Protein AF-0000000084935708 (afdb_homodimer)

Radius of gyration: 22.96 Å; Cα contacts (8 Å, |Δi|>4): 1150; chains: 2; bounding box: 52×69×47 Å

Foldseek 3Di:
DEEEAEPLQWWLNLLLQLVVQLVAYEYEYEYCDDNVVSQVVSVVSVGHYYYQHADLLDLVRLLVVLVVCCVPPVAHQEYEYDFFAAEFAAPVFDDVVNLCVRLSTQPSSLVSNCVNHVVRHAQLGEYEREAALLCLPPAHRRVSNNVNSVVSLVVQVVVQVVCVVSNYFYAYEHEYAEQTCSLVRYDYPDVLVSVVSVVSNVPPPHHSNQQSVQVVVCVVVSPRYGYSDPVSVVLNVCCVPDDVVVNVVVSCVVCVCVVPSDD/DEEEAEPLQWWLNLLLQLVVQLVAYEYEYEYCDDNVVSQVVSVVSPGHYYYQHADLLDLVSLLVVLVVCCVPPVAHQEYEYDFFAAEFAAPVFDDVVNLCVRLSTQPSSLVSNCVRHVVRHAQLGEYEREAALLCLPPAHRRVSNNVNSVVSLVVQVVVQVVCVVSNYFYAYEHEYAEQTCSLVRYDYPDVLVSVVSVVSNVPPPHHSNQQSVQVVVCVVVSPRYGYSDPVSVVLNVCCVPDDVVVNVVVNCVVCVCVVPSDD

Secondary structure (DSSP, 8-state):
-EEEEETTTSHHHHHHHHHHHHTT-EEEEEESS--HHHHHHHHHTT-EEEEEE--TT-HHHHHHHHHHHHHHHSSEEEEEE-----EEB-TTTS-HHHHHHHHHHHTHHHHHHHHHHGGGEEEEEEEEEE--GGGTS--TTBHHHHHHHHHHHHHHHHHHHHHGGGT-EEEEE---S-B-GGGGG-EES-HHHHHHHHHHHHT-SSBHHHHHHHHHHHHHTT-SEE---HHHHHHHHHHHHS-HHHHHHHHHHHTHHHHH---/-EEEEETTTSHHHHHHHHHHHHTT-EEEEEESS--HHHHHHHHHTT-EEEEEE--TT-HHHHHHHHHHHHHHHSSEEEEEE-----EEB-TTTS-HHHHHHHHHHHTHHHHHHHHHHGGGEEEEEEEEEE--GGGTS--TTBHHHHHHHHHHHHHHHHHHHHHGGGT-EEEEE---S-B-GGGGG-EES-HHHHHHHHHHHHT-SSBHHHHHHHHHHHHHTT-SEE---HHHHHHHHHHHHS-HHHHHHHHHHHTHHHHH---

Structure (mmCIF, N/CA/C/O backbone):
data_AF-0000000084935708-model_v1
#
loop_
_entity.id
_entity.type
_entity.pdbx_description
1 polymer 'Short-chain dehydrogenase/reductase SDR'
#
loop_
_atom_site.group_PDB
_atom_site.id
_atom_site.type_symbol
_atom_site.label_atom_id
_atom_site.label_alt_id
_atom_site.label_comp_id
_atom_site.label_asym_id
_atom_site.label_entity_id
_atom_site.label_seq_id
_atom_site.pdbx_PDB_ins_code
_atom_site.Cartn_x
_atom_site.Cartn_y
_atom_site.Cartn_z
_atom_site.occupancy
_atom_site.B_iso_or_equiv
_atom_site.auth_seq_id
_atom_site.auth_comp_id
_atom_site.auth_asym_id
_atom_site.auth_atom_id
_atom_site.pdbx_PDB_model_num
ATOM 1 N N . MET A 1 1 ? 3.549 28.641 14.766 1 95.06 1 MET A N 1
ATOM 2 C CA . MET A 1 1 ? 3.674 27.469 13.891 1 95.06 1 MET A CA 1
ATOM 3 C C . MET A 1 1 ? 2.881 27.656 12.602 1 95.06 1 MET A C 1
ATOM 5 O O . MET A 1 1 ? 1.756 28.172 12.633 1 95.06 1 MET A O 1
ATOM 9 N N . ARG A 1 2 ? 3.418 27.516 11.422 1 98.19 2 ARG A N 1
ATOM 10 C CA . ARG A 1 2 ? 2.783 27.578 10.109 1 98.19 2 ARG A CA 1
ATOM 11 C C . ARG A 1 2 ? 2.396 26.203 9.609 1 98.19 2 ARG A C 1
ATOM 13 O O . ARG A 1 2 ? 3.26 25.344 9.391 1 98.19 2 ARG A O 1
ATOM 20 N N . VAL A 1 3 ? 1.039 25.984 9.391 1 98.75 3 VAL A N 1
ATOM 21 C CA . VAL A 1 3 ? 0.524 24.641 9.094 1 98.75 3 VAL A CA 1
ATOM 22 C C . VAL A 1 3 ? -0.247 24.672 7.773 1 98.75 3 VAL A C 1
ATOM 24 O O . VAL A 1 3 ? -1.105 25.531 7.566 1 98.75 3 VAL A O 1
ATOM 27 N N . PHE A 1 4 ? 0.056 23.781 6.879 1 98.88 4 PHE A N 1
ATOM 28 C CA . PHE A 1 4 ? -0.772 23.547 5.703 1 98.88 4 PHE A CA 1
ATOM 29 C C . PHE A 1 4 ? -1.499 22.203 5.801 1 98.88 4 PHE A C 1
ATOM 31 O O . PHE A 1 4 ? -0.888 21.188 6.125 1 98.88 4 PHE A O 1
ATOM 38 N N . ILE A 1 5 ? -2.781 22.234 5.5 1 98.94 5 ILE A N 1
ATOM 39 C CA . ILE A 1 5 ? -3.613 21.031 5.566 1 98.94 5 ILE A CA 1
ATOM 40 C C . ILE A 1 5 ? -4.355 20.844 4.246 1 98.94 5 ILE A C 1
ATOM 42 O O . ILE A 1 5 ? -5.242 21.641 3.908 1 98.94 5 ILE A O 1
ATOM 46 N N . SER A 1 6 ? -4.004 19.812 3.48 1 98.81 6 SER A N 1
ATOM 47 C CA . SER A 1 6 ? -4.84 19.453 2.336 1 98.81 6 SER A CA 1
ATOM 48 C C . SER A 1 6 ? -6.137 18.797 2.783 1 98.81 6 SER A C 1
ATOM 50 O O . SER A 1 6 ? -6.16 18.078 3.787 1 98.81 6 SER A O 1
ATOM 52 N N . GLY A 1 7 ? -7.176 19.016 1.993 1 97.62 7 GLY A N 1
ATOM 53 C CA . GLY A 1 7 ? -8.469 18.5 2.418 1 97.62 7 GLY A CA 1
ATOM 54 C C . GLY A 1 7 ? -8.961 19.125 3.713 1 97.62 7 GLY A C 1
ATOM 55 O O . GLY A 1 7 ? -9.539 18.422 4.555 1 97.62 7 GLY A O 1
ATOM 56 N N . GLY A 1 8 ? -8.742 20.375 3.906 1 97.75 8 GLY A N 1
ATOM 57 C CA . GLY A 1 8 ? -9 21 5.191 1 97.75 8 GLY A CA 1
ATOM 58 C C . GLY A 1 8 ? -10.375 21.625 5.285 1 97.75 8 GLY A C 1
ATOM 59 O O . GLY A 1 8 ? -10.75 22.172 6.328 1 97.75 8 GLY A O 1
ATOM 60 N N . ALA A 1 9 ? -11.219 21.5 4.246 1 97 9 ALA A N 1
ATOM 61 C CA . ALA A 1 9 ? -12.484 22.219 4.219 1 97 9 ALA A CA 1
ATOM 62 C C . ALA A 1 9 ? -13.578 21.438 4.949 1 97 9 ALA A C 1
ATOM 64 O O . ALA A 1 9 ? -14.641 21.984 5.254 1 97 9 ALA A O 1
ATOM 65 N N . SER A 1 10 ? -13.328 20.188 5.266 1 94.56 10 SER A N 1
ATOM 66 C CA . SER A 1 10 ? -14.352 19.375 5.926 1 94.56 10 SER A CA 1
ATOM 67 C C . SER A 1 10 ? -13.727 18.266 6.758 1 94.56 10 SER A C 1
ATOM 69 O O . SER A 1 10 ? -12.508 18.109 6.789 1 94.56 10 SER A O 1
ATOM 71 N N . GLY A 1 11 ? -14.562 17.688 7.555 1 94.56 11 GLY A N 1
ATOM 72 C CA . GLY A 1 11 ? -14.195 16.453 8.242 1 94.56 11 GLY A CA 1
ATOM 73 C C . GLY A 1 11 ? -13 16.609 9.156 1 94.56 11 GLY A C 1
ATOM 74 O O . GLY A 1 11 ? -12.945 17.562 9.953 1 94.56 11 GLY A O 1
ATOM 75 N N . LEU A 1 12 ? -12.125 15.625 9.07 1 96.94 12 LEU A N 1
ATOM 76 C CA . LEU A 1 12 ? -10.938 15.609 9.922 1 96.94 12 LEU A CA 1
ATOM 77 C C . LEU A 1 12 ? -10.047 16.812 9.633 1 96.94 12 LEU A C 1
ATOM 79 O O . LEU A 1 12 ? -9.484 17.406 10.555 1 96.94 12 LEU A O 1
ATOM 83 N N . GLY A 1 13 ? -9.914 17.188 8.359 1 98.12 13 GLY A N 1
ATOM 84 C CA . GLY A 1 13 ? -9.102 18.344 7.992 1 98.12 13 GLY A CA 1
ATOM 85 C C . GLY A 1 13 ? -9.578 19.625 8.641 1 98.12 13 GLY A C 1
ATOM 86 O O . GLY A 1 13 ? -8.766 20.406 9.156 1 98.12 13 GLY A O 1
ATOM 87 N N . ARG A 1 14 ? -10.852 19.812 8.602 1 98 14 ARG A N 1
ATOM 88 C CA . ARG A 1 14 ? -11.438 20.984 9.273 1 98 14 ARG A CA 1
ATOM 89 C C . ARG A 1 14 ? -11.156 20.938 10.773 1 98 14 ARG A C 1
ATOM 91 O O . ARG A 1 14 ? -10.789 21.969 11.359 1 98 14 ARG A O 1
ATOM 98 N N . ALA A 1 15 ? -11.344 19.797 11.391 1 98.25 15 ALA A N 1
ATOM 99 C CA . ALA A 1 15 ? -11.133 19.656 12.828 1 98.25 15 ALA A CA 1
ATOM 100 C C . ALA A 1 15 ? -9.68 19.938 13.195 1 98.25 15 ALA A C 1
ATOM 102 O O . ALA A 1 15 ? -9.406 20.594 14.203 1 98.25 15 ALA A O 1
ATOM 103 N N . LEU A 1 16 ? -8.773 19.453 12.383 1 98.69 16 LEU A N 1
ATOM 104 C CA . LEU A 1 16 ? -7.352 19.703 12.609 1 98.69 16 LEU A CA 1
ATOM 105 C C . LEU A 1 16 ? -7.031 21.188 12.445 1 98.69 16 LEU A C 1
ATOM 107 O O . LEU A 1 16 ? -6.273 21.766 13.242 1 98.69 16 LEU A O 1
ATOM 111 N N . ALA A 1 17 ? -7.586 21.797 11.406 1 98.81 17 ALA A N 1
ATOM 112 C CA . ALA A 1 17 ? -7.375 23.219 11.164 1 98.81 17 ALA A CA 1
ATOM 113 C C . ALA A 1 17 ? -7.824 24.047 12.359 1 98.81 17 ALA A C 1
ATOM 115 O O . ALA A 1 17 ? -7.086 24.922 12.836 1 98.81 17 ALA A O 1
ATOM 116 N N . LEU A 1 18 ? -8.992 23.75 12.828 1 98.69 18 LEU A N 1
ATOM 117 C CA . LEU A 1 18 ? -9.547 24.484 13.969 1 98.69 18 LEU A CA 1
ATOM 118 C C . LEU A 1 18 ? -8.711 24.25 15.219 1 98.69 18 LEU A C 1
ATOM 120 O O . LEU A 1 18 ? -8.477 25.188 16 1 98.69 18 LEU A O 1
ATOM 124 N N . TYR A 1 19 ? -8.25 23.047 15.422 1 98.62 19 TYR A N 1
ATOM 125 C CA . TYR A 1 19 ? -7.43 22.719 16.578 1 98.62 19 TYR A CA 1
ATOM 126 C C . TYR A 1 19 ? -6.152 23.531 16.609 1 98.62 19 TYR A C 1
ATOM 128 O O . TYR A 1 19 ? -5.871 24.234 17.594 1 98.62 19 TYR A O 1
ATOM 136 N N . TRP A 1 20 ? -5.375 23.562 15.555 1 98.75 20 TRP A N 1
ATOM 137 C CA . TRP A 1 20 ? -4.07 24.219 15.555 1 98.75 20 TRP A CA 1
ATOM 138 C C . TRP A 1 20 ? -4.223 25.734 15.531 1 98.75 20 TRP A C 1
ATOM 140 O O . TRP A 1 20 ? -3.412 26.453 16.109 1 98.75 20 TRP A O 1
ATOM 150 N N . ALA A 1 21 ? -5.301 26.203 14.891 1 98.69 21 ALA A N 1
ATOM 151 C CA . ALA A 1 21 ? -5.566 27.641 14.961 1 98.69 21 ALA A CA 1
ATOM 152 C C . ALA A 1 21 ? -5.82 28.078 16.391 1 98.69 21 ALA A C 1
ATOM 154 O O . ALA A 1 21 ? -5.328 29.125 16.828 1 98.69 21 ALA A O 1
ATOM 155 N N . ALA A 1 22 ? -6.559 27.297 17.109 1 98.44 22 ALA A N 1
ATOM 156 C CA . ALA A 1 22 ? -6.867 27.609 18.516 1 98.44 22 ALA A CA 1
ATOM 157 C C . ALA A 1 22 ? -5.605 27.594 19.359 1 98.44 22 ALA A C 1
ATOM 159 O O . ALA A 1 22 ? -5.527 28.281 20.375 1 98.44 22 ALA A O 1
ATOM 160 N N . GLU A 1 23 ? -4.652 26.844 18.953 1 98 23 GLU A N 1
ATOM 161 C CA . GLU A 1 23 ? -3.385 26.75 19.672 1 98 23 GLU A CA 1
ATOM 162 C C . GLU A 1 23 ? -2.416 27.844 19.234 1 98 23 GLU A C 1
ATOM 164 O O . GLU A 1 23 ? -1.244 27.828 19.609 1 98 23 GLU A O 1
ATOM 169 N N . GLY A 1 24 ? -2.822 28.719 18.328 1 98.25 24 GLY A N 1
ATOM 170 C CA . GLY A 1 24 ? -2.041 29.906 17.969 1 98.25 24 GLY A CA 1
ATOM 171 C C . GLY A 1 24 ? -1.3 29.75 16.656 1 98.25 24 GLY A C 1
ATOM 172 O O . GLY A 1 24 ? -0.511 30.625 16.281 1 98.25 24 GLY A O 1
ATOM 173 N N . ALA A 1 25 ? -1.514 28.703 15.93 1 98.38 25 ALA A N 1
ATOM 174 C CA . ALA A 1 25 ? -0.842 28.484 14.648 1 98.38 25 ALA A CA 1
ATOM 175 C C . ALA A 1 25 ? -1.478 29.312 13.547 1 98.38 25 ALA A C 1
ATOM 177 O O . ALA A 1 25 ? -2.65 29.688 13.633 1 98.38 25 ALA A O 1
ATOM 178 N N . ARG A 1 26 ? -0.685 29.672 12.562 1 98.56 26 ARG A N 1
ATOM 179 C CA . ARG A 1 26 ? -1.207 30.109 11.273 1 98.56 26 ARG A CA 1
ATOM 180 C C . ARG A 1 26 ? -1.55 28.922 10.383 1 98.56 26 ARG A C 1
ATOM 182 O O . ARG A 1 26 ? -0.683 28.109 10.07 1 98.56 26 ARG A O 1
ATOM 189 N N . VAL A 1 27 ? -2.82 28.875 9.938 1 98.81 27 VAL A N 1
ATOM 190 C CA . VAL A 1 27 ? -3.266 27.672 9.25 1 98.81 27 VAL A CA 1
ATOM 191 C C . VAL A 1 27 ? -3.689 28 7.824 1 98.81 27 VAL A C 1
ATOM 193 O O . VAL A 1 27 ? -4.484 28.922 7.609 1 98.81 27 VAL A O 1
ATOM 196 N N . ALA A 1 28 ? -3.123 27.344 6.84 1 98.88 28 ALA A N 1
ATOM 197 C CA . ALA A 1 28 ? -3.588 27.391 5.453 1 98.88 28 ALA A CA 1
ATOM 198 C C . ALA A 1 28 ? -4.352 26.125 5.094 1 98.88 28 ALA A C 1
ATOM 200 O O . ALA A 1 28 ? -3.838 25.016 5.258 1 98.88 28 ALA A O 1
ATOM 201 N N . ILE A 1 29 ? -5.547 26.344 4.594 1 98.38 29 ILE A N 1
ATOM 202 C CA . ILE A 1 29 ? -6.426 25.25 4.191 1 98.38 29 ILE A CA 1
ATOM 203 C C . ILE A 1 29 ? -6.371 25.078 2.676 1 98.38 29 ILE A C 1
ATOM 205 O O . ILE A 1 29 ? -6.66 26.016 1.926 1 98.38 29 ILE A O 1
ATOM 209 N N . GLY A 1 30 ? -5.941 23.922 2.229 1 98.75 30 GLY A N 1
ATOM 210 C CA . GLY A 1 30 ? -6.023 23.547 0.825 1 98.75 30 GLY A CA 1
ATOM 211 C C . GLY A 1 30 ? -7.113 22.531 0.543 1 98.75 30 GLY A C 1
ATOM 212 O O . GLY A 1 30 ? -7.199 21.5 1.22 1 98.75 30 GLY A O 1
ATOM 213 N N . ASP A 1 31 ? -7.902 22.797 -0.464 1 98.5 31 ASP A N 1
ATOM 214 C CA . ASP A 1 31 ? -8.984 21.875 -0.812 1 98.5 31 ASP A CA 1
ATOM 215 C C . ASP A 1 31 ? -9.547 22.188 -2.195 1 98.5 31 ASP A C 1
ATOM 217 O O . ASP A 1 31 ? -9.398 23.312 -2.691 1 98.5 31 ASP A O 1
ATOM 221 N N . VAL A 1 32 ? -10.125 21.203 -2.838 1 97.94 32 VAL A N 1
ATOM 222 C CA . VAL A 1 32 ? -10.875 21.453 -4.066 1 97.94 32 VAL A CA 1
ATOM 223 C C . VAL A 1 32 ? -12.219 22.094 -3.729 1 97.94 32 VAL A C 1
ATOM 225 O O . VAL A 1 32 ? -12.789 22.812 -4.551 1 97.94 32 VAL A O 1
ATOM 228 N N . GLN A 1 33 ? -12.75 21.844 -2.559 1 96.5 33 GLN A N 1
ATOM 229 C CA . GLN A 1 33 ? -13.969 22.469 -2.062 1 96.5 33 GLN A CA 1
ATOM 230 C C . GLN A 1 33 ? -13.664 23.812 -1.404 1 96.5 33 GLN A C 1
ATOM 232 O O . GLN A 1 33 ? -12.555 24.031 -0.904 1 96.5 33 GLN A O 1
ATOM 237 N N . ASP A 1 34 ? -14.648 24.609 -1.331 1 97.44 34 ASP A N 1
ATOM 238 C CA . ASP A 1 34 ? -14.484 25.938 -0.747 1 97.44 34 ASP A CA 1
ATOM 239 C C . ASP A 1 34 ? -14.258 25.844 0.761 1 97.44 34 ASP A C 1
ATOM 241 O O . ASP A 1 34 ? -15.117 25.344 1.494 1 97.44 34 ASP A O 1
ATOM 245 N N . GLY A 1 35 ? -13.094 26.344 1.196 1 97.81 35 GLY A N 1
ATOM 246 C CA . GLY A 1 35 ? -12.719 26.297 2.602 1 97.81 35 GLY A CA 1
ATOM 247 C C . GLY A 1 35 ? -12.906 27.625 3.316 1 97.81 35 GLY A C 1
ATOM 248 O O . GLY A 1 35 ? -12.484 27.781 4.465 1 97.81 35 GLY A O 1
ATOM 249 N N . THR A 1 36 ? -13.539 28.594 2.744 1 98.19 36 THR A N 1
ATOM 250 C CA . THR A 1 36 ? -13.664 29.938 3.301 1 98.19 36 THR A CA 1
ATOM 251 C C . THR A 1 36 ? -14.492 29.922 4.582 1 98.19 36 THR A C 1
ATOM 253 O O . THR A 1 36 ? -14.25 30.719 5.496 1 98.19 36 THR A O 1
ATOM 256 N N . ALA A 1 37 ? -15.445 29.016 4.633 1 98.06 37 ALA A N 1
ATOM 257 C CA . ALA A 1 37 ? -16.266 28.891 5.84 1 98.06 37 ALA A CA 1
ATOM 258 C C . ALA A 1 37 ? -15.406 28.484 7.039 1 98.06 37 ALA A C 1
ATOM 260 O O . ALA A 1 37 ? -15.609 28.969 8.148 1 98.06 37 ALA A O 1
ATOM 261 N N . VAL A 1 38 ? -14.477 27.578 6.812 1 98.31 38 VAL A N 1
ATOM 262 C CA . VAL A 1 38 ? -13.586 27.141 7.883 1 98.31 38 VAL A CA 1
ATOM 263 C C . VAL A 1 38 ? -12.672 28.297 8.289 1 98.31 38 VAL A C 1
ATOM 265 O O . VAL A 1 38 ? -12.438 28.516 9.484 1 98.31 38 VAL A O 1
ATOM 268 N N . VAL A 1 39 ? -12.18 29.078 7.344 1 98.62 39 VAL A N 1
ATOM 269 C CA . VAL A 1 39 ? -11.328 30.234 7.613 1 98.62 39 VAL A CA 1
ATOM 270 C C . VAL A 1 39 ? -12.102 31.25 8.445 1 98.62 39 VAL A C 1
ATOM 272 O O . VAL A 1 39 ? -11.562 31.828 9.398 1 98.62 39 VAL A O 1
ATOM 275 N N . ALA A 1 40 ? -13.328 31.469 8.102 1 98.62 40 ALA A N 1
ATOM 276 C CA . ALA A 1 40 ? -14.164 32.406 8.859 1 98.62 40 ALA A CA 1
ATOM 277 C C . ALA A 1 40 ? -14.32 31.953 10.305 1 98.62 40 ALA A C 1
ATOM 279 O O . ALA A 1 40 ? -14.258 32.75 11.227 1 98.62 40 ALA A O 1
ATOM 280 N N . GLU A 1 41 ? -14.539 30.703 10.469 1 98.44 41 GLU A N 1
ATOM 281 C CA . GLU A 1 41 ? -14.664 30.141 11.812 1 98.44 41 GLU A CA 1
ATOM 282 C C . GLU A 1 41 ? -13.383 30.328 12.609 1 98.44 41 GLU A C 1
ATOM 284 O O . GLU A 1 41 ? -13.422 30.672 13.797 1 98.44 41 GLU A O 1
ATOM 289 N N . ILE A 1 42 ? -12.219 30.094 12 1 98.62 42 ILE A N 1
ATOM 290 C CA . ILE A 1 42 ? -10.922 30.297 12.625 1 98.62 42 ILE A CA 1
ATOM 291 C C . ILE A 1 42 ? -10.789 31.75 13.086 1 98.62 42 ILE A C 1
ATOM 293 O O . ILE A 1 42 ? -10.422 32 14.234 1 98.62 42 ILE A O 1
ATOM 297 N N . LYS A 1 43 ? -11.172 32.656 12.258 1 98.31 43 LYS A N 1
ATOM 298 C CA . LYS A 1 43 ? -11.039 34.062 12.555 1 98.31 43 LYS A CA 1
ATOM 299 C C . LYS A 1 43 ? -11.992 34.5 13.664 1 98.31 43 LYS A C 1
ATOM 301 O O . LYS A 1 43 ? -11.625 35.281 14.531 1 98.31 43 LYS A O 1
ATOM 306 N N . GLU A 1 44 ? -13.141 33.969 13.609 1 98.19 44 GLU A N 1
ATOM 307 C CA . GLU A 1 44 ? -14.125 34.25 14.648 1 98.19 44 GLU A CA 1
ATOM 308 C C . GLU A 1 44 ? -13.625 33.844 16.031 1 98.19 44 GLU A C 1
ATOM 310 O O . GLU A 1 44 ? -13.969 34.469 17.031 1 98.19 44 GLU A O 1
ATOM 315 N N . ARG A 1 45 ? -12.812 32.875 16.047 1 97.38 45 ARG A N 1
ATOM 316 C CA . ARG A 1 45 ? -12.289 32.344 17.312 1 97.38 45 ARG A CA 1
ATOM 317 C C . ARG A 1 45 ? -10.961 33 17.672 1 97.38 45 ARG A C 1
ATOM 319 O O . ARG A 1 45 ? -10.289 32.594 18.609 1 97.38 45 ARG A O 1
ATOM 326 N N . GLY A 1 46 ? -10.57 33.969 16.875 1 97.69 46 GLY A N 1
ATOM 327 C CA . GLY A 1 46 ? -9.391 34.781 17.172 1 97.69 46 GLY A CA 1
ATOM 328 C C . GLY A 1 46 ? -8.125 34.219 16.531 1 97.69 46 GLY A C 1
ATOM 329 O O . GLY A 1 46 ? -7.023 34.688 16.844 1 97.69 46 GLY A O 1
ATOM 330 N N . GLY A 1 47 ? -8.266 33.219 15.664 1 98.12 47 GLY A N 1
ATOM 331 C CA . GLY A 1 47 ? -7.109 32.625 15.023 1 98.12 47 GLY A CA 1
ATOM 332 C C . GLY A 1 47 ? -6.785 33.25 13.68 1 98.12 47 GLY A C 1
ATOM 333 O O . GLY A 1 47 ? -7.426 34.219 13.273 1 98.12 47 GLY A O 1
ATOM 334 N N . GLU A 1 48 ? -5.746 32.688 13.055 1 98.25 48 GLU A N 1
ATOM 335 C CA . GLU A 1 48 ? -5.301 33.125 11.734 1 98.25 48 GLU A CA 1
ATOM 336 C C . GLU A 1 48 ? -5.352 31.984 10.727 1 98.25 48 GLU A C 1
ATOM 338 O O . GLU A 1 48 ? -4.793 30.922 10.969 1 98.25 48 GLU A O 1
ATOM 343 N N . GLY A 1 49 ? -6.059 32.219 9.68 1 98.06 49 GLY A N 1
ATOM 344 C CA . GLY A 1 49 ? -6.156 31.188 8.641 1 98.06 49 GLY A CA 1
ATOM 345 C C . GLY A 1 49 ? -6.391 31.766 7.262 1 98.06 49 GLY A C 1
ATOM 346 O O . GLY A 1 49 ? -6.781 32.938 7.129 1 98.06 49 GLY A O 1
ATOM 347 N N . CYS A 1 50 ? -6.066 31.016 6.25 1 98.5 50 CYS A N 1
ATOM 348 C CA . CYS A 1 50 ? -6.379 31.359 4.871 1 98.5 50 CYS A CA 1
ATOM 349 C C . CYS A 1 50 ? -6.754 30.109 4.07 1 98.5 50 CYS A C 1
ATOM 351 O O . CYS A 1 50 ? -6.461 28.984 4.484 1 98.5 50 CYS A O 1
ATOM 353 N N . PHE A 1 51 ? -7.477 30.344 3.02 1 98.69 51 PHE A N 1
ATOM 354 C CA . PHE A 1 51 ? -7.867 29.281 2.105 1 98.69 51 PHE A CA 1
ATOM 355 C C . PHE A 1 51 ? -7.094 29.375 0.797 1 98.69 51 PHE A C 1
ATOM 357 O O . PHE A 1 51 ? -6.969 30.469 0.224 1 98.69 51 PHE A O 1
ATOM 364 N N . LEU A 1 52 ? -6.512 28.312 0.34 1 98.75 52 LEU A N 1
ATOM 365 C CA . LEU A 1 52 ? -5.844 28.188 -0.948 1 98.75 52 LEU A CA 1
ATOM 366 C C . LEU A 1 52 ? -6.477 27.062 -1.772 1 98.75 52 LEU A C 1
ATOM 368 O O . LEU A 1 52 ? -6.438 25.891 -1.379 1 98.75 52 LEU A O 1
ATOM 372 N N . PRO A 1 53 ? -7.113 27.406 -2.945 1 98.62 53 PRO A N 1
ATOM 373 C CA . PRO A 1 53 ? -7.57 26.312 -3.803 1 98.62 53 PRO A CA 1
ATOM 374 C C . PRO A 1 53 ? -6.469 25.297 -4.102 1 98.62 53 PRO A C 1
ATOM 376 O O . PRO A 1 53 ? -5.352 25.688 -4.465 1 98.62 53 PRO A O 1
ATOM 379 N N . CYS A 1 54 ? -6.809 24.031 -3.914 1 98.75 54 CYS A N 1
ATOM 380 C CA . CYS A 1 54 ? -5.777 23.016 -4.016 1 98.75 54 CYS A CA 1
ATOM 381 C C . CYS A 1 54 ? -6.371 21.672 -4.469 1 98.75 54 CYS A C 1
ATOM 383 O O . CYS A 1 54 ? -7.238 21.125 -3.795 1 98.75 54 CYS A O 1
ATOM 385 N N . ASP A 1 55 ? -5.957 21.219 -5.594 1 98.81 55 ASP A N 1
ATOM 386 C CA . ASP A 1 55 ? -6.227 19.875 -6.086 1 98.81 55 ASP A CA 1
ATOM 387 C C . ASP A 1 55 ? -4.977 19.016 -6.02 1 98.81 55 ASP A C 1
ATOM 389 O O . ASP A 1 55 ? -4.051 19.172 -6.816 1 98.81 55 ASP A O 1
ATOM 393 N N . VAL A 1 56 ? -5 18.016 -5.117 1 98.75 56 VAL A N 1
ATOM 394 C CA . VAL A 1 56 ? -3.797 17.234 -4.855 1 98.75 56 VAL A CA 1
ATOM 395 C C . VAL A 1 56 ? -3.51 16.328 -6.043 1 98.75 56 VAL A C 1
ATOM 397 O O . VAL A 1 56 ? -2.445 15.703 -6.113 1 98.75 56 VAL A O 1
ATOM 400 N N . THR A 1 57 ? -4.453 16.188 -7 1 98.25 57 THR A N 1
ATOM 401 C CA . THR A 1 57 ? -4.227 15.359 -8.188 1 98.25 57 THR A CA 1
ATOM 402 C C . THR A 1 57 ? -3.551 16.172 -9.281 1 98.25 57 THR A C 1
ATOM 404 O O . THR A 1 57 ? -3.248 15.648 -10.359 1 98.25 57 THR A O 1
ATOM 407 N N . ASP A 1 58 ? -3.312 17.453 -9.023 1 98.38 58 ASP A N 1
ATOM 408 C CA . ASP A 1 58 ? -2.771 18.375 -10.016 1 98.38 58 ASP A CA 1
ATOM 409 C C . ASP A 1 58 ? -1.479 19.016 -9.516 1 98.38 58 ASP A C 1
ATOM 411 O O . ASP A 1 58 ? -1.511 19.891 -8.656 1 98.38 58 ASP A O 1
ATOM 415 N N . GLU A 1 59 ? -0.369 18.672 -10.188 1 97.5 59 GLU A N 1
ATOM 416 C CA . GLU A 1 59 ? 0.937 19.172 -9.766 1 97.5 59 GLU A CA 1
ATOM 417 C C . GLU A 1 59 ? 0.998 20.703 -9.859 1 97.5 59 GLU A C 1
ATOM 419 O O . GLU A 1 59 ? 1.651 21.344 -9.047 1 97.5 59 GLU A O 1
ATOM 424 N N . ALA A 1 60 ? 0.352 21.266 -10.82 1 98.12 60 ALA A N 1
ATOM 425 C CA . ALA A 1 60 ? 0.341 22.719 -10.969 1 98.12 60 ALA A CA 1
ATOM 426 C C . ALA A 1 60 ? -0.395 23.375 -9.812 1 98.12 60 ALA A C 1
ATOM 428 O O . ALA A 1 60 ? -0.005 24.453 -9.359 1 98.12 60 ALA A O 1
ATOM 429 N N . SER A 1 61 ? -1.47 22.781 -9.414 1 98.75 61 SER A N 1
ATOM 430 C CA . SER A 1 61 ? -2.217 23.281 -8.266 1 98.75 61 SER A CA 1
ATOM 431 C C . SER A 1 61 ? -1.347 23.312 -7.012 1 98.75 61 SER A C 1
ATOM 433 O O . SER A 1 61 ? -1.34 24.312 -6.285 1 98.75 61 SER A O 1
ATOM 435 N N . LEU A 1 62 ? -0.551 22.312 -6.766 1 98.69 62 LEU A N 1
ATOM 436 C CA . LEU A 1 62 ? 0.309 22.234 -5.594 1 98.69 62 LEU A CA 1
ATOM 437 C C . LEU A 1 62 ? 1.486 23.188 -5.707 1 98.69 62 LEU A C 1
ATOM 439 O O . LEU A 1 62 ? 1.939 23.75 -4.703 1 98.69 62 LEU A O 1
ATOM 443 N N . ALA A 1 63 ? 1.949 23.359 -6.918 1 98.38 63 ALA A N 1
ATOM 444 C CA . ALA A 1 63 ? 3.004 24.344 -7.137 1 98.38 63 ALA A CA 1
ATOM 445 C C . ALA A 1 63 ? 2.523 25.75 -6.789 1 98.38 63 ALA A C 1
ATOM 447 O O . ALA A 1 63 ? 3.275 26.547 -6.223 1 98.38 63 ALA A O 1
ATOM 448 N N . ALA A 1 64 ? 1.329 26.062 -7.18 1 98.69 64 ALA A N 1
ATOM 449 C CA . ALA A 1 64 ? 0.744 27.359 -6.848 1 98.69 64 ALA A CA 1
ATOM 450 C C . ALA A 1 64 ? 0.619 27.531 -5.336 1 98.69 64 ALA A C 1
ATOM 452 O O . ALA A 1 64 ? 0.889 28.609 -4.809 1 98.69 64 ALA A O 1
ATOM 453 N N . VAL A 1 65 ? 0.224 26.484 -4.656 1 98.75 65 VAL A N 1
ATOM 454 C CA . VAL A 1 65 ? 0.124 26.516 -3.201 1 98.75 65 VAL A CA 1
ATOM 455 C C . VAL A 1 65 ? 1.501 26.766 -2.592 1 98.75 65 VAL A C 1
ATOM 457 O O . VAL A 1 65 ? 1.644 27.594 -1.694 1 98.75 65 VAL A O 1
ATOM 460 N N . ALA A 1 66 ? 2.504 26.047 -3.043 1 98.69 66 ALA A N 1
ATOM 461 C CA . ALA A 1 66 ? 3.865 26.234 -2.545 1 98.69 66 ALA A CA 1
ATOM 462 C C . ALA A 1 66 ? 4.328 27.672 -2.717 1 98.69 66 ALA A C 1
ATOM 464 O O . ALA A 1 66 ? 4.914 28.25 -1.8 1 98.69 66 ALA A O 1
ATOM 465 N N . SER A 1 67 ? 4.043 28.203 -3.887 1 98.44 67 SER A N 1
ATOM 466 C CA . SER A 1 67 ? 4.426 29.578 -4.176 1 98.44 67 SER A CA 1
ATOM 467 C C . SER A 1 67 ? 3.736 30.547 -3.229 1 98.44 67 SER A C 1
ATOM 469 O O . SER A 1 67 ? 4.371 31.469 -2.707 1 98.44 67 SER A O 1
ATOM 471 N N . GLU A 1 68 ? 2.521 30.375 -3.008 1 98.38 68 GLU A N 1
ATOM 472 C CA . GLU A 1 68 ? 1.76 31.25 -2.115 1 98.38 68 GLU A CA 1
ATOM 473 C C . GLU A 1 68 ? 2.285 31.172 -0.686 1 98.38 68 GLU A C 1
ATOM 475 O O . GLU A 1 68 ? 2.404 32.188 -0.005 1 98.38 68 GLU A O 1
ATOM 480 N N . LEU A 1 69 ? 2.562 29.969 -0.188 1 98.19 69 LEU A N 1
ATOM 481 C CA . LEU A 1 69 ? 3.045 29.797 1.176 1 98.19 69 LEU A CA 1
ATOM 482 C C . LEU A 1 69 ? 4.434 30.391 1.348 1 98.19 69 LEU A C 1
ATOM 484 O O . LEU A 1 69 ? 4.746 30.953 2.404 1 98.19 69 LEU A O 1
ATOM 488 N N . ARG A 1 70 ? 5.234 30.234 0.308 1 97.06 70 ARG A N 1
ATOM 489 C CA . ARG A 1 70 ? 6.551 30.859 0.337 1 97.06 70 ARG A CA 1
ATOM 490 C C . ARG A 1 70 ? 6.43 32.375 0.471 1 97.06 70 ARG A C 1
ATOM 492 O O . ARG A 1 70 ? 7.148 33 1.256 1 97.06 70 ARG A O 1
ATOM 499 N N . GLN A 1 71 ? 5.566 32.938 -0.251 1 97.12 71 GLN A N 1
ATOM 500 C CA . GLN A 1 71 ? 5.379 34.375 -0.26 1 97.12 71 GLN A CA 1
ATOM 501 C C . GLN A 1 71 ? 4.781 34.875 1.059 1 97.12 71 GLN A C 1
ATOM 503 O O . GLN A 1 71 ? 5.227 35.875 1.613 1 97.12 71 GLN A O 1
ATOM 508 N N . ARG A 1 72 ? 3.885 34.156 1.624 1 95.81 72 ARG A N 1
ATOM 509 C CA . ARG A 1 72 ? 3.135 34.594 2.799 1 95.81 72 ARG A CA 1
ATOM 510 C C . ARG A 1 72 ? 3.93 34.344 4.078 1 95.81 72 ARG A C 1
ATOM 512 O O . ARG A 1 72 ? 3.871 35.125 5.016 1 95.81 72 ARG A O 1
ATOM 519 N N . TRP A 1 73 ? 4.555 33.188 4.117 1 96.12 73 TRP A N 1
ATOM 520 C CA . TRP A 1 73 ? 5.062 32.719 5.41 1 96.12 73 TRP A CA 1
ATOM 521 C C . TRP A 1 73 ? 6.57 32.5 5.355 1 96.12 73 TRP A C 1
ATOM 523 O O . TRP A 1 73 ? 7.211 32.281 6.391 1 96.12 73 TRP A O 1
ATOM 533 N N . GLU A 1 74 ? 7.23 32.5 4.199 1 93.69 74 GLU A N 1
ATOM 534 C CA . GLU A 1 74 ? 8.641 32.219 3.961 1 93.69 74 GLU A CA 1
ATOM 535 C C . GLU A 1 74 ? 9.008 30.812 4.438 1 93.69 74 GLU A C 1
ATOM 537 O O . GLU A 1 74 ? 10.102 30.609 4.969 1 93.69 74 GLU A O 1
ATOM 542 N N . GLY A 1 75 ? 7.98 29.984 4.453 1 94.69 75 GLY A N 1
ATOM 543 C CA . GLY A 1 75 ? 8.25 28.609 4.836 1 94.69 75 GLY A CA 1
ATOM 544 C C . GLY A 1 75 ? 7.066 27.922 5.488 1 94.69 75 GLY A C 1
ATOM 545 O O . GLY A 1 75 ? 5.949 28.438 5.445 1 94.69 75 GLY A O 1
ATOM 546 N N . LEU A 1 76 ? 7.277 26.719 6.012 1 97.81 76 LEU A N 1
ATOM 547 C CA . LEU A 1 76 ? 6.266 25.844 6.598 1 97.81 76 LEU A CA 1
ATOM 548 C C . LEU A 1 76 ? 6.848 25.047 7.762 1 97.81 76 LEU A C 1
ATOM 550 O O . LEU A 1 76 ? 8.016 24.656 7.73 1 97.81 76 LEU A O 1
ATOM 554 N N . ASP A 1 77 ? 6.055 24.828 8.773 1 98.31 77 ASP A N 1
ATOM 555 C CA . ASP A 1 77 ? 6.523 24.062 9.93 1 98.31 77 ASP A CA 1
ATOM 556 C C . ASP A 1 77 ? 5.887 22.672 9.961 1 98.31 77 ASP A C 1
ATOM 558 O O . ASP A 1 77 ? 6.48 21.719 10.477 1 98.31 77 ASP A O 1
ATOM 562 N N . LEU A 1 78 ? 4.652 22.531 9.445 1 98.81 78 LEU A N 1
ATOM 563 C CA . LEU A 1 78 ? 3.916 21.266 9.453 1 98.81 78 LEU A CA 1
ATOM 564 C C . LEU A 1 78 ? 3.098 21.109 8.18 1 98.81 78 LEU A C 1
ATOM 566 O O . LEU A 1 78 ? 2.248 21.953 7.871 1 98.81 78 LEU A O 1
ATOM 570 N N . LEU A 1 79 ? 3.412 20.109 7.422 1 98.94 79 LEU A N 1
ATOM 571 C CA . LEU A 1 79 ? 2.627 19.672 6.27 1 98.94 79 LEU A CA 1
ATOM 572 C C . LEU A 1 79 ? 1.69 18.531 6.641 1 98.94 79 LEU A C 1
ATOM 574 O O . LEU A 1 79 ? 2.141 17.469 7.082 1 98.94 79 LEU A O 1
ATOM 578 N N . VAL A 1 80 ? 0.391 18.766 6.508 1 98.94 80 VAL A N 1
ATOM 579 C CA . VAL A 1 80 ? -0.594 17.719 6.777 1 98.94 80 VAL A CA 1
ATOM 580 C C . VAL A 1 80 ? -1.23 17.266 5.465 1 98.94 80 VAL A C 1
ATOM 582 O O . VAL A 1 80 ? -2.01 18 4.855 1 98.94 80 VAL A O 1
ATOM 585 N N . CYS A 1 81 ? -0.878 16.094 5.078 1 98.94 81 CYS A N 1
ATOM 586 C CA . CYS A 1 81 ? -1.538 15.453 3.941 1 98.94 81 CYS A CA 1
ATOM 587 C C . CYS A 1 81 ? -2.781 14.695 4.387 1 98.94 81 CYS A C 1
ATOM 589 O O . CYS A 1 81 ? -2.695 13.523 4.762 1 98.94 81 CYS A O 1
ATOM 591 N N . ASN A 1 82 ? -3.939 15.344 4.227 1 98.5 82 ASN A N 1
ATOM 592 C CA . ASN A 1 82 ? -5.191 14.828 4.777 1 98.5 82 ASN A CA 1
ATOM 593 C C . ASN A 1 82 ? -6.211 14.539 3.678 1 98.5 82 ASN A C 1
ATOM 595 O O . ASN A 1 82 ? -7.117 13.727 3.863 1 98.5 82 ASN A O 1
ATOM 599 N N . ALA A 1 83 ? -6.078 15.234 2.506 1 97.75 83 ALA A N 1
ATOM 600 C CA . ALA A 1 83 ? -7.027 15 1.42 1 97.75 83 ALA A CA 1
ATOM 601 C C . ALA A 1 83 ? -7.148 13.516 1.106 1 97.75 83 ALA A C 1
ATOM 603 O O . ALA A 1 83 ? -6.141 12.82 0.967 1 97.75 83 ALA A O 1
ATOM 604 N N . GLY A 1 84 ? -8.336 13.031 1.074 1 96.19 84 GLY A N 1
ATOM 605 C CA . GLY A 1 84 ? -8.562 11.625 0.811 1 96.19 84 GLY A CA 1
ATOM 606 C C . GLY A 1 84 ? -10.016 11.289 0.545 1 96.19 84 GLY A C 1
ATOM 607 O O . GLY A 1 84 ? -10.906 12.094 0.821 1 96.19 84 GLY A O 1
ATOM 608 N N . VAL A 1 85 ? -10.219 10.164 -0.037 1 94.31 85 VAL A N 1
ATOM 609 C CA . VAL A 1 85 ? -11.539 9.617 -0.344 1 94.31 85 VAL A CA 1
ATOM 610 C C . VAL A 1 85 ? -11.586 8.141 0.039 1 94.31 85 VAL A C 1
ATOM 612 O O . VAL A 1 85 ? -10.555 7.535 0.333 1 94.31 85 VAL A O 1
ATOM 615 N N . ALA A 1 86 ? -12.797 7.645 0.078 1 92.38 86 ALA A N 1
ATOM 616 C CA . ALA A 1 86 ? -12.969 6.238 0.436 1 92.38 86 ALA A CA 1
ATOM 617 C C . ALA A 1 86 ? -13.758 5.492 -0.633 1 92.38 86 ALA A C 1
ATOM 619 O O . ALA A 1 86 ? -14.578 6.086 -1.333 1 92.38 86 ALA A O 1
ATOM 620 N N . THR A 1 87 ? -13.445 4.266 -0.787 1 91.81 87 THR A N 1
ATOM 621 C CA . THR A 1 87 ? -14.172 3.334 -1.642 1 91.81 87 THR A CA 1
ATOM 622 C C . THR A 1 87 ? -14.516 2.055 -0.883 1 91.81 87 THR A C 1
ATOM 624 O O . THR A 1 87 ? -13.922 1.767 0.157 1 91.81 87 THR A O 1
ATOM 627 N N . ALA A 1 88 ? -15.562 1.376 -1.438 1 90.94 88 ALA A N 1
ATOM 628 C CA . ALA A 1 88 ? -15.93 0.067 -0.902 1 90.94 88 ALA A CA 1
ATOM 629 C C . ALA A 1 88 ? -16.469 -0.846 -2 1 90.94 88 ALA A C 1
ATOM 631 O O . ALA A 1 88 ? -17.156 -0.389 -2.908 1 90.94 88 ALA A O 1
ATOM 632 N N . GLY A 1 89 ? -16.109 -2.113 -1.874 1 90.69 89 GLY A N 1
ATOM 633 C CA . GLY A 1 89 ? -16.562 -3.139 -2.803 1 90.69 89 GLY A CA 1
ATOM 634 C C . GLY A 1 89 ? -15.672 -4.363 -2.826 1 90.69 89 GLY A C 1
ATOM 635 O O . GLY A 1 89 ? -14.508 -4.289 -2.432 1 90.69 89 GLY A O 1
ATOM 636 N N . THR A 1 90 ? -16.25 -5.445 -3.287 1 91.56 90 THR A N 1
ATOM 637 C CA . THR A 1 90 ? -15.469 -6.656 -3.477 1 91.56 90 THR A CA 1
ATOM 638 C C . THR A 1 90 ? -14.578 -6.539 -4.711 1 91.56 90 THR A C 1
ATOM 640 O O . THR A 1 90 ? -14.688 -5.574 -5.473 1 91.56 90 THR A O 1
ATOM 643 N N . LEU A 1 91 ? -13.672 -7.531 -4.875 1 91.44 91 LEU A N 1
ATOM 644 C CA . LEU A 1 91 ? -12.844 -7.617 -6.074 1 91.44 91 LEU A CA 1
ATOM 645 C C . LEU A 1 91 ? -13.695 -7.52 -7.332 1 91.44 91 LEU A C 1
ATOM 647 O O . LEU A 1 91 ? -13.336 -6.812 -8.281 1 91.44 91 LEU A O 1
ATOM 651 N N . GLU A 1 92 ? -14.805 -8.148 -7.285 1 88.44 92 GLU A N 1
ATOM 652 C CA . GLU A 1 92 ? -15.664 -8.234 -8.461 1 88.44 92 GLU A CA 1
ATOM 653 C C . GLU A 1 92 ? -16.438 -6.934 -8.672 1 88.44 92 GLU A C 1
ATOM 655 O O . GLU A 1 92 ? -16.688 -6.523 -9.805 1 88.44 92 GLU A O 1
ATOM 660 N N . GLN A 1 93 ? -16.75 -6.254 -7.598 1 89.5 93 GLN A N 1
ATOM 661 C CA . GLN A 1 93 ? -17.672 -5.117 -7.66 1 89.5 93 GLN A CA 1
ATOM 662 C C . GLN A 1 93 ? -16.906 -3.824 -7.957 1 89.5 93 GLN A C 1
ATOM 664 O O . GLN A 1 93 ? -17.453 -2.902 -8.562 1 89.5 93 GLN A O 1
ATOM 669 N N . GLU A 1 94 ? -15.742 -3.756 -7.535 1 91.94 94 GLU A N 1
ATOM 670 C CA . GLU A 1 94 ? -15.008 -2.504 -7.695 1 91.94 94 GLU A CA 1
ATOM 671 C C . GLU A 1 94 ? -14.273 -2.465 -9.031 1 91.94 94 GLU A C 1
ATOM 673 O O . GLU A 1 94 ? -13.453 -3.342 -9.32 1 91.94 94 GLU A O 1
ATOM 678 N N . SER A 1 95 ? -14.523 -1.448 -9.797 1 92.25 95 SER A N 1
ATOM 679 C CA . SER A 1 95 ? -13.867 -1.283 -11.086 1 92.25 95 SER A CA 1
ATOM 680 C C . SER A 1 95 ? -12.43 -0.809 -10.922 1 92.25 95 SER A C 1
ATOM 682 O O . SER A 1 95 ? -12.07 -0.244 -9.891 1 92.25 95 SER A O 1
ATOM 684 N N . LEU A 1 96 ? -11.641 -1.025 -11.945 1 94.06 96 LEU A N 1
ATOM 685 C CA . LEU A 1 96 ? -10.266 -0.542 -11.922 1 94.06 96 LEU A CA 1
ATOM 686 C C . LEU A 1 96 ? -10.227 0.983 -11.891 1 94.06 96 LEU A C 1
ATOM 688 O O . LEU A 1 96 ? -9.305 1.573 -11.32 1 94.06 96 LEU A O 1
ATOM 692 N N . ALA A 1 97 ? -11.211 1.569 -12.531 1 94.56 97 ALA A N 1
ATOM 693 C CA . ALA A 1 97 ? -11.297 3.027 -12.508 1 94.56 97 ALA A CA 1
ATOM 694 C C . ALA A 1 97 ? -11.422 3.541 -11.078 1 94.56 97 ALA A C 1
ATOM 696 O O . ALA A 1 97 ? -10.844 4.57 -10.727 1 94.56 97 ALA A O 1
ATOM 697 N N . GLN A 1 98 ? -12.141 2.83 -10.258 1 94.44 98 GLN A N 1
ATOM 698 C CA . GLN A 1 98 ? -12.273 3.209 -8.859 1 94.44 98 GLN A CA 1
ATOM 699 C C . GLN A 1 98 ? -10.961 3.016 -8.102 1 94.44 98 GLN A C 1
ATOM 701 O O . GLN A 1 98 ? -10.594 3.842 -7.266 1 94.44 98 GLN A O 1
ATOM 706 N N . TRP A 1 99 ? -10.305 1.902 -8.422 1 96.75 99 TRP A N 1
ATOM 707 C CA . TRP A 1 99 ? -8.984 1.678 -7.848 1 96.75 99 TRP A CA 1
ATOM 708 C C . TRP A 1 99 ? -8.047 2.834 -8.18 1 96.75 99 TRP A C 1
ATOM 710 O O . TRP A 1 99 ? -7.402 3.391 -7.281 1 96.75 99 TRP A O 1
ATOM 720 N N . GLN A 1 100 ? -8.016 3.188 -9.398 1 96.62 100 GLN A N 1
ATOM 721 C CA . GLN A 1 100 ? -7.117 4.25 -9.844 1 96.62 100 GLN A CA 1
ATOM 722 C C . GLN A 1 100 ? -7.488 5.586 -9.203 1 96.62 100 GLN A C 1
ATOM 724 O O . GLN A 1 100 ? -6.605 6.355 -8.805 1 96.62 100 GLN A O 1
ATOM 729 N N . TRP A 1 101 ? -8.75 5.832 -9.078 1 96.62 101 TRP A N 1
ATOM 730 C CA . TRP A 1 101 ? -9.25 7.074 -8.5 1 96.62 101 TRP A CA 1
ATOM 731 C C . TRP A 1 101 ? -8.805 7.219 -7.047 1 96.62 101 TRP A C 1
ATOM 733 O O . TRP A 1 101 ? -8.266 8.258 -6.656 1 96.62 101 TRP A O 1
ATOM 743 N N . VAL A 1 102 ? -8.992 6.168 -6.254 1 97.44 102 VAL A N 1
ATOM 744 C CA . VAL A 1 102 ? -8.703 6.246 -4.828 1 97.44 102 VAL A CA 1
ATOM 745 C C . VAL A 1 102 ? -7.191 6.348 -4.613 1 97.44 102 VAL A C 1
ATOM 747 O O . VAL A 1 102 ? -6.73 7.039 -3.703 1 97.44 102 VAL A O 1
ATOM 750 N N . PHE A 1 103 ? -6.359 5.727 -5.477 1 98.5 103 PHE A N 1
ATOM 751 C CA . PHE A 1 103 ? -4.906 5.805 -5.359 1 98.5 103 PHE A CA 1
ATOM 752 C C . PHE A 1 103 ? -4.402 7.172 -5.809 1 98.5 103 PHE A C 1
ATOM 754 O O . PHE A 1 103 ? -3.469 7.719 -5.223 1 98.5 103 PHE A O 1
ATOM 761 N N . ASP A 1 104 ? -5.008 7.719 -6.836 1 98.31 104 ASP A N 1
ATOM 762 C CA . ASP A 1 104 ? -4.582 9.008 -7.367 1 98.31 104 ASP A CA 1
ATOM 763 C C . ASP A 1 104 ? -4.711 10.109 -6.312 1 98.31 104 ASP A C 1
ATOM 765 O O . ASP A 1 104 ? -3.877 11.008 -6.238 1 98.31 104 ASP A O 1
ATOM 769 N N . ILE A 1 105 ? -5.652 10 -5.5 1 98.12 105 ILE A N 1
ATOM 770 C CA . ILE A 1 105 ? -5.918 11.031 -4.504 1 98.12 105 ILE A CA 1
ATOM 771 C C . ILE A 1 105 ? -5.188 10.703 -3.207 1 98.12 105 ILE A C 1
ATOM 773 O O . ILE A 1 105 ? -4.418 11.523 -2.693 1 98.12 105 ILE A O 1
ATOM 777 N N . ASN A 1 106 ? -5.359 9.484 -2.701 1 98.5 106 ASN A N 1
ATOM 778 C CA . ASN A 1 106 ? -4.949 9.164 -1.339 1 98.5 106 ASN A CA 1
ATOM 779 C C . ASN A 1 106 ? -3.445 8.898 -1.255 1 98.5 106 ASN A C 1
ATOM 781 O O . ASN A 1 106 ? -2.83 9.133 -0.214 1 98.5 106 ASN A O 1
ATOM 785 N N . LEU A 1 107 ? -2.883 8.336 -2.311 1 98.81 107 LEU A N 1
ATOM 786 C CA . LEU A 1 107 ? -1.453 8.055 -2.25 1 98.81 107 LEU A CA 1
ATOM 787 C C . LEU A 1 107 ? -0.669 9.031 -3.121 1 98.81 107 LEU A C 1
ATOM 789 O O . LEU A 1 107 ? 0.214 9.734 -2.629 1 98.81 107 LEU A O 1
ATOM 793 N N . PHE A 1 108 ? -1.013 9.094 -4.395 1 98.69 108 PHE A N 1
ATOM 794 C CA . PHE A 1 108 ? -0.253 9.969 -5.277 1 98.69 108 PHE A CA 1
ATOM 795 C C . PHE A 1 108 ? -0.447 11.43 -4.891 1 98.69 108 PHE A C 1
ATOM 797 O O . PHE A 1 108 ? 0.463 12.242 -5.047 1 98.69 108 PHE A O 1
ATOM 804 N N . GLY A 1 109 ? -1.638 11.75 -4.344 1 98.69 109 GLY A N 1
ATOM 805 C CA . GLY A 1 109 ? -1.838 13.078 -3.787 1 98.69 109 GLY A CA 1
ATOM 806 C C . GLY A 1 109 ? -0.875 13.398 -2.66 1 98.69 109 GLY A C 1
ATOM 807 O O . GLY A 1 109 ? -0.375 14.523 -2.568 1 98.69 109 GLY A O 1
ATOM 808 N N . VAL A 1 110 ? -0.612 12.445 -1.79 1 98.81 110 VAL A N 1
ATOM 809 C CA . VAL A 1 110 ? 0.345 12.609 -0.701 1 98.81 110 VAL A CA 1
ATOM 810 C C . VAL A 1 110 ? 1.75 12.797 -1.27 1 98.81 110 VAL A C 1
ATOM 812 O O . VAL A 1 110 ? 2.486 13.688 -0.839 1 98.81 110 VAL A O 1
ATOM 815 N N . VAL A 1 111 ? 2.119 11.977 -2.252 1 98.62 111 VAL A N 1
ATOM 816 C CA . VAL A 1 111 ? 3.439 12.039 -2.871 1 98.62 111 VAL A CA 1
ATOM 817 C C . VAL A 1 111 ? 3.633 13.398 -3.539 1 98.62 111 VAL A C 1
ATOM 819 O O . VAL A 1 111 ? 4.648 14.062 -3.324 1 98.62 111 VAL A O 1
ATOM 822 N N . ARG A 1 112 ? 2.654 13.852 -4.32 1 98.5 112 ARG A N 1
ATOM 823 C CA . ARG A 1 112 ? 2.719 15.148 -4.98 1 98.5 112 ARG A CA 1
ATOM 824 C C . ARG A 1 112 ? 2.844 16.281 -3.959 1 98.5 112 ARG A C 1
ATOM 826 O O . ARG A 1 112 ? 3.623 17.219 -4.152 1 98.5 112 ARG A O 1
ATOM 833 N N . SER A 1 113 ? 2.059 16.172 -2.916 1 98.75 113 SER A N 1
ATOM 834 C CA . SER A 1 113 ? 2.076 17.203 -1.88 1 98.75 113 SER A CA 1
ATOM 835 C C . SER A 1 113 ? 3.443 17.281 -1.211 1 98.75 113 SER A C 1
ATOM 837 O O . SER A 1 113 ? 3.977 18.375 -1.017 1 98.75 113 SER A O 1
ATOM 839 N N . CYS A 1 114 ? 3.98 16.141 -0.86 1 98.56 114 CYS A N 1
ATOM 840 C CA . CYS A 1 114 ? 5.293 16.109 -0.222 1 98.56 114 CYS A CA 1
ATOM 841 C C . CYS A 1 114 ? 6.367 16.656 -1.156 1 98.56 114 CYS A C 1
ATOM 843 O O . CYS A 1 114 ? 7.238 17.406 -0.73 1 98.56 114 CYS A O 1
ATOM 845 N N . ARG A 1 115 ? 6.309 16.281 -2.418 1 97.5 115 ARG A N 1
ATOM 846 C CA . ARG A 1 115 ? 7.285 16.781 -3.385 1 97.5 115 ARG A CA 1
ATOM 847 C C . ARG A 1 115 ? 7.238 18.297 -3.477 1 97.5 115 ARG A C 1
ATOM 849 O O . ARG A 1 115 ? 8.273 18.953 -3.58 1 97.5 115 ARG A O 1
ATOM 856 N N . ALA A 1 116 ? 6.094 18.859 -3.412 1 97.88 116 ALA A N 1
ATOM 857 C CA . ALA A 1 116 ? 5.902 20.281 -3.625 1 97.88 116 ALA A CA 1
ATOM 858 C C . ALA A 1 116 ? 6.211 21.078 -2.355 1 97.88 116 ALA A C 1
ATOM 860 O O . ALA A 1 116 ? 6.707 22.203 -2.424 1 97.88 116 ALA A O 1
ATOM 861 N N . LEU A 1 117 ? 5.945 20.484 -1.174 1 98.56 117 LEU A N 1
ATOM 862 C CA . LEU A 1 117 ? 5.855 21.328 0.004 1 98.56 117 LEU A CA 1
ATOM 863 C C . LEU A 1 117 ? 6.953 21 1.006 1 98.56 117 LEU A C 1
ATOM 865 O O . LEU A 1 117 ? 7.277 21.797 1.878 1 98.56 117 LEU A O 1
ATOM 869 N N . VAL A 1 118 ? 7.555 19.812 0.913 1 97.94 118 VAL A N 1
ATOM 870 C CA . VAL A 1 118 ? 8.633 19.438 1.82 1 97.94 118 VAL A CA 1
ATOM 871 C C . VAL A 1 118 ? 9.789 20.438 1.685 1 97.94 118 VAL A C 1
ATOM 873 O O . VAL A 1 118 ? 10.414 20.812 2.68 1 97.94 118 VAL A O 1
ATOM 876 N N . PRO A 1 119 ? 10.086 20.922 0.449 1 96.62 119 PRO A N 1
ATOM 877 C CA . PRO A 1 119 ? 11.164 21.891 0.318 1 96.62 119 PRO A CA 1
ATOM 878 C C . PRO A 1 119 ? 10.922 23.156 1.133 1 96.62 119 PRO A C 1
ATOM 880 O O . PRO A 1 119 ? 11.867 23.891 1.451 1 96.62 119 PRO A O 1
ATOM 883 N N . LEU A 1 120 ? 9.703 23.438 1.501 1 97.56 120 LEU A N 1
ATOM 884 C CA . LEU A 1 120 ? 9.359 24.641 2.25 1 97.56 120 LEU A CA 1
ATOM 885 C C . LEU A 1 120 ? 9.523 24.422 3.748 1 97.56 120 LEU A C 1
ATOM 887 O O . LEU A 1 120 ? 9.5 25.375 4.531 1 97.56 120 LEU A O 1
ATOM 891 N N . LEU A 1 121 ? 9.664 23.109 4.156 1 97.44 121 LEU A N 1
ATOM 892 C CA . LEU A 1 121 ? 9.719 22.797 5.582 1 97.44 121 LEU A CA 1
ATOM 893 C C . LEU A 1 121 ? 11.047 23.25 6.18 1 97.44 121 LEU A C 1
ATOM 895 O O . LEU A 1 121 ? 12.102 23.062 5.566 1 97.44 121 LEU A O 1
ATOM 899 N N . SER A 1 122 ? 11.016 23.875 7.242 1 88.62 122 SER A N 1
ATOM 900 C CA . SER A 1 122 ? 12.188 24.297 8 1 88.62 122 SER A CA 1
ATOM 901 C C . SER A 1 122 ? 12.891 23.109 8.633 1 88.62 122 SER A C 1
ATOM 903 O O . SER A 1 122 ? 12.344 22 8.68 1 88.62 122 SER A O 1
ATOM 905 N N . GLU A 1 123 ? 14.102 23.391 9.047 1 86.5 123 GLU A N 1
ATOM 906 C CA . GLU A 1 123 ? 14.742 22.391 9.883 1 86.5 123 GLU A CA 1
ATOM 907 C C . GLU A 1 123 ? 13.898 22.078 11.117 1 86.5 123 GLU A C 1
ATOM 909 O O . GLU A 1 123 ? 13.352 22.984 11.742 1 86.5 123 GLU A O 1
ATOM 914 N N . GLY A 1 124 ? 13.719 20.828 11.367 1 89.81 124 GLY A N 1
ATOM 915 C CA . GLY A 1 124 ? 12.867 20.422 12.477 1 89.81 124 GLY A CA 1
ATOM 916 C C . GLY A 1 124 ? 11.398 20.359 12.109 1 89.81 124 GLY A C 1
ATOM 917 O O . GLY A 1 124 ? 10.555 20.047 12.961 1 89.81 124 GLY A O 1
ATOM 918 N N . GLY A 1 125 ? 11.094 20.734 10.859 1 97 125 GLY A N 1
ATOM 919 C CA . GLY A 1 125 ? 9.719 20.656 10.383 1 97 125 GLY A CA 1
ATOM 920 C C . GLY A 1 125 ? 9.141 19.25 10.43 1 97 125 GLY A C 1
ATOM 921 O O . GLY A 1 125 ? 9.836 18.312 10.789 1 97 125 GLY A O 1
ATOM 922 N N . GLN A 1 126 ? 7.805 19.156 10.227 1 98.56 126 GLN A N 1
ATOM 923 C CA . GLN A 1 126 ? 7.125 17.875 10.344 1 98.56 126 GLN A CA 1
ATOM 924 C C . GLN A 1 126 ? 6.18 17.641 9.172 1 98.56 126 GLN A C 1
ATOM 926 O O . GLN A 1 126 ? 5.629 18.578 8.617 1 98.56 126 GLN A O 1
ATOM 931 N N . VAL A 1 127 ? 6.082 16.406 8.805 1 98.81 127 VAL A N 1
ATOM 932 C CA . VAL A 1 127 ? 5.051 15.93 7.891 1 98.81 127 VAL A CA 1
ATOM 933 C C . VAL A 1 127 ? 4.094 15.008 8.633 1 98.81 127 VAL A C 1
ATOM 935 O O . VAL A 1 127 ? 4.523 14.141 9.398 1 98.81 127 VAL A O 1
ATOM 938 N N . LEU A 1 128 ? 2.805 15.258 8.492 1 98.94 128 LEU A N 1
ATOM 939 C CA . LEU A 1 128 ? 1.763 14.352 8.953 1 98.94 128 LEU A CA 1
ATOM 940 C C . LEU A 1 128 ? 0.952 13.805 7.785 1 98.94 128 LEU A C 1
ATOM 942 O O . LEU A 1 128 ? 0.258 14.562 7.098 1 98.94 128 LEU A O 1
ATOM 946 N N . ASN A 1 129 ? 1.102 12.523 7.52 1 98.88 129 ASN A N 1
ATOM 947 C CA . ASN A 1 129 ? 0.241 11.852 6.559 1 98.88 129 ASN A CA 1
ATOM 948 C C . ASN A 1 129 ? -0.941 11.172 7.246 1 98.88 129 ASN A C 1
ATOM 950 O O . ASN A 1 129 ? -0.769 10.484 8.25 1 98.88 129 ASN A O 1
ATOM 954 N N . ILE A 1 130 ? -2.139 11.391 6.703 1 98.75 130 ILE A N 1
ATOM 955 C CA . ILE A 1 130 ? -3.324 10.734 7.246 1 98.75 130 ILE A CA 1
ATOM 956 C C . ILE A 1 130 ? -3.609 9.461 6.465 1 98.75 130 ILE A C 1
ATOM 958 O O . ILE A 1 130 ? -3.943 9.508 5.277 1 98.75 130 ILE A O 1
ATOM 962 N N . ALA A 1 131 ? -3.41 8.367 7.109 1 98.31 131 ALA A N 1
ATOM 963 C CA . ALA A 1 131 ? -3.811 7.062 6.582 1 98.31 131 ALA A CA 1
ATOM 964 C C . ALA A 1 131 ? -5.133 6.605 7.191 1 98.31 131 ALA A C 1
ATOM 966 O O . ALA A 1 131 ? -6.137 7.312 7.113 1 98.31 131 ALA A O 1
ATOM 967 N N . SER A 1 132 ? -5.238 5.391 7.625 1 96.31 132 SER A N 1
ATOM 968 C CA . SER A 1 132 ? -6.426 4.793 8.227 1 96.31 132 SER A CA 1
ATOM 969 C C . SER A 1 132 ? -6.078 3.502 8.961 1 96.31 132 SER A C 1
ATOM 971 O O . SER A 1 132 ? -5.059 2.873 8.672 1 96.31 132 SER A O 1
ATOM 973 N N . GLN A 1 133 ? -6.93 3.184 9.914 1 94.94 133 GLN A N 1
ATOM 974 C CA . GLN A 1 133 ? -6.832 1.858 10.516 1 94.94 133 GLN A CA 1
ATOM 975 C C . GLN A 1 133 ? -6.895 0.765 9.453 1 94.94 133 GLN A C 1
ATOM 977 O O . GLN A 1 133 ? -6.258 -0.281 9.594 1 94.94 133 GLN A O 1
ATOM 982 N N . ALA A 1 134 ? -7.621 0.992 8.414 1 94 134 ALA A N 1
ATOM 983 C CA . ALA A 1 134 ? -7.758 0.047 7.305 1 94 134 ALA A CA 1
ATOM 984 C C . ALA A 1 134 ? -6.406 -0.235 6.652 1 94 134 ALA A C 1
ATOM 986 O O . ALA A 1 134 ? -6.215 -1.285 6.035 1 94 134 ALA A O 1
ATOM 987 N N . GLY A 1 135 ? -5.465 0.647 6.77 1 96.56 135 GLY A N 1
ATOM 988 C CA . GLY A 1 135 ? -4.133 0.449 6.227 1 96.56 135 GLY A CA 1
ATOM 989 C C . GLY A 1 135 ? -3.287 -0.503 7.051 1 96.56 135 GLY A C 1
ATOM 990 O O . GLY A 1 135 ? -2.266 -1.004 6.574 1 96.56 135 GLY A O 1
ATOM 991 N N . LEU A 1 136 ? -3.695 -0.704 8.289 1 94.88 136 LEU A N 1
ATOM 992 C CA . LEU A 1 136 ? -2.984 -1.588 9.211 1 94.88 136 LEU A CA 1
ATOM 993 C C . LEU A 1 136 ? -3.713 -2.922 9.352 1 94.88 136 LEU A C 1
ATOM 995 O O . LEU A 1 136 ? -3.08 -3.959 9.555 1 94.88 136 LEU A O 1
ATOM 999 N N . ASN A 1 137 ? -5.035 -2.818 9.273 1 93.5 137 ASN A N 1
ATOM 1000 C CA . ASN A 1 137 ? -5.926 -3.965 9.43 1 93.5 137 ASN A CA 1
ATOM 1001 C C . ASN A 1 137 ? -6.895 -4.082 8.258 1 93.5 137 ASN A C 1
ATOM 1003 O O . ASN A 1 137 ? -8.047 -3.65 8.352 1 93.5 137 ASN A O 1
ATOM 1007 N N . PRO A 1 138 ? -6.449 -4.738 7.238 1 92.5 138 PRO A N 1
ATOM 1008 C CA . PRO A 1 138 ? -7.316 -4.836 6.059 1 92.5 138 PRO A CA 1
ATOM 1009 C C . PRO A 1 138 ? -8.656 -5.504 6.367 1 92.5 138 PRO A C 1
ATOM 1011 O O . PRO A 1 138 ? -8.711 -6.441 7.168 1 92.5 138 PRO A O 1
ATOM 1014 N N . MET A 1 139 ? -9.711 -4.98 5.715 1 88.38 139 MET A N 1
ATOM 1015 C CA . MET A 1 139 ? -11.086 -5.438 5.918 1 88.38 139 MET A CA 1
ATOM 1016 C C . MET A 1 139 ? -11.688 -5.938 4.609 1 88.38 139 MET A C 1
ATOM 1018 O O . MET A 1 139 ? -11.391 -5.402 3.539 1 88.38 139 MET A O 1
ATOM 1022 N N . PRO A 1 140 ? -12.57 -6.945 4.738 1 90.38 140 PRO A N 1
ATOM 1023 C CA . PRO A 1 140 ? -13.258 -7.355 3.514 1 90.38 140 PRO A CA 1
ATOM 1024 C C . PRO A 1 140 ? -14.094 -6.23 2.898 1 90.38 140 PRO A C 1
ATOM 1026 O O . PRO A 1 140 ? -14.625 -5.387 3.623 1 90.38 140 PRO A O 1
ATOM 1029 N N . LYS A 1 141 ? -14.195 -6.223 1.566 1 90.81 141 LYS A N 1
ATOM 1030 C CA . LYS A 1 141 ? -15 -5.289 0.781 1 90.81 141 LYS A CA 1
ATOM 1031 C C . LYS A 1 141 ? -14.398 -3.887 0.807 1 90.81 141 LYS A C 1
ATOM 1033 O O . LYS A 1 141 ? -15.07 -2.91 0.469 1 90.81 141 LYS A O 1
ATOM 1038 N N . MET A 1 142 ? -13.156 -3.814 1.272 1 92.25 142 MET A N 1
ATOM 1039 C CA . MET A 1 142 ? -12.422 -2.549 1.264 1 92.25 142 MET A CA 1
ATOM 1040 C C . MET A 1 142 ? -11.031 -2.727 0.661 1 92.25 142 MET A C 1
ATOM 1042 O O . MET A 1 142 ? -10.07 -2.129 1.135 1 92.25 142 MET A O 1
ATOM 1046 N N . GLY A 1 143 ? -10.969 -3.52 -0.338 1 94.94 143 GLY A N 1
ATOM 1047 C CA . GLY A 1 143 ? -9.688 -3.904 -0.908 1 94.94 143 GLY A CA 1
ATOM 1048 C C . GLY A 1 143 ? -8.867 -2.719 -1.384 1 94.94 143 GLY A C 1
ATOM 1049 O O . GLY A 1 143 ? -7.707 -2.562 -0.993 1 94.94 143 GLY A O 1
ATOM 1050 N N . SER A 1 144 ? -9.453 -1.855 -2.209 1 96.31 144 SER A N 1
ATOM 1051 C CA . SER A 1 144 ? -8.727 -0.717 -2.756 1 96.31 144 SER A CA 1
ATOM 1052 C C . SER A 1 144 ? -8.359 0.283 -1.663 1 96.31 144 SER A C 1
ATOM 1054 O O . SER A 1 144 ? -7.25 0.817 -1.647 1 96.31 144 SER A O 1
ATOM 1056 N N . TYR A 1 145 ? -9.258 0.512 -0.751 1 96 145 TYR A N 1
ATOM 1057 C CA . TYR A 1 145 ? -9.031 1.48 0.316 1 96 145 TYR A CA 1
ATOM 1058 C C . TYR A 1 145 ? -7.977 0.979 1.293 1 96 145 TYR A C 1
ATOM 1060 O O . TYR A 1 145 ? -7.062 1.722 1.663 1 96 145 TYR A O 1
ATOM 1068 N N . SER A 1 146 ? -8.102 -0.303 1.698 1 97.44 146 SER A N 1
ATOM 1069 C CA . SER A 1 146 ? -7.09 -0.878 2.582 1 97.44 146 SER A CA 1
ATOM 1070 C C . SER A 1 146 ? -5.711 -0.862 1.932 1 97.44 146 SER A C 1
ATOM 1072 O O . SER A 1 146 ? -4.715 -0.531 2.58 1 97.44 146 SER A O 1
ATOM 1074 N N . ALA A 1 147 ? -5.676 -1.189 0.677 1 98.56 147 ALA A N 1
ATOM 1075 C CA . ALA A 1 147 ? -4.41 -1.24 -0.045 1 98.56 147 ALA A CA 1
ATOM 1076 C C . ALA A 1 147 ? -3.768 0.142 -0.126 1 98.56 147 ALA A C 1
ATOM 1078 O O . ALA A 1 147 ? -2.572 0.295 0.135 1 98.56 147 ALA A O 1
ATOM 1079 N N . VAL A 1 148 ? -4.512 1.147 -0.487 1 98.56 148 VAL A N 1
ATOM 1080 C CA . VAL A 1 148 ? -3.943 2.479 -0.679 1 98.56 148 VAL A CA 1
ATOM 1081 C C . VAL A 1 148 ? -3.488 3.045 0.663 1 98.56 148 VAL A C 1
ATOM 1083 O O . VAL A 1 148 ? -2.459 3.719 0.743 1 98.56 148 VAL A O 1
ATOM 1086 N N . LYS A 1 149 ? -4.238 2.811 1.701 1 98.62 149 LYS A N 1
ATOM 1087 C CA . LYS A 1 149 ? -3.855 3.35 3.004 1 98.62 149 LYS A CA 1
ATOM 1088 C C . LYS A 1 149 ? -2.666 2.588 3.586 1 98.62 149 LYS A C 1
ATOM 1090 O O . LYS A 1 149 ? -1.833 3.17 4.285 1 98.62 149 LYS A O 1
ATOM 1095 N N . ALA A 1 150 ? -2.537 1.293 3.258 1 98.56 150 ALA A N 1
ATOM 1096 C CA . ALA A 1 150 ? -1.305 0.578 3.576 1 98.56 150 ALA A CA 1
ATOM 1097 C C . ALA A 1 150 ? -0.11 1.197 2.857 1 98.56 150 ALA A C 1
ATOM 1099 O O . ALA A 1 150 ? 0.979 1.305 3.428 1 98.56 150 ALA A O 1
ATOM 1100 N N . ALA A 1 151 ? -0.32 1.544 1.631 1 98.81 151 ALA A N 1
ATOM 1101 C CA . ALA A 1 151 ? 0.732 2.193 0.852 1 98.81 151 ALA A CA 1
ATOM 1102 C C . ALA A 1 151 ? 1.138 3.523 1.48 1 98.81 151 ALA A C 1
ATOM 1104 O O . ALA A 1 151 ? 2.322 3.867 1.509 1 98.81 151 ALA A O 1
ATOM 1105 N N . VAL A 1 152 ? 0.183 4.27 1.991 1 98.88 152 VAL A N 1
ATOM 1106 C CA . VAL A 1 152 ? 0.465 5.543 2.641 1 98.88 152 VAL A CA 1
ATOM 1107 C C . VAL A 1 152 ? 1.307 5.309 3.895 1 98.88 152 VAL A C 1
ATOM 1109 O O . VAL A 1 152 ? 2.262 6.047 4.156 1 98.88 152 VAL A O 1
ATOM 1112 N N . VAL A 1 153 ? 0.966 4.316 4.684 1 98.5 153 VAL A N 1
ATOM 1113 C CA . VAL A 1 153 ? 1.735 3.99 5.879 1 98.5 153 VAL A CA 1
ATOM 1114 C C . VAL A 1 153 ? 3.174 3.654 5.492 1 98.5 153 VAL A C 1
ATOM 1116 O O . VAL A 1 153 ? 4.121 4.188 6.078 1 98.5 153 VAL A O 1
ATOM 1119 N N . SER A 1 154 ? 3.326 2.812 4.484 1 98.38 154 SER A N 1
ATOM 1120 C CA . SER A 1 154 ? 4.648 2.398 4.02 1 98.38 154 SER A CA 1
ATOM 1121 C C . SER A 1 154 ? 5.453 3.588 3.51 1 98.38 154 SER A C 1
ATOM 1123 O O . SER A 1 154 ? 6.621 3.752 3.865 1 98.38 154 SER A O 1
ATOM 1125 N N . PHE A 1 155 ? 4.836 4.438 2.732 1 98.5 155 PHE A N 1
ATOM 1126 C CA . PHE A 1 155 ? 5.496 5.613 2.182 1 98.5 155 PHE A CA 1
ATOM 1127 C C . PHE A 1 155 ? 5.945 6.555 3.295 1 98.5 155 PHE A C 1
ATOM 1129 O O . PHE A 1 155 ? 7.031 7.129 3.229 1 98.5 155 PHE A O 1
ATOM 1136 N N . SER A 1 156 ? 5.113 6.715 4.289 1 98.5 156 SER A N 1
ATOM 1137 C CA . SER A 1 156 ? 5.457 7.574 5.422 1 98.5 156 SER A CA 1
ATOM 1138 C C . SER A 1 156 ? 6.73 7.098 6.109 1 98.5 156 SER A C 1
ATOM 1140 O O . SER A 1 156 ? 7.566 7.914 6.508 1 98.5 156 SER A O 1
ATOM 1142 N N . GLU A 1 157 ? 6.852 5.805 6.238 1 96.69 157 GLU A N 1
ATOM 1143 C CA . GLU A 1 157 ? 8.039 5.242 6.875 1 96.69 157 GLU A CA 1
ATOM 1144 C C . GLU A 1 157 ? 9.289 5.492 6.035 1 96.69 157 GLU A C 1
ATOM 1146 O O . GLU A 1 157 ? 10.336 5.867 6.562 1 96.69 157 GLU A O 1
ATOM 1151 N N . THR A 1 158 ? 9.195 5.289 4.738 1 96.56 158 THR A N 1
ATOM 1152 C CA . THR A 1 158 ? 10.328 5.555 3.854 1 96.56 158 THR A CA 1
ATOM 1153 C C . THR A 1 158 ? 10.703 7.035 3.889 1 96.56 158 THR A C 1
ATOM 1155 O O . THR A 1 158 ? 11.883 7.379 3.973 1 96.56 158 THR A O 1
ATOM 1158 N N . LEU A 1 159 ? 9.711 7.836 3.816 1 97.38 159 LEU A N 1
ATOM 1159 C CA . LEU A 1 159 ? 9.922 9.281 3.822 1 97.38 159 LEU A CA 1
ATOM 1160 C C . LEU A 1 159 ? 10.633 9.727 5.098 1 97.38 159 LEU A C 1
ATOM 1162 O O . LEU A 1 159 ? 11.508 10.586 5.055 1 97.38 159 LEU A O 1
ATOM 1166 N N . ALA A 1 160 ? 10.227 9.156 6.246 1 97.19 160 ALA A N 1
ATOM 1167 C CA . ALA A 1 160 ? 10.844 9.477 7.531 1 97.19 160 ALA A CA 1
ATOM 1168 C C . ALA A 1 160 ? 12.344 9.203 7.5 1 97.19 160 ALA A C 1
ATOM 1170 O O . ALA A 1 160 ? 13.141 9.992 8.016 1 97.19 160 ALA A O 1
ATOM 1171 N N . LEU A 1 161 ? 12.695 8.078 6.906 1 95.25 161 LEU A N 1
ATOM 1172 C CA . LEU A 1 161 ? 14.109 7.723 6.812 1 95.25 161 LEU A CA 1
ATOM 1173 C C . LEU A 1 161 ? 14.859 8.695 5.906 1 95.25 161 LEU A C 1
ATOM 1175 O O . LEU A 1 161 ? 15.977 9.109 6.223 1 95.25 161 LEU A O 1
ATOM 1179 N N . GLU A 1 162 ? 14.258 9.109 4.863 1 93.88 162 GLU A N 1
ATOM 1180 C CA . GLU A 1 162 ? 14.906 9.969 3.871 1 93.88 162 GLU A CA 1
ATOM 1181 C C . GLU A 1 162 ? 15.07 11.391 4.395 1 93.88 162 GLU A C 1
ATOM 1183 O O . GLU A 1 162 ? 16.031 12.078 4.047 1 93.88 162 GLU A O 1
ATOM 1188 N N . LEU A 1 163 ? 14.148 11.805 5.219 1 95.19 163 LEU A N 1
ATOM 1189 C CA . LEU A 1 163 ? 14.164 13.195 5.66 1 95.19 163 LEU A CA 1
ATOM 1190 C C . LEU A 1 163 ? 14.867 13.328 7.004 1 95.19 163 LEU A C 1
ATOM 1192 O O . LEU A 1 163 ? 15.055 14.445 7.5 1 95.19 163 LEU A O 1
ATOM 1196 N N . ALA A 1 164 ? 15.273 12.234 7.57 1 93.06 164 ALA A N 1
ATOM 1197 C CA . ALA A 1 164 ? 15.859 12.227 8.906 1 93.06 164 ALA A CA 1
ATOM 1198 C C . ALA A 1 164 ? 17.109 13.109 8.969 1 93.06 164 ALA A C 1
ATOM 1200 O O . ALA A 1 164 ? 17.328 13.812 9.953 1 93.06 164 ALA A O 1
ATOM 1201 N N . ASP A 1 165 ? 17.859 13.117 7.938 1 89.75 165 ASP A N 1
ATOM 1202 C CA . ASP A 1 165 ? 19.109 13.867 7.945 1 89.75 165 ASP A CA 1
ATOM 1203 C C . ASP A 1 165 ? 18.859 15.375 7.918 1 89.75 165 ASP A C 1
ATOM 1205 O O . ASP A 1 165 ? 19.719 16.172 8.297 1 89.75 165 ASP A O 1
ATOM 1209 N N . ARG A 1 166 ? 17.703 15.766 7.477 1 91.69 166 ARG A N 1
ATOM 1210 C CA . ARG A 1 166 ? 17.312 17.172 7.48 1 91.69 166 ARG A CA 1
ATOM 1211 C C . ARG A 1 166 ? 16.656 17.547 8.805 1 91.69 166 ARG A C 1
ATOM 1213 O O . ARG A 1 166 ? 16.281 18.719 9.008 1 91.69 166 ARG A O 1
ATOM 1220 N N . GLY A 1 167 ? 16.5 16.562 9.625 1 94.25 167 GLY A N 1
ATOM 1221 C CA . GLY A 1 167 ? 15.836 16.797 10.898 1 94.25 167 GLY A CA 1
ATOM 1222 C C . GLY A 1 167 ? 14.328 16.938 10.781 1 94.25 167 GLY A C 1
ATOM 1223 O O . GLY A 1 167 ? 13.672 17.453 11.68 1 94.25 167 GLY A O 1
ATOM 1224 N N . ILE A 1 168 ? 13.781 16.562 9.641 1 96.62 168 ILE A N 1
ATOM 1225 C CA . ILE A 1 168 ? 12.336 16.625 9.438 1 96.62 168 ILE A CA 1
ATOM 1226 C C . ILE A 1 168 ? 11.695 15.336 9.922 1 96.62 168 ILE A C 1
ATOM 1228 O O . ILE A 1 168 ? 12.148 14.242 9.578 1 96.62 168 ILE A O 1
ATOM 1232 N N . HIS A 1 169 ? 10.672 15.469 10.781 1 97.38 169 HIS A N 1
ATOM 1233 C CA . HIS A 1 169 ? 9.984 14.312 11.336 1 97.38 169 HIS A CA 1
ATOM 1234 C C . HIS A 1 169 ? 8.727 13.977 10.539 1 97.38 169 HIS A C 1
ATOM 1236 O O . HIS A 1 169 ? 8.008 14.875 10.094 1 97.38 169 HIS A O 1
ATOM 1242 N N . VAL A 1 170 ? 8.5 12.688 10.336 1 98.31 170 VAL A N 1
ATOM 1243 C CA . VAL A 1 170 ? 7.316 12.227 9.609 1 98.31 170 VAL A CA 1
ATOM 1244 C C . VAL A 1 170 ? 6.457 11.359 10.523 1 98.31 170 VAL A C 1
ATOM 1246 O O . VAL A 1 170 ? 6.949 10.391 11.109 1 98.31 170 VAL A O 1
ATOM 1249 N N . SER A 1 171 ? 5.191 11.734 10.656 1 98.69 171 SER A N 1
ATOM 1250 C CA . SER A 1 171 ? 4.184 10.953 11.367 1 98.69 171 SER A CA 1
ATOM 1251 C C . SER A 1 171 ? 3.104 10.445 10.414 1 98.69 171 SER A C 1
ATOM 1253 O O . SER A 1 171 ? 2.828 11.078 9.391 1 98.69 171 SER A O 1
ATOM 1255 N N . VAL A 1 172 ? 2.568 9.312 10.742 1 98.75 172 VAL A N 1
ATOM 1256 C CA . VAL A 1 172 ? 1.387 8.82 10.047 1 98.75 172 VAL A CA 1
ATOM 1257 C C . VAL A 1 172 ? 0.283 8.508 11.055 1 98.75 172 VAL A C 1
ATOM 1259 O O . VAL A 1 172 ? 0.532 7.863 12.078 1 98.75 172 VAL A O 1
ATOM 1262 N N . ALA A 1 173 ? -0.91 9.055 10.859 1 98.81 173 ALA A N 1
ATOM 1263 C CA . ALA A 1 173 ? -2.066 8.781 11.703 1 98.81 173 ALA A CA 1
ATOM 1264 C C . ALA A 1 173 ? -3 7.766 11.055 1 98.81 173 ALA A C 1
ATOM 1266 O O . ALA A 1 173 ? -3.234 7.816 9.844 1 98.81 173 ALA A O 1
ATOM 1267 N N . CYS A 1 174 ? -3.482 6.867 11.836 1 98.12 174 CYS A N 1
ATOM 1268 C CA . CYS A 1 174 ? -4.379 5.816 11.352 1 98.12 174 CYS A CA 1
ATOM 1269 C C . CYS A 1 174 ? -5.652 5.766 12.188 1 98.12 174 CYS A C 1
ATOM 1271 O O . CYS A 1 174 ? -5.844 4.844 12.984 1 98.12 174 CYS A O 1
ATOM 1273 N N . PRO A 1 175 ? -6.551 6.703 11.945 1 96.75 175 PRO A N 1
ATOM 1274 C CA . PRO A 1 175 ? -7.82 6.676 12.672 1 96.75 175 PRO A CA 1
ATOM 1275 C C . PRO A 1 175 ? -8.719 5.516 12.25 1 96.75 175 PRO A C 1
ATOM 1277 O O . PRO A 1 175 ? -8.633 5.051 11.109 1 96.75 175 PRO A O 1
ATOM 1280 N N . ALA A 1 176 ? -9.539 5.066 13.211 1 93.44 176 ALA A N 1
ATOM 1281 C CA . ALA A 1 176 ? -10.672 4.203 12.898 1 93.44 176 ALA A CA 1
ATOM 1282 C C . ALA A 1 176 ? -11.922 5.027 12.602 1 93.44 176 ALA A C 1
ATOM 1284 O O . ALA A 1 176 ? -11.828 6.188 12.195 1 93.44 176 ALA A O 1
ATOM 1285 N N . PHE A 1 177 ? -13.055 4.359 12.602 1 87.88 177 PHE A N 1
ATOM 1286 C CA . PHE A 1 177 ? -14.289 5.074 12.297 1 87.88 177 PHE A CA 1
ATOM 1287 C C . PHE A 1 177 ? -14.555 6.168 13.328 1 87.88 177 PHE A C 1
ATOM 1289 O O . PHE A 1 177 ? -14.367 5.949 14.531 1 87.88 177 PHE A O 1
ATOM 1296 N N . PHE A 1 178 ? -14.852 7.277 12.82 1 83.06 178 PHE A N 1
ATOM 1297 C CA . PHE A 1 178 ? -15.281 8.406 13.633 1 83.06 178 PHE A CA 1
ATOM 1298 C C . PHE A 1 178 ? -16.312 9.25 12.883 1 83.06 178 PHE A C 1
ATOM 1300 O O . PHE A 1 178 ? -16.516 9.07 11.68 1 83.06 178 PHE A O 1
ATOM 1307 N N . LYS A 1 179 ? -16.969 10.031 13.641 1 83.25 179 LYS A N 1
ATOM 1308 C CA . LYS A 1 179 ? -18.016 10.852 13.023 1 83.25 179 LYS A CA 1
ATOM 1309 C C . LYS A 1 179 ? -17.406 11.898 12.094 1 83.25 179 LYS A C 1
ATOM 1311 O O . LYS A 1 179 ? -16.766 12.844 12.547 1 83.25 179 LYS A O 1
ATOM 1316 N N . THR A 1 180 ? -17.562 11.625 10.789 1 81 180 THR A N 1
ATOM 1317 C CA . THR A 1 180 ? -17 12.492 9.766 1 81 180 THR A CA 1
ATOM 1318 C C . THR A 1 180 ? -17.828 12.43 8.484 1 81 180 THR A C 1
ATOM 1320 O O . THR A 1 180 ? -18.766 11.633 8.383 1 81 180 THR A O 1
ATOM 1323 N N . ASN A 1 181 ? -17.484 13.352 7.621 1 74.44 181 ASN A N 1
ATOM 1324 C CA . ASN A 1 181 ? -18.219 13.398 6.355 1 74.44 181 ASN A CA 1
ATOM 1325 C C . ASN A 1 181 ? -17.547 12.508 5.305 1 74.44 181 ASN A C 1
ATOM 1327 O O . ASN A 1 181 ? -17.875 12.602 4.117 1 74.44 181 ASN A O 1
ATOM 1331 N N . LEU A 1 182 ? -16.625 11.719 5.66 1 79.31 182 LEU A N 1
ATOM 1332 C CA . LEU A 1 182 ? -15.992 10.82 4.699 1 79.31 182 LEU A CA 1
ATOM 1333 C C . LEU A 1 182 ? -17.016 9.93 4.016 1 79.31 182 LEU A C 1
ATOM 1335 O O . LEU A 1 182 ? -16.844 9.539 2.863 1 79.31 182 LEU A O 1
ATOM 1339 N N . ASP A 1 183 ? -18.062 9.781 4.621 1 75.81 183 ASP A N 1
ATOM 1340 C CA . ASP A 1 183 ? -19.125 8.953 4.09 1 75.81 183 ASP A CA 1
ATOM 1341 C C . ASP A 1 183 ? -19.828 9.641 2.924 1 75.81 183 ASP A C 1
ATOM 1343 O O . ASP A 1 183 ? -20.406 8.977 2.057 1 75.81 183 ASP A O 1
ATOM 1347 N N . LYS A 1 184 ? -19.781 10.977 2.945 1 76.38 184 LYS A N 1
ATOM 1348 C CA . LYS A 1 184 ? -20.438 11.703 1.867 1 76.38 184 LYS A CA 1
ATOM 1349 C C . LYS A 1 184 ? -19.688 11.539 0.55 1 76.38 184 LYS A C 1
ATOM 1351 O O . LYS A 1 184 ? -20.281 11.617 -0.526 1 76.38 184 LYS A O 1
ATOM 1356 N N . GLY A 1 185 ? -18.391 11.25 0.644 1 77.81 185 GLY A N 1
ATOM 1357 C CA . GLY A 1 185 ? -17.594 11.062 -0.56 1 77.81 185 GLY A CA 1
ATOM 1358 C C . GLY A 1 185 ? -17.297 9.609 -0.85 1 77.81 185 GLY A C 1
ATOM 1359 O O . GLY A 1 185 ? -16.5 9.297 -1.746 1 77.81 185 GLY A O 1
ATOM 1360 N N . LEU A 1 186 ? -17.953 8.742 -0.11 1 83.56 186 LEU A N 1
ATOM 1361 C CA . LEU A 1 186 ? -17.734 7.312 -0.292 1 83.56 186 LEU A CA 1
ATOM 1362 C C . LEU A 1 186 ? -18.297 6.844 -1.631 1 83.56 186 LEU A C 1
ATOM 1364 O O . LEU A 1 186 ? -19.438 7.137 -1.963 1 83.56 186 LEU A O 1
ATOM 1368 N N . ARG A 1 187 ? -17.5 6.199 -2.42 1 83.38 187 ARG A N 1
ATOM 1369 C CA . ARG A 1 187 ? -17.938 5.59 -3.668 1 83.38 187 ARG A CA 1
ATOM 1370 C C . ARG A 1 187 ? -17.984 4.07 -3.551 1 83.38 187 ARG A C 1
ATOM 1372 O O . ARG A 1 187 ? -16.984 3.439 -3.195 1 83.38 187 ARG A O 1
ATOM 1379 N N . SER A 1 188 ? -19.172 3.545 -3.777 1 84.56 188 SER A N 1
ATOM 1380 C CA . SER A 1 188 ? -19.359 2.096 -3.787 1 84.56 188 SER A CA 1
ATOM 1381 C C . SER A 1 188 ? -20.438 1.681 -4.785 1 84.56 188 SER A C 1
ATOM 1383 O O . SER A 1 188 ? -21.438 2.387 -4.965 1 84.56 188 SER A O 1
ATOM 1385 N N . ALA A 1 189 ? -20.172 0.586 -5.422 1 78.44 189 ALA A N 1
ATOM 1386 C CA . ALA A 1 189 ? -21.188 0.045 -6.32 1 78.44 189 ALA A CA 1
ATOM 1387 C C . ALA A 1 189 ? -22.188 -0.82 -5.559 1 78.44 189 ALA A C 1
ATOM 1389 O O . ALA A 1 189 ? -23.172 -1.303 -6.133 1 78.44 189 ALA A O 1
ATOM 1390 N N . ASP A 1 190 ? -21.969 -1.021 -4.277 1 81.56 190 ASP A N 1
ATOM 1391 C CA . ASP A 1 190 ? -22.828 -1.841 -3.416 1 81.56 190 ASP A CA 1
ATOM 1392 C C . ASP A 1 1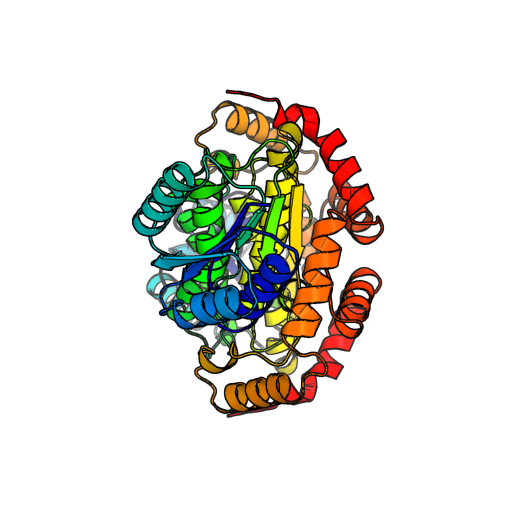90 ? -23.578 -0.978 -2.406 1 81.56 190 ASP A C 1
ATOM 1394 O O . ASP A 1 190 ? -23.031 -0.606 -1.367 1 81.56 190 ASP A O 1
ATOM 1398 N N . PRO A 1 191 ? -24.812 -0.786 -2.678 1 79.38 191 PRO A N 1
ATOM 1399 C CA . PRO A 1 191 ? -25.594 0.065 -1.78 1 79.38 191 PRO A CA 1
ATOM 1400 C C . PRO A 1 191 ? -25.625 -0.457 -0.346 1 79.38 191 PRO A C 1
ATOM 1402 O O . PRO A 1 191 ? -25.703 0.33 0.6 1 79.38 191 PRO A O 1
ATOM 1405 N N . ALA A 1 192 ? -25.609 -1.777 -0.249 1 79.19 192 ALA A N 1
ATOM 1406 C CA . ALA A 1 192 ? -25.609 -2.352 1.094 1 79.19 192 ALA A CA 1
ATOM 1407 C C . ALA A 1 192 ? -24.359 -1.953 1.864 1 79.19 192 ALA A C 1
ATOM 1409 O O . ALA A 1 192 ? -24.422 -1.631 3.053 1 79.19 192 ALA A O 1
ATOM 1410 N N . MET A 1 193 ? -23.297 -1.952 1.159 1 81.25 193 MET A N 1
ATOM 1411 C CA . MET A 1 193 ? -22.047 -1.559 1.793 1 81.25 193 MET A CA 1
ATOM 1412 C C . MET A 1 193 ? -22.062 -0.082 2.174 1 81.25 193 MET A C 1
ATOM 1414 O O . MET A 1 193 ? -21.562 0.299 3.232 1 81.25 193 MET A O 1
ATOM 1418 N N . THR A 1 194 ? -22.625 0.733 1.343 1 82.5 194 THR A N 1
ATOM 1419 C CA . THR A 1 194 ? -22.719 2.16 1.631 1 82.5 194 THR A CA 1
ATOM 1420 C C . THR A 1 194 ? -23.516 2.393 2.914 1 82.5 194 THR A C 1
ATOM 1422 O O . THR A 1 194 ? -23.109 3.188 3.764 1 82.5 194 THR A O 1
ATOM 1425 N N . ALA A 1 195 ? -24.594 1.651 3.064 1 83.44 195 ALA A N 1
ATOM 1426 C CA . ALA A 1 195 ? -25.438 1.8 4.242 1 83.44 195 ALA A CA 1
ATOM 1427 C C . ALA A 1 195 ? -24.703 1.353 5.504 1 83.44 195 ALA A C 1
ATOM 1429 O O . ALA A 1 195 ? -24.797 2.006 6.547 1 83.44 195 ALA A O 1
ATOM 1430 N N . ILE A 1 196 ? -24 0.284 5.348 1 82.44 196 ILE A N 1
ATOM 1431 C CA . ILE A 1 196 ? -23.266 -0.26 6.484 1 82.44 196 ILE A CA 1
ATOM 1432 C C . ILE A 1 196 ? -22.188 0.731 6.926 1 82.44 196 ILE A C 1
ATOM 1434 O O . ILE A 1 196 ? -22.078 1.034 8.117 1 82.44 196 ILE A O 1
ATOM 1438 N N . LEU A 1 197 ? -21.484 1.246 5.984 1 83.62 197 LEU A N 1
ATOM 1439 C CA . LEU A 1 197 ? -20.406 2.176 6.309 1 83.62 197 LEU A CA 1
ATOM 1440 C C . LEU A 1 197 ? -20.969 3.471 6.887 1 83.62 197 LEU A C 1
ATOM 1442 O O . LEU A 1 197 ? -20.406 4.023 7.836 1 83.62 197 LEU A O 1
ATOM 1446 N N . HIS A 1 198 ? -22.047 3.934 6.359 1 84.56 198 HIS A N 1
ATOM 1447 C CA . HIS A 1 198 ? -22.688 5.125 6.902 1 84.56 198 HIS A CA 1
ATOM 1448 C C . HIS A 1 198 ? -23.062 4.934 8.367 1 84.56 198 HIS A C 1
ATOM 1450 O O . HIS A 1 198 ? -22.875 5.84 9.18 1 84.56 198 HIS A O 1
ATOM 1456 N N . LYS A 1 199 ? -23.562 3.738 8.664 1 84.31 199 LYS A N 1
ATOM 1457 C CA . LYS A 1 199 ? -23.938 3.434 10.039 1 84.31 199 LYS A CA 1
ATOM 1458 C C . LYS A 1 199 ? -22.719 3.381 10.953 1 84.31 199 LYS A C 1
ATOM 1460 O O . LYS A 1 199 ? -22.766 3.857 12.086 1 84.31 199 LYS A O 1
ATOM 1465 N N . LEU A 1 200 ? -21.672 2.816 10.43 1 83.38 200 LEU A N 1
ATOM 1466 C CA . LEU A 1 200 ? -20.438 2.709 11.211 1 83.38 200 LEU A CA 1
ATOM 1467 C C . LEU A 1 200 ? -19.859 4.09 11.516 1 83.38 200 LEU A C 1
ATOM 1469 O O . LEU A 1 200 ? -19.391 4.344 12.625 1 83.38 200 LEU A O 1
ATOM 1473 N N . PHE A 1 201 ? -19.953 5.004 10.594 1 85.31 201 PHE A N 1
ATOM 1474 C CA . PHE A 1 201 ? -19.484 6.367 10.805 1 85.31 201 PHE A CA 1
ATOM 1475 C C . PHE A 1 201 ? -20.391 7.109 11.773 1 85.31 201 PHE A C 1
ATOM 1477 O O . PHE A 1 201 ? -19.922 7.785 12.688 1 85.31 201 PHE A O 1
ATOM 1484 N N . ALA A 1 202 ? -21.656 6.926 11.617 1 83.44 202 ALA A N 1
ATOM 1485 C CA . ALA A 1 202 ? -22.641 7.633 12.438 1 83.44 202 ALA A CA 1
ATOM 1486 C C . ALA A 1 202 ? -22.578 7.172 13.891 1 83.44 202 ALA A C 1
ATOM 1488 O O . ALA A 1 202 ? -22.781 7.969 14.805 1 83.44 202 ALA A O 1
ATOM 1489 N N . LYS A 1 203 ? -22.203 5.914 14.102 1 86.75 203 LYS A N 1
ATOM 1490 C CA . LYS A 1 203 ? -22.25 5.34 15.445 1 86.75 203 LYS A CA 1
ATOM 1491 C C . LYS A 1 203 ? -20.859 5.34 16.078 1 86.75 203 LYS A C 1
ATOM 1493 O O . LYS A 1 203 ? -20.672 4.816 17.188 1 86.75 203 LYS A O 1
ATOM 1498 N N . ALA A 1 204 ? -19.984 5.934 15.383 1 87.56 204 ALA A N 1
ATOM 1499 C CA . ALA A 1 204 ? -18.625 5.914 15.883 1 87.56 204 ALA A CA 1
ATOM 1500 C C . ALA A 1 204 ? -18.516 6.648 17.219 1 87.56 204 ALA A C 1
ATOM 1502 O O . ALA A 1 204 ? -19.203 7.648 17.438 1 87.56 204 ALA A O 1
ATOM 1503 N N . PRO A 1 205 ? -17.656 6.184 18.062 1 87.75 205 PRO A N 1
ATOM 1504 C CA . PRO A 1 205 ? -17.594 6.699 19.438 1 87.75 205 PRO A CA 1
ATOM 1505 C C . PRO A 1 205 ? -16.906 8.062 19.516 1 87.75 205 PRO A C 1
ATOM 1507 O O . PRO A 1 205 ? -17.156 8.812 20.469 1 87.75 205 PRO A O 1
ATOM 1510 N N . LEU A 1 206 ? -16.031 8.398 18.609 1 93.75 206 LEU A N 1
ATOM 1511 C CA . LEU A 1 206 ? -15.266 9.641 18.672 1 93.75 206 LEU A CA 1
ATOM 1512 C C . LEU A 1 206 ? -15.742 10.633 17.625 1 93.75 206 LEU A C 1
ATOM 1514 O O . LEU A 1 206 ? -16.062 10.242 16.5 1 93.75 206 LEU A O 1
ATOM 1518 N N . SER A 1 207 ? -15.727 11.945 18.031 1 95.06 207 SER A N 1
ATOM 1519 C CA . SER A 1 207 ? -15.961 13.023 17.078 1 95.06 207 SER A CA 1
ATOM 1520 C C . SER A 1 207 ? -14.695 13.367 16.297 1 95.06 207 SER A C 1
ATOM 1522 O O . SER A 1 207 ? -13.594 12.961 16.688 1 95.06 207 SER A O 1
ATOM 1524 N N . ALA A 1 208 ? -14.875 14.117 15.227 1 96.06 208 ALA A N 1
ATOM 1525 C CA . ALA A 1 208 ? -13.727 14.594 14.461 1 96.06 208 ALA A CA 1
ATOM 1526 C C . ALA A 1 208 ? -12.797 15.438 15.336 1 96.06 208 ALA A C 1
ATOM 1528 O O . ALA A 1 208 ? -11.57 15.375 15.188 1 96.06 208 ALA A O 1
ATOM 1529 N N . GLU A 1 209 ? -13.391 16.188 16.234 1 97 209 GLU A N 1
ATOM 1530 C CA . GLU A 1 209 ? -12.617 17.047 17.125 1 97 209 GLU A CA 1
ATOM 1531 C C . GLU A 1 209 ? -11.773 16.234 18.094 1 97 209 GLU A C 1
ATOM 1533 O O . GLU A 1 209 ? -10.617 16.562 18.359 1 97 209 GLU A O 1
ATOM 1538 N N . GLN A 1 210 ? -12.344 15.117 18.594 1 97.44 210 GLN A N 1
ATOM 1539 C CA . GLN A 1 210 ? -11.617 14.258 19.516 1 97.44 210 GLN A CA 1
ATOM 1540 C C . GLN A 1 210 ? -10.469 13.547 18.812 1 97.44 210 GLN A C 1
ATOM 1542 O O . GLN A 1 210 ? -9.367 13.43 19.375 1 97.44 210 GLN A O 1
ATOM 1547 N N . VAL A 1 211 ? -10.719 13.117 17.625 1 97.94 211 VAL A N 1
ATOM 1548 C CA . VAL A 1 211 ? -9.68 12.469 16.828 1 97.94 211 VAL A CA 1
ATOM 1549 C C . VAL A 1 211 ? -8.578 13.469 16.5 1 97.94 211 VAL A C 1
ATOM 1551 O O . VAL A 1 211 ? -7.395 13.156 16.625 1 97.94 211 VAL A O 1
ATOM 1554 N N . ALA A 1 212 ? -8.961 14.68 16.125 1 98.44 212 ALA A N 1
ATOM 1555 C CA . ALA A 1 212 ? -8.008 15.734 15.797 1 98.44 212 ALA A CA 1
ATOM 1556 C C . ALA A 1 212 ? -7.098 16.047 16.984 1 98.44 212 ALA A C 1
ATOM 1558 O O . ALA A 1 212 ? -5.883 16.203 16.812 1 98.44 212 ALA A O 1
ATOM 1559 N N . ALA A 1 213 ? -7.668 16.109 18.172 1 98.38 213 ALA A N 1
ATOM 1560 C CA . ALA A 1 213 ? -6.891 16.391 19.375 1 98.38 213 ALA A CA 1
ATOM 1561 C C . ALA A 1 213 ? -5.859 15.297 19.641 1 98.38 213 ALA A C 1
ATOM 1563 O O . ALA A 1 213 ? -4.711 15.586 19.969 1 98.38 213 ALA A O 1
ATOM 1564 N N . SER A 1 214 ? -6.32 14.07 19.484 1 98.25 214 SER A N 1
ATOM 1565 C CA . SER A 1 214 ? -5.422 12.938 19.688 1 98.25 214 SER A CA 1
ATOM 1566 C C . SER A 1 214 ? -4.277 12.953 18.672 1 98.25 214 SER A C 1
ATOM 1568 O O . SER A 1 214 ? -3.125 12.711 19.031 1 98.25 214 SER A O 1
ATOM 1570 N N . ILE A 1 215 ? -4.59 13.25 17.438 1 98.69 215 ILE A N 1
ATOM 1571 C CA . ILE A 1 215 ? -3.584 13.305 16.375 1 98.69 215 ILE A CA 1
ATOM 1572 C C . ILE A 1 215 ? -2.605 14.438 16.656 1 98.69 215 ILE A C 1
ATOM 1574 O O . ILE A 1 215 ? -1.391 14.266 16.547 1 98.69 215 ILE A O 1
ATOM 1578 N N . ALA A 1 216 ? -3.121 15.578 17.031 1 98.75 216 ALA A N 1
ATOM 1579 C CA . ALA A 1 216 ? -2.268 16.734 17.328 1 98.75 216 ALA A CA 1
ATOM 1580 C C . ALA A 1 216 ? -1.305 16.406 18.469 1 98.75 216 ALA A C 1
ATOM 1582 O O . ALA A 1 216 ? -0.137 16.812 18.438 1 98.75 216 ALA A O 1
ATOM 1583 N N . ASP A 1 217 ? -1.777 15.695 19.5 1 98.5 217 ASP A N 1
ATOM 1584 C CA . ASP A 1 217 ? -0.919 15.266 20.594 1 98.5 217 ASP A CA 1
ATOM 1585 C C . ASP A 1 217 ? 0.207 14.367 20.094 1 98.5 217 ASP A C 1
ATOM 1587 O O . ASP A 1 217 ? 1.353 14.492 20.531 1 98.5 217 ASP A O 1
ATOM 1591 N N . GLY A 1 218 ? -0.13 13.453 19.203 1 98.38 218 GLY A N 1
ATOM 1592 C CA . GLY A 1 218 ? 0.877 12.586 18.625 1 98.38 218 GLY A CA 1
ATOM 1593 C C . GLY A 1 218 ? 1.921 13.344 17.812 1 98.38 218 GLY A C 1
ATOM 1594 O O . GLY A 1 218 ? 3.109 13.016 17.875 1 98.38 218 GLY A O 1
ATOM 1595 N N . VAL A 1 219 ? 1.461 14.305 17.047 1 98.31 219 VAL A N 1
ATOM 1596 C CA . VAL A 1 219 ? 2.359 15.133 16.25 1 98.31 219 VAL A CA 1
ATOM 1597 C C . VAL A 1 219 ? 3.311 15.898 17.172 1 98.31 219 VAL A C 1
ATOM 1599 O O . VAL A 1 219 ? 4.516 15.961 16.906 1 98.31 219 VAL A O 1
ATOM 1602 N N . ALA A 1 220 ? 2.789 16.453 18.266 1 97.94 220 ALA A N 1
ATOM 1603 C CA . ALA A 1 220 ? 3.598 17.203 19.219 1 97.94 220 ALA A CA 1
ATOM 1604 C C . ALA A 1 220 ? 4.684 16.312 19.828 1 97.94 220 ALA A C 1
ATOM 1606 O O . ALA A 1 220 ? 5.789 16.781 20.109 1 97.94 220 ALA A O 1
ATOM 1607 N N . ARG A 1 221 ? 4.395 15.047 20 1 97 221 ARG A N 1
ATOM 1608 C CA . ARG A 1 221 ? 5.34 14.102 20.594 1 97 221 ARG A CA 1
ATOM 1609 C C . ARG A 1 221 ? 6.234 13.484 19.516 1 97 221 ARG A C 1
ATOM 1611 O O . ARG A 1 221 ? 7.074 12.633 19.812 1 97 221 ARG A O 1
ATOM 1618 N N . ARG A 1 222 ? 6.039 13.883 18.266 1 96.62 222 ARG A N 1
ATOM 1619 C CA . ARG A 1 222 ? 6.781 13.367 17.109 1 96.62 222 ARG A CA 1
ATOM 1620 C C . ARG A 1 222 ? 6.676 11.852 17.031 1 96.62 222 ARG A C 1
ATOM 1622 O O . ARG A 1 222 ? 7.676 11.164 16.797 1 96.62 222 ARG A O 1
ATOM 1629 N N . ALA A 1 223 ? 5.457 11.344 17.312 1 97.12 223 ALA A N 1
ATOM 1630 C CA . ALA A 1 223 ? 5.207 9.906 17.219 1 97.12 223 ALA A CA 1
ATOM 1631 C C . ALA A 1 223 ? 5.207 9.445 15.758 1 97.12 223 ALA A C 1
ATOM 1633 O O . ALA A 1 223 ? 4.535 10.039 14.914 1 97.12 223 ALA A O 1
ATOM 1634 N N . PRO A 1 224 ? 5.965 8.352 15.477 1 97.19 224 PRO A N 1
ATOM 1635 C CA . PRO A 1 224 ? 5.98 7.867 14.094 1 97.19 224 PRO A CA 1
ATOM 1636 C C . PRO A 1 224 ? 4.621 7.344 13.641 1 97.19 224 PRO A C 1
ATOM 1638 O O . PRO A 1 224 ? 4.234 7.539 12.484 1 97.19 224 PRO A O 1
ATOM 1641 N N . LEU A 1 225 ? 3.943 6.656 14.477 1 97.31 225 LEU A N 1
ATOM 1642 C CA . LEU A 1 225 ? 2.623 6.086 14.242 1 97.31 225 LEU A CA 1
ATOM 1643 C C . LEU A 1 225 ? 1.629 6.555 15.297 1 97.31 225 LEU A C 1
ATOM 1645 O O . LEU A 1 225 ? 1.867 6.391 16.5 1 97.31 225 LEU A O 1
ATOM 1649 N N . ILE A 1 226 ? 0.513 7.141 14.844 1 98.19 226 ILE A N 1
ATOM 1650 C CA . ILE A 1 226 ? -0.501 7.684 15.734 1 98.19 226 ILE A CA 1
ATOM 1651 C C . ILE A 1 226 ? -1.808 6.914 15.57 1 98.19 226 ILE A C 1
ATOM 1653 O O . ILE A 1 226 ? -2.4 6.914 14.484 1 98.19 226 ILE A O 1
ATOM 1657 N N . LEU A 1 227 ? -2.281 6.273 16.594 1 97.5 227 LEU A N 1
ATOM 1658 C CA . LEU A 1 227 ? -3.523 5.512 16.641 1 97.5 227 LEU A CA 1
ATOM 1659 C C . LEU A 1 227 ? -4.508 6.137 17.625 1 97.5 227 LEU A C 1
ATOM 1661 O O . LEU A 1 227 ? -4.496 5.812 18.812 1 97.5 227 LEU A O 1
ATOM 1665 N N . PRO A 1 228 ? -5.395 6.945 17.125 1 96.5 228 PRO A N 1
ATOM 1666 C CA . PRO A 1 228 ? -6.234 7.727 18.031 1 96.5 228 PRO A CA 1
ATOM 1667 C C . PRO A 1 228 ? -7.254 6.871 18.797 1 96.5 228 PRO A C 1
ATOM 1669 O O . PRO A 1 228 ? -7.738 7.27 19.859 1 96.5 228 PRO A O 1
ATOM 1672 N N . HIS A 1 229 ? -7.656 5.73 18.266 1 95.44 229 HIS A N 1
ATOM 1673 C CA . HIS A 1 229 ? -8.719 4.914 18.828 1 95.44 229 HIS A CA 1
ATOM 1674 C C . HIS A 1 229 ? -8.156 3.781 19.672 1 95.44 229 HIS A C 1
ATOM 1676 O O . HIS A 1 229 ? -7.234 3.078 19.25 1 95.44 229 HIS A O 1
ATOM 1682 N N . GLN A 1 230 ? -8.766 3.58 20.844 1 92.38 230 GLN A N 1
ATOM 1683 C CA . GLN A 1 230 ? -8.352 2.455 21.672 1 92.38 230 GLN A CA 1
ATOM 1684 C C . GLN A 1 230 ? -8.57 1.129 20.953 1 92.38 230 GLN A C 1
ATOM 1686 O O . GLN A 1 230 ? -7.727 0.236 21.016 1 92.38 230 GLN A O 1
ATOM 1691 N N . SER A 1 231 ? -9.703 1.035 20.359 1 89.12 231 SER A N 1
ATOM 1692 C CA . SER A 1 231 ? -10 -0.18 19.609 1 89.12 231 SER A CA 1
ATOM 1693 C C . SER A 1 231 ? -8.984 -0.4 18.484 1 89.12 231 SER A C 1
ATOM 1695 O O . SER A 1 231 ? -8.609 -1.538 18.203 1 89.12 231 SER A O 1
ATOM 1697 N N . GLY A 1 232 ? -8.547 0.662 17.859 1 91.56 232 GLY A N 1
ATOM 1698 C CA . GLY A 1 232 ? -7.531 0.57 16.812 1 91.56 232 GLY A CA 1
ATOM 1699 C C . GLY A 1 232 ? -6.188 0.095 17.344 1 91.56 232 GLY A C 1
ATOM 1700 O O . GLY A 1 232 ? -5.512 -0.706 16.688 1 91.56 232 GLY A O 1
ATOM 1701 N N . ARG A 1 233 ? -5.844 0.564 18.531 1 92.94 233 ARG A N 1
ATOM 1702 C CA . ARG A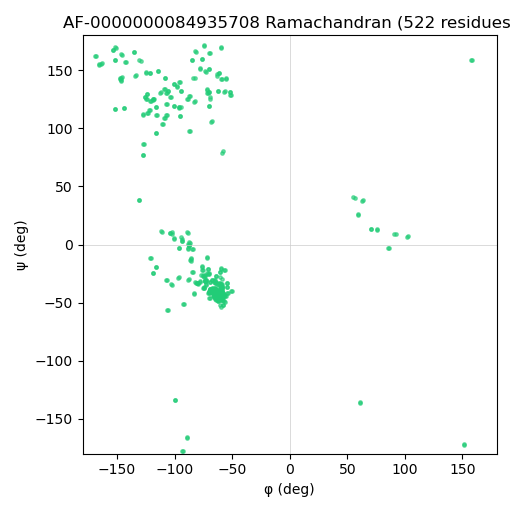 1 233 ? -4.602 0.133 19.172 1 92.94 233 ARG A CA 1
ATOM 1703 C C . ARG A 1 233 ? -4.641 -1.358 19.484 1 92.94 233 ARG A C 1
ATOM 1705 O O . ARG A 1 233 ? -3.662 -2.072 19.25 1 92.94 233 ARG A O 1
ATOM 1712 N N . ARG A 1 234 ? -5.77 -1.793 19.953 1 90.94 234 ARG A N 1
ATOM 1713 C CA . ARG A 1 234 ? -5.918 -3.211 20.266 1 90.94 234 ARG A CA 1
ATOM 1714 C C . ARG A 1 234 ? -5.809 -4.062 19 1 90.94 234 ARG A C 1
ATOM 1716 O O . ARG A 1 234 ? -5.113 -5.082 18.984 1 90.94 234 ARG A O 1
ATOM 1723 N N . ALA A 1 235 ? -6.508 -3.621 17.984 1 90.62 235 ALA A N 1
ATOM 1724 C CA . ALA A 1 235 ? -6.473 -4.355 16.734 1 90.62 235 ALA A CA 1
ATOM 1725 C C . ALA A 1 235 ? -5.059 -4.391 16.156 1 90.62 235 ALA A C 1
ATOM 1727 O O . ALA A 1 235 ? -4.625 -5.414 15.625 1 90.62 235 ALA A O 1
ATOM 1728 N N . PHE A 1 236 ? -4.414 -3.314 16.219 1 91.06 236 PHE A N 1
ATOM 1729 C CA . PHE A 1 236 ? -3.039 -3.201 15.742 1 91.06 236 PHE A CA 1
ATOM 1730 C C . PHE A 1 236 ? -2.141 -4.211 16.453 1 91.06 236 PHE A C 1
ATOM 1732 O O . PHE A 1 236 ? -1.369 -4.922 15.797 1 91.06 236 PHE A O 1
ATOM 1739 N N . TRP A 1 237 ? -2.283 -4.355 17.719 1 88.75 237 TRP A N 1
ATOM 1740 C CA . TRP A 1 237 ? -1.438 -5.258 18.5 1 88.75 237 TRP A CA 1
ATOM 1741 C C . TRP A 1 237 ? -1.829 -6.711 18.25 1 88.75 237 TRP A C 1
ATOM 1743 O O . TRP A 1 237 ? -0.968 -7.594 18.203 1 88.75 237 TRP A O 1
ATOM 1753 N N . LEU A 1 238 ? -3.104 -6.973 18.109 1 87.31 238 LEU A N 1
ATOM 1754 C CA . LEU A 1 238 ? -3.541 -8.336 17.812 1 87.31 238 LEU A CA 1
ATOM 1755 C C . LEU A 1 238 ? -2.957 -8.828 16.5 1 87.31 238 LEU A C 1
ATOM 1757 O O . LEU A 1 238 ? -2.477 -9.961 16.422 1 87.31 238 LEU A O 1
ATOM 1761 N N . MET A 1 239 ? -2.951 -7.977 15.547 1 87.38 239 MET A N 1
ATOM 1762 C CA . MET A 1 239 ? -2.406 -8.328 14.234 1 87.38 239 MET A CA 1
ATOM 1763 C C . MET A 1 239 ? -0.912 -8.617 14.328 1 87.38 239 MET A C 1
ATOM 1765 O O . MET A 1 239 ? -0.389 -9.453 13.594 1 87.38 239 MET A O 1
ATOM 1769 N N . ARG A 1 240 ? -0.271 -7.922 15.203 1 84.06 240 ARG A N 1
ATOM 1770 C CA . ARG A 1 240 ? 1.178 -8.031 15.344 1 84.06 240 ARG A CA 1
ATOM 1771 C C . ARG A 1 240 ? 1.559 -9.25 16.172 1 84.06 240 ARG A C 1
ATOM 1773 O O . ARG A 1 240 ? 2.582 -9.883 15.922 1 84.06 240 ARG A O 1
ATOM 1780 N N . LEU A 1 241 ? 0.743 -9.586 17.125 1 85.69 241 LEU A N 1
ATOM 1781 C CA . LEU A 1 241 ? 1.15 -10.578 18.109 1 85.69 241 LEU A CA 1
ATOM 1782 C C . LEU A 1 241 ? 0.643 -11.961 17.734 1 85.69 241 LEU A C 1
ATOM 1784 O O . LEU A 1 241 ? 1.253 -12.969 18.109 1 85.69 241 LEU A O 1
ATOM 1788 N N . LEU A 1 242 ? -0.465 -12.039 17.016 1 87.81 242 LEU A N 1
ATOM 1789 C CA . LEU A 1 242 ? -1.016 -13.344 16.656 1 87.81 242 LEU A CA 1
ATOM 1790 C C . LEU A 1 242 ? -0.337 -13.883 15.398 1 87.81 242 LEU A C 1
ATOM 1792 O O . LEU A 1 242 ? -0.043 -13.125 14.477 1 87.81 242 LEU A O 1
ATOM 1796 N N . PRO A 1 243 ? -0.158 -15.211 15.453 1 86.75 243 PRO A N 1
ATOM 1797 C CA . PRO A 1 243 ? 0.22 -15.789 14.164 1 86.75 243 PRO A CA 1
ATOM 1798 C C . PRO A 1 243 ? -0.771 -15.453 13.047 1 86.75 243 PRO A C 1
ATOM 1800 O O . PRO A 1 243 ? -1.979 -15.391 13.289 1 86.75 243 PRO A O 1
ATOM 1803 N N . ARG A 1 244 ? -0.253 -15.234 11.875 1 87.81 244 ARG A N 1
ATOM 1804 C CA . ARG A 1 244 ? -1.065 -14.758 10.766 1 87.81 244 ARG A CA 1
ATOM 1805 C C . ARG A 1 244 ? -2.262 -15.672 10.523 1 87.81 244 ARG A C 1
ATOM 1807 O O . ARG A 1 244 ? -3.355 -15.203 10.203 1 87.81 244 ARG A O 1
ATOM 1814 N N . GLN A 1 245 ? -2.072 -16.953 10.695 1 90 245 GLN A N 1
ATOM 1815 C CA . GLN A 1 245 ? -3.168 -17.906 10.508 1 90 245 GLN A CA 1
ATOM 1816 C C . GLN A 1 245 ? -4.273 -17.672 11.531 1 90 245 GLN A C 1
ATOM 1818 O O . GLN A 1 245 ? -5.457 -17.734 11.203 1 90 245 GLN A O 1
ATOM 1823 N N . ARG A 1 246 ? -3.854 -17.438 12.773 1 90.81 246 ARG A N 1
ATOM 1824 C CA . ARG A 1 246 ? -4.82 -17.188 13.844 1 90.81 246 ARG A CA 1
ATOM 1825 C C . ARG A 1 246 ? -5.527 -15.859 13.656 1 90.81 246 ARG A C 1
ATOM 1827 O O . ARG A 1 246 ? -6.73 -15.742 13.906 1 90.81 246 ARG A O 1
ATOM 1834 N N . TYR A 1 247 ? -4.762 -14.938 13.273 1 90.5 247 TYR A N 1
ATOM 1835 C CA . TYR A 1 247 ? -5.371 -13.641 13.016 1 90.5 247 TYR A CA 1
ATOM 1836 C C . TYR A 1 247 ? -6.383 -13.719 11.883 1 90.5 247 TYR A C 1
ATOM 1838 O O . TYR A 1 247 ? -7.465 -13.133 11.969 1 90.5 247 TYR A O 1
ATOM 1846 N N . ARG A 1 248 ? -6.047 -14.414 10.836 1 91.31 248 ARG A N 1
ATOM 1847 C CA . ARG A 1 248 ? -6.965 -14.602 9.719 1 91.31 248 ARG A CA 1
ATOM 1848 C C . ARG A 1 248 ? -8.258 -15.273 10.172 1 91.31 248 ARG A C 1
ATOM 1850 O O . ARG A 1 248 ? -9.352 -14.875 9.758 1 91.31 248 ARG A O 1
ATOM 1857 N N . ALA A 1 249 ? -8.117 -16.266 10.969 1 92 249 ALA A N 1
ATOM 1858 C CA . ALA A 1 249 ? -9.289 -16.953 11.492 1 92 249 ALA A CA 1
ATOM 1859 C C . ALA A 1 249 ? -10.156 -16.016 12.32 1 92 249 ALA A C 1
ATOM 1861 O O . ALA A 1 249 ? -11.391 -16.047 12.227 1 92 249 ALA A O 1
ATOM 1862 N N . LEU A 1 250 ? -9.492 -15.25 13.117 1 90.62 250 LEU A N 1
ATOM 1863 C CA . LEU A 1 250 ? -10.203 -14.266 13.93 1 90.62 250 LEU A CA 1
ATOM 1864 C C . LEU A 1 250 ? -10.961 -13.281 13.047 1 90.62 250 LEU A C 1
ATOM 1866 O O . LEU A 1 250 ? -12.133 -12.992 13.297 1 90.62 250 LEU A O 1
ATOM 1870 N N . MET A 1 251 ? -10.336 -12.773 12.023 1 90.56 251 MET A N 1
ATOM 1871 C CA . MET A 1 251 ? -10.953 -11.797 11.133 1 90.56 251 MET A CA 1
ATOM 1872 C C . MET A 1 251 ? -12.125 -12.422 10.375 1 90.56 251 MET A C 1
ATOM 1874 O O . MET A 1 251 ? -13.133 -11.766 10.141 1 90.56 251 MET A O 1
ATOM 1878 N N . LEU A 1 252 ? -11.977 -13.68 9.961 1 91.62 252 LEU A N 1
ATOM 1879 C CA . LEU A 1 252 ? -13.062 -14.383 9.273 1 91.62 252 LEU A CA 1
ATOM 1880 C C . LEU A 1 252 ? -14.297 -14.469 10.156 1 91.62 252 LEU A C 1
ATOM 1882 O O . LEU A 1 252 ? -15.422 -14.258 9.688 1 91.62 252 LEU A O 1
ATOM 1886 N N . ARG A 1 253 ? -14.062 -14.703 11.398 1 89.88 253 ARG A N 1
ATOM 1887 C CA . ARG A 1 253 ? -15.18 -14.789 12.344 1 89.88 253 ARG A CA 1
ATOM 1888 C C . ARG A 1 253 ? -15.812 -13.422 12.562 1 89.88 253 ARG A C 1
ATOM 1890 O O . ARG A 1 253 ? -17.031 -13.289 12.531 1 89.88 253 ARG A O 1
ATOM 1897 N N . GLN A 1 254 ? -14.992 -12.422 12.656 1 85.69 254 GLN A N 1
ATOM 1898 C CA . GLN A 1 254 ? -15.445 -11.078 13.016 1 85.69 254 GLN A CA 1
ATOM 1899 C C . GLN A 1 254 ? -16.141 -10.406 11.836 1 85.69 254 GLN A C 1
ATOM 1901 O O . GLN A 1 254 ? -16.984 -9.523 12.031 1 85.69 254 GLN A O 1
ATOM 1906 N N . THR A 1 255 ? -15.852 -10.859 10.648 1 84.75 255 THR A N 1
ATOM 1907 C CA . THR A 1 255 ? -16.375 -10.141 9.492 1 84.75 255 THR A CA 1
ATOM 1908 C C . THR A 1 255 ? -17.438 -10.977 8.773 1 84.75 255 THR A C 1
ATOM 1910 O O . THR A 1 255 ? -17.797 -10.68 7.637 1 84.75 255 THR A O 1
ATOM 1913 N N . ALA A 1 256 ? -17.859 -12.016 9.359 1 85.06 256 ALA A N 1
ATOM 1914 C CA . ALA A 1 256 ? -18.812 -12.938 8.758 1 85.06 256 ALA A CA 1
ATOM 1915 C C . ALA A 1 256 ? -20.062 -12.195 8.297 1 85.06 256 ALA A 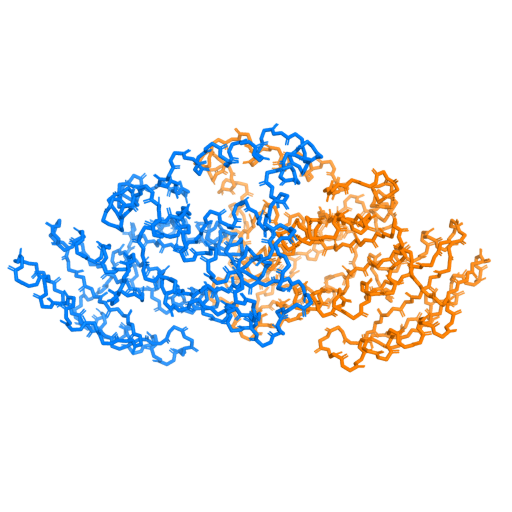C 1
ATOM 1917 O O . ALA A 1 256 ? -20.547 -12.422 7.184 1 85.06 256 ALA A O 1
ATOM 1918 N N . LYS A 1 257 ? -20.562 -11.258 9.102 1 77.81 257 LYS A N 1
ATOM 1919 C CA . LYS A 1 257 ? -21.766 -10.516 8.758 1 77.81 257 LYS A CA 1
ATOM 1920 C C . LYS A 1 257 ? -21.531 -9.594 7.566 1 77.81 257 LYS A C 1
ATOM 1922 O O . LYS A 1 257 ? -22.391 -9.469 6.691 1 77.81 257 LYS A O 1
ATOM 1927 N N . LEU A 1 258 ? -20.375 -9.031 7.539 1 78.44 258 LEU A N 1
ATOM 1928 C CA . LEU A 1 258 ? -20.016 -8.125 6.449 1 78.44 258 LEU A CA 1
ATOM 1929 C C . LEU A 1 258 ? -19.891 -8.883 5.137 1 78.44 258 LEU A C 1
ATOM 1931 O O . LEU A 1 258 ? -20.312 -8.406 4.086 1 78.44 258 LEU A O 1
ATOM 1935 N N . ARG A 1 259 ? -19.344 -10.055 5.234 1 79.06 259 ARG A N 1
ATOM 1936 C CA . ARG A 1 259 ? -19.078 -10.852 4.039 1 79.06 259 ARG A CA 1
ATOM 1937 C C . ARG A 1 259 ? -20.375 -11.406 3.455 1 79.06 259 ARG A C 1
ATOM 1939 O O . ARG A 1 259 ? -20.5 -11.555 2.238 1 79.06 259 ARG A O 1
ATOM 1946 N N . ARG A 1 260 ? -21.281 -11.656 4.328 1 73.69 260 ARG A N 1
ATOM 1947 C CA . ARG A 1 260 ? -22.547 -12.25 3.896 1 73.69 260 ARG A CA 1
ATOM 1948 C C . ARG A 1 260 ? -23.516 -11.172 3.41 1 73.69 260 ARG A C 1
ATOM 1950 O O . ARG A 1 260 ? -24.484 -11.477 2.713 1 73.69 260 ARG A O 1
ATOM 1957 N N . ALA A 1 261 ? -23.297 -10.086 3.85 1 61.84 261 ALA A N 1
ATOM 1958 C CA . ALA A 1 261 ? -24.203 -9.008 3.475 1 61.84 261 ALA A CA 1
ATOM 1959 C C . ALA A 1 261 ? -24.25 -8.836 1.959 1 61.84 261 ALA A C 1
ATOM 1961 O O . ALA A 1 261 ? -23.219 -8.617 1.317 1 61.84 261 ALA A O 1
ATOM 1962 N N . ARG A 1 262 ? -25.031 -9.695 1.32 1 55.91 262 ARG A N 1
ATOM 1963 C CA . ARG A 1 262 ? -25.281 -9.727 -0.118 1 55.91 262 ARG A CA 1
ATOM 1964 C C . ARG A 1 262 ? -26.156 -8.555 -0.55 1 55.91 262 ARG A C 1
ATOM 1966 O O . ARG A 1 262 ? -27.016 -8.109 0.202 1 55.91 262 ARG A O 1
ATOM 1973 N N . ALA A 1 263 ? -25.703 -7.75 -1.698 1 41.94 263 ALA A N 1
ATOM 1974 C CA . ALA A 1 263 ? -26.781 -6.977 -2.324 1 41.94 263 ALA A CA 1
ATOM 1975 C C . ALA A 1 263 ? -27.969 -7.871 -2.68 1 41.94 263 ALA A C 1
ATOM 1977 O O . ALA A 1 263 ? -27.797 -9.07 -2.938 1 41.94 263 ALA A O 1
ATOM 1978 N N . MET B 1 1 ? -2.215 -30.625 -11.094 1 95.12 1 MET B N 1
ATOM 1979 C CA . MET B 1 1 ? -2.457 -29.234 -10.703 1 95.12 1 MET B CA 1
ATOM 1980 C C . MET B 1 1 ? -2.266 -28.297 -11.891 1 95.12 1 MET B C 1
ATOM 1982 O O . MET B 1 1 ? -1.323 -28.453 -12.664 1 95.12 1 MET B O 1
ATOM 1986 N N . ARG B 1 2 ? -3.174 -27.422 -12.25 1 98.25 2 ARG B N 1
ATOM 1987 C CA . ARG B 1 2 ? -3.113 -26.406 -13.305 1 98.25 2 ARG B CA 1
ATOM 1988 C C . ARG B 1 2 ? -2.707 -25.062 -12.734 1 98.25 2 ARG B C 1
ATOM 1990 O O . ARG B 1 2 ? -3.424 -24.484 -11.914 1 98.25 2 ARG B O 1
ATOM 1997 N N . VAL B 1 3 ? -1.521 -24.516 -13.219 1 98.75 3 VAL B N 1
ATOM 1998 C CA . VAL B 1 3 ? -0.933 -23.328 -12.625 1 98.75 3 VAL B CA 1
ATOM 1999 C C . VAL B 1 3 ? -0.741 -22.25 -13.703 1 98.75 3 VAL B C 1
ATOM 2001 O O . VAL B 1 3 ? -0.19 -22.531 -14.766 1 98.75 3 VAL B O 1
ATOM 2004 N N . PHE B 1 4 ? -1.2 -21.062 -13.453 1 98.88 4 PHE B N 1
ATOM 2005 C CA . PHE B 1 4 ? -0.858 -19.906 -14.281 1 98.88 4 PHE B CA 1
ATOM 2006 C C . PHE B 1 4 ? 0.075 -18.969 -13.531 1 98.88 4 PHE B C 1
ATOM 2008 O O . PHE B 1 4 ? -0.175 -18.625 -12.375 1 98.88 4 PHE B O 1
ATOM 2015 N N . ILE B 1 5 ? 1.116 -18.547 -14.211 1 98.94 5 ILE B N 1
ATOM 2016 C CA . ILE B 1 5 ? 2.105 -17.641 -13.625 1 98.94 5 ILE B CA 1
ATOM 2017 C C . ILE B 1 5 ? 2.309 -16.438 -14.531 1 98.94 5 ILE B C 1
ATOM 2019 O O . ILE B 1 5 ? 2.84 -16.562 -15.633 1 98.94 5 ILE B O 1
ATOM 2023 N N . SER B 1 6 ? 1.891 -15.25 -14.086 1 98.81 6 SER B N 1
ATOM 2024 C CA . SER B 1 6 ? 2.273 -14.039 -14.805 1 98.81 6 SER B CA 1
ATOM 2025 C C . SER B 1 6 ? 3.74 -13.695 -14.562 1 98.81 6 SER B C 1
ATOM 2027 O O . SER B 1 6 ? 4.273 -13.953 -13.484 1 98.81 6 SER B O 1
ATOM 2029 N N . GLY B 1 7 ? 4.344 -13.078 -15.562 1 97.69 7 GLY B N 1
ATOM 2030 C CA . GLY B 1 7 ? 5.766 -12.82 -15.445 1 97.69 7 GLY B CA 1
ATOM 2031 C C . GLY B 1 7 ? 6.598 -14.086 -15.344 1 97.69 7 GLY B C 1
ATOM 2032 O O . GLY B 1 7 ? 7.57 -14.133 -14.578 1 97.69 7 GLY B O 1
ATOM 2033 N N . GLY B 1 8 ? 6.25 -15.102 -16.047 1 97.75 8 GLY B N 1
ATOM 2034 C CA . GLY B 1 8 ? 6.859 -16.406 -15.867 1 97.75 8 GLY B CA 1
ATOM 2035 C C . GLY B 1 8 ? 8.031 -16.656 -16.797 1 97.75 8 GLY B C 1
ATOM 2036 O O . GLY B 1 8 ? 8.672 -17.703 -16.734 1 97.75 8 GLY B O 1
ATOM 2037 N N . ALA B 1 9 ? 8.43 -15.672 -17.625 1 97 9 ALA B N 1
ATOM 2038 C CA . ALA B 1 9 ? 9.445 -15.906 -18.641 1 97 9 ALA B CA 1
ATOM 2039 C C . ALA B 1 9 ? 10.852 -15.727 -18.078 1 97 9 ALA B C 1
ATOM 2041 O O . ALA B 1 9 ? 11.836 -16.125 -18.703 1 97 9 ALA B O 1
ATOM 2042 N N . SER B 1 10 ? 10.961 -15.156 -16.875 1 94.56 10 SER B N 1
ATOM 2043 C CA . SER B 1 10 ? 12.289 -14.922 -16.312 1 94.56 10 SER B CA 1
ATOM 2044 C C . SER B 1 10 ? 12.234 -14.891 -14.789 1 94.56 10 SER B C 1
ATOM 2046 O O . SER B 1 10 ? 11.164 -15.031 -14.195 1 94.56 10 SER B O 1
ATOM 2048 N N . GLY B 1 11 ? 13.398 -14.938 -14.234 1 94.56 11 GLY B N 1
ATOM 2049 C CA . GLY B 1 11 ? 13.547 -14.68 -12.812 1 94.56 11 GLY B CA 1
ATOM 2050 C C . GLY B 1 11 ? 12.781 -15.656 -11.945 1 94.56 11 GLY B C 1
ATOM 2051 O O . GLY B 1 11 ? 12.875 -16.875 -12.141 1 94.56 11 GLY B O 1
ATOM 2052 N N . LEU B 1 12 ? 12.125 -15.078 -10.953 1 96.94 12 LEU B N 1
ATOM 2053 C CA . LEU B 1 12 ? 11.375 -15.891 -10 1 96.94 12 LEU B CA 1
ATOM 2054 C C . LEU B 1 12 ? 10.242 -16.641 -10.695 1 96.94 12 LEU B C 1
ATOM 2056 O O . LEU B 1 12 ? 9.977 -17.797 -10.383 1 96.94 12 LEU B O 1
ATOM 2060 N N . GLY B 1 13 ? 9.57 -15.992 -11.648 1 98.12 13 GLY B N 1
ATOM 2061 C CA . GLY B 1 13 ? 8.492 -16.641 -12.375 1 98.12 13 GLY B CA 1
ATOM 2062 C C . GLY B 1 13 ? 8.938 -17.891 -13.117 1 98.12 13 GLY B C 1
ATOM 2063 O O . GLY B 1 13 ? 8.266 -18.922 -13.07 1 98.12 13 GLY B O 1
ATOM 2064 N N . ARG B 1 14 ? 10.055 -17.766 -13.758 1 98 14 ARG B N 1
ATOM 2065 C CA . ARG B 1 14 ? 10.633 -18.922 -14.438 1 98 14 ARG B CA 1
ATOM 2066 C C . ARG B 1 14 ? 10.953 -20.031 -13.445 1 98 14 ARG B C 1
ATOM 2068 O O . ARG B 1 14 ? 10.672 -21.203 -13.695 1 98 14 ARG B O 1
ATOM 2075 N N . ALA B 1 15 ? 11.562 -19.672 -12.328 1 98.25 15 ALA B N 1
ATOM 2076 C CA . ALA B 1 15 ? 11.945 -20.656 -11.32 1 98.25 15 ALA B CA 1
ATOM 2077 C C . ALA B 1 15 ? 10.719 -21.375 -10.758 1 98.25 15 ALA B C 1
ATOM 2079 O O . ALA B 1 15 ? 10.742 -22.594 -10.555 1 98.25 15 ALA B O 1
ATOM 2080 N N . LEU B 1 16 ? 9.672 -20.625 -10.531 1 98.75 16 LEU B N 1
ATOM 2081 C CA . LEU B 1 16 ? 8.43 -21.203 -10.039 1 98.75 16 LEU B CA 1
ATOM 2082 C C . LEU B 1 16 ? 7.809 -22.125 -11.078 1 98.75 16 LEU B C 1
ATOM 2084 O O . LEU B 1 16 ? 7.328 -23.219 -10.742 1 98.75 16 LEU B O 1
ATOM 2088 N N . ALA B 1 17 ? 7.816 -21.688 -12.328 1 98.81 17 ALA B N 1
ATOM 2089 C CA . ALA B 1 17 ? 7.277 -22.5 -13.414 1 98.81 17 ALA B CA 1
ATOM 2090 C C . ALA B 1 17 ? 7.996 -23.844 -13.508 1 98.81 17 ALA B C 1
ATOM 2092 O O . ALA B 1 17 ? 7.355 -24.891 -13.578 1 98.81 17 ALA B O 1
ATOM 2093 N N . LEU B 1 18 ? 9.289 -23.781 -13.469 1 98.69 18 LEU B N 1
ATOM 2094 C CA . LEU B 1 18 ? 10.094 -25 -13.555 1 98.69 18 LEU B CA 1
ATOM 2095 C C . LEU B 1 18 ? 9.852 -25.891 -12.344 1 98.69 18 LEU B C 1
ATOM 2097 O O . LEU B 1 18 ? 9.781 -27.109 -12.484 1 98.69 18 LEU B O 1
ATOM 2101 N N . TYR B 1 19 ? 9.727 -25.312 -11.18 1 98.62 19 TYR B N 1
ATOM 2102 C CA . TYR B 1 19 ? 9.484 -26.078 -9.953 1 98.62 19 TYR B CA 1
ATOM 2103 C C . TYR B 1 19 ? 8.195 -26.875 -10.055 1 98.62 19 TYR B C 1
ATOM 2105 O O . TYR B 1 19 ? 8.195 -28.094 -9.883 1 98.62 19 TYR B O 1
ATOM 2113 N N . TRP B 1 20 ? 7.078 -26.25 -10.375 1 98.81 20 TRP B N 1
ATOM 2114 C CA . TRP B 1 20 ? 5.781 -26.922 -10.344 1 98.81 20 TRP B CA 1
ATOM 2115 C C . TRP B 1 20 ? 5.641 -27.891 -11.516 1 98.81 20 TRP B C 1
ATOM 2117 O O . TRP B 1 20 ? 4.996 -28.938 -11.398 1 98.81 20 TRP B O 1
ATOM 2127 N N . ALA B 1 21 ? 6.281 -27.547 -12.648 1 98.75 21 ALA B N 1
ATOM 2128 C CA . ALA B 1 21 ? 6.293 -28.516 -13.75 1 98.75 21 ALA B CA 1
ATOM 2129 C C . ALA B 1 21 ? 6.992 -29.797 -13.336 1 98.75 21 ALA B C 1
ATOM 2131 O O . ALA B 1 21 ? 6.523 -30.906 -13.656 1 98.75 21 ALA B O 1
ATOM 2132 N N . ALA B 1 22 ? 8.086 -29.672 -12.633 1 98.38 22 ALA B N 1
ATOM 2133 C CA . ALA B 1 22 ? 8.844 -30.828 -12.172 1 98.38 22 ALA B CA 1
ATOM 2134 C C . ALA B 1 22 ? 8.023 -31.656 -11.188 1 98.38 22 ALA B C 1
ATOM 2136 O O . ALA B 1 22 ? 8.219 -32.875 -11.078 1 98.38 22 ALA B O 1
ATOM 2137 N N . GLU B 1 23 ? 7.133 -31.016 -10.531 1 98 23 GLU B N 1
ATOM 2138 C CA . GLU B 1 23 ? 6.273 -31.703 -9.562 1 98 23 GLU B CA 1
ATOM 2139 C C . GLU B 1 23 ? 5.035 -32.281 -10.234 1 98 23 GLU B C 1
ATOM 2141 O O . GLU B 1 23 ? 4.117 -32.75 -9.562 1 98 23 GLU B O 1
ATOM 2146 N N . GLY B 1 24 ? 4.898 -32.156 -11.555 1 98.25 24 GLY B N 1
ATOM 2147 C CA . GLY B 1 24 ? 3.85 -32.812 -12.305 1 98.25 24 GLY B CA 1
ATOM 2148 C C . GLY B 1 24 ? 2.701 -31.891 -12.672 1 98.25 24 GLY B C 1
ATOM 2149 O O . GLY B 1 24 ? 1.69 -32.344 -13.219 1 98.25 24 GLY B O 1
ATOM 2150 N N . ALA B 1 25 ? 2.807 -30.625 -12.406 1 98.44 25 ALA B N 1
ATOM 2151 C CA . ALA B 1 25 ? 1.748 -29.672 -12.719 1 98.44 25 ALA B CA 1
ATOM 2152 C C . ALA B 1 25 ? 1.755 -29.312 -14.203 1 98.44 25 ALA B C 1
ATOM 2154 O O . ALA B 1 25 ? 2.787 -29.422 -14.875 1 98.44 25 ALA B O 1
ATOM 2155 N N . ARG B 1 26 ? 0.603 -28.969 -14.727 1 98.56 26 ARG B N 1
ATOM 2156 C CA . ARG B 1 26 ? 0.504 -28.25 -15.984 1 98.56 26 ARG B CA 1
ATOM 2157 C C . ARG B 1 26 ? 0.685 -26.75 -15.773 1 98.56 26 ARG B C 1
ATOM 2159 O O . ARG B 1 26 ? -0.072 -26.125 -15.023 1 98.56 26 ARG B O 1
ATOM 2166 N N . VAL B 1 27 ? 1.672 -26.172 -16.469 1 98.81 27 VAL B N 1
ATOM 2167 C CA . VAL B 1 27 ? 2.027 -24.797 -16.156 1 98.81 27 VAL B CA 1
ATOM 2168 C C . VAL B 1 27 ? 1.805 -23.906 -17.391 1 98.81 27 VAL B C 1
ATOM 2170 O O . VAL B 1 27 ? 2.283 -24.219 -18.484 1 98.81 27 VAL B O 1
ATOM 2173 N N . ALA B 1 28 ? 1.038 -22.859 -17.266 1 98.88 28 ALA B N 1
ATOM 2174 C CA . ALA B 1 28 ? 0.921 -21.812 -18.281 1 98.88 28 ALA B CA 1
ATOM 2175 C C . ALA B 1 28 ? 1.702 -20.562 -17.859 1 98.88 28 ALA B C 1
ATOM 2177 O O . ALA B 1 28 ? 1.495 -20.031 -16.766 1 98.88 28 ALA B O 1
ATOM 2178 N N . ILE B 1 29 ? 2.553 -20.141 -18.766 1 98.38 29 ILE B N 1
ATOM 2179 C CA . ILE B 1 29 ? 3.391 -18.969 -18.547 1 98.38 29 ILE B CA 1
ATOM 2180 C C . ILE B 1 29 ? 2.789 -17.766 -19.266 1 98.38 29 ILE B C 1
ATOM 2182 O O . ILE B 1 29 ? 2.596 -17.781 -20.484 1 98.38 29 ILE B O 1
ATOM 2186 N N . GLY B 1 30 ? 2.438 -16.734 -18.516 1 98.75 30 GLY B N 1
ATOM 2187 C CA . GLY B 1 30 ? 2.041 -15.453 -19.078 1 98.75 30 GLY B CA 1
ATOM 2188 C C . GLY B 1 30 ? 3.1 -14.383 -18.922 1 98.75 30 GLY B C 1
ATOM 2189 O O . GLY B 1 30 ? 3.621 -14.172 -17.828 1 98.75 30 GLY B O 1
ATOM 2190 N N . ASP B 1 31 ? 3.389 -13.695 -19.984 1 98.5 31 ASP B N 1
ATOM 2191 C CA . ASP B 1 31 ? 4.398 -12.641 -19.938 1 98.5 31 ASP B CA 1
ATOM 2192 C C . ASP B 1 31 ? 4.324 -11.75 -21.188 1 98.5 31 ASP B C 1
ATOM 2194 O O . ASP B 1 31 ? 3.803 -12.164 -22.219 1 98.5 31 ASP B O 1
ATOM 2198 N N . VAL B 1 32 ? 4.777 -10.531 -21.062 1 97.94 32 VAL B N 1
ATOM 2199 C CA . VAL B 1 32 ? 4.949 -9.672 -22.219 1 97.94 32 VAL B CA 1
ATOM 2200 C C . VAL B 1 32 ? 6.18 -10.109 -23.016 1 97.94 32 VAL B C 1
ATOM 2202 O O . VAL B 1 32 ? 6.254 -9.891 -24.219 1 97.94 32 VAL B O 1
ATOM 2205 N N . GLN B 1 33 ? 7.152 -10.695 -22.359 1 96.44 33 GLN B N 1
ATOM 2206 C CA . GLN B 1 33 ? 8.336 -11.266 -23 1 96.44 33 GLN B CA 1
ATOM 2207 C C . GLN B 1 33 ? 8.07 -12.688 -23.484 1 96.44 33 GLN B C 1
ATOM 2209 O O . GLN B 1 33 ? 7.219 -13.383 -22.922 1 96.44 33 GLN B O 1
ATOM 2214 N N . ASP B 1 34 ? 8.852 -13.102 -24.391 1 97.44 34 ASP B N 1
ATOM 2215 C CA . ASP B 1 34 ? 8.688 -14.445 -24.953 1 97.44 34 ASP B CA 1
ATOM 2216 C C . ASP B 1 34 ? 9.078 -15.516 -23.938 1 97.44 34 ASP B C 1
ATOM 2218 O O . ASP B 1 34 ? 10.227 -15.562 -23.484 1 97.44 34 ASP B O 1
ATOM 2222 N N . GLY B 1 35 ? 8.102 -16.375 -23.594 1 97.81 35 GLY B N 1
ATOM 2223 C CA . GLY B 1 35 ? 8.312 -17.422 -22.609 1 97.81 35 GLY B CA 1
ATOM 2224 C C . GLY B 1 35 ? 8.523 -18.781 -23.234 1 97.81 35 GLY B C 1
ATOM 2225 O O . GLY B 1 35 ? 8.555 -19.797 -22.516 1 97.81 35 GLY B O 1
ATOM 2226 N N . THR B 1 36 ? 8.688 -18.922 -24.5 1 98.25 36 THR B N 1
ATOM 2227 C CA . THR B 1 36 ? 8.781 -20.188 -25.203 1 98.25 36 THR B CA 1
ATOM 2228 C C . THR B 1 36 ? 10.031 -20.969 -24.766 1 98.25 36 THR B C 1
ATOM 2230 O O . THR B 1 36 ? 10.023 -22.188 -24.719 1 98.25 36 THR B O 1
ATOM 2233 N N . ALA B 1 37 ? 11.078 -20.219 -24.438 1 98.06 37 ALA B N 1
ATOM 2234 C CA . ALA B 1 37 ? 12.289 -20.875 -23.969 1 98.06 37 ALA B CA 1
ATOM 2235 C C . ALA B 1 37 ? 12.047 -21.625 -22.656 1 98.06 37 ALA B C 1
ATOM 2237 O O . ALA B 1 37 ? 12.578 -22.703 -22.453 1 98.06 37 ALA B O 1
ATOM 2238 N N . VAL B 1 38 ? 11.273 -21.016 -21.781 1 98.31 38 VAL B N 1
ATOM 2239 C CA . VAL B 1 38 ? 10.945 -21.656 -20.5 1 98.31 38 VAL B CA 1
ATOM 2240 C C . VAL B 1 38 ? 10.07 -22.875 -20.766 1 98.31 38 VAL B C 1
ATOM 2242 O O . VAL B 1 38 ? 10.273 -23.922 -20.141 1 98.31 38 VAL B O 1
ATOM 2245 N N . VAL B 1 39 ? 9.125 -22.797 -21.688 1 98.62 39 VAL B N 1
ATOM 2246 C CA . VAL B 1 39 ? 8.258 -23.906 -22.047 1 98.62 39 VAL B CA 1
ATOM 2247 C C . VAL B 1 39 ? 9.102 -25.062 -22.594 1 98.62 39 VAL B C 1
ATOM 2249 O O . VAL B 1 39 ? 8.875 -26.219 -22.25 1 98.62 39 VAL B O 1
ATOM 2252 N N . ALA B 1 40 ? 10.039 -24.734 -23.422 1 98.62 40 ALA B N 1
ATOM 2253 C CA . ALA B 1 40 ? 10.93 -25.75 -23.984 1 98.62 40 ALA B CA 1
ATOM 2254 C C . ALA B 1 40 ? 11.695 -26.469 -22.875 1 98.62 40 ALA B C 1
ATOM 2256 O O . ALA B 1 40 ? 11.859 -27.703 -22.922 1 98.62 40 ALA B O 1
ATOM 2257 N N . GLU B 1 41 ? 12.18 -25.719 -21.969 1 98.44 41 GLU B N 1
ATOM 2258 C CA . GLU B 1 41 ? 12.906 -26.312 -20.844 1 98.44 41 GLU B CA 1
ATOM 2259 C C . GLU B 1 41 ? 12.008 -27.234 -20.031 1 98.44 41 GLU B C 1
ATOM 2261 O O . GLU B 1 41 ? 12.445 -28.312 -19.609 1 98.44 41 GLU B O 1
ATOM 2266 N N . ILE B 1 42 ? 10.758 -26.844 -19.766 1 98.62 42 ILE B N 1
ATOM 2267 C CA . ILE B 1 42 ? 9.781 -27.656 -19.062 1 98.62 42 ILE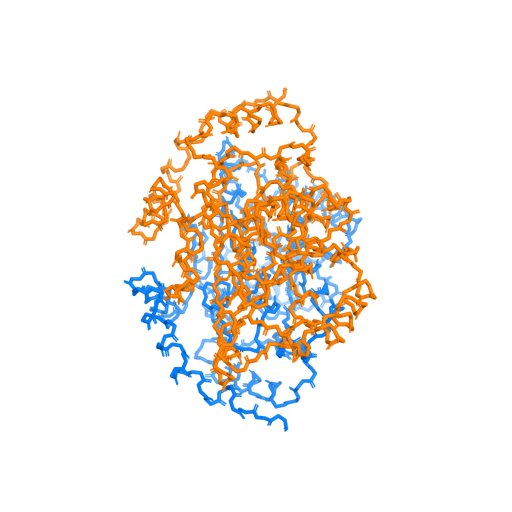 B CA 1
ATOM 2268 C C . ILE B 1 42 ? 9.586 -28.984 -19.797 1 98.62 42 ILE B C 1
ATOM 2270 O O . ILE B 1 42 ? 9.648 -30.047 -19.188 1 98.62 42 ILE B O 1
ATOM 2274 N N . LYS B 1 43 ? 9.469 -28.922 -21.062 1 98.31 43 LYS B N 1
ATOM 2275 C CA . LYS B 1 43 ? 9.211 -30.109 -21.875 1 98.31 43 LYS B CA 1
ATOM 2276 C C . LYS B 1 43 ? 10.43 -31.016 -21.906 1 98.31 43 LYS B C 1
ATOM 2278 O O . LYS B 1 43 ? 10.289 -32.25 -21.859 1 98.31 43 LYS B O 1
ATOM 2283 N N . GLU B 1 44 ? 11.539 -30.438 -22 1 98.19 44 GLU B N 1
ATOM 2284 C CA . GLU B 1 44 ? 12.773 -31.203 -22 1 98.19 44 GLU B CA 1
ATOM 2285 C C . GLU B 1 44 ? 12.922 -32 -20.703 1 98.19 44 GLU B C 1
ATOM 2287 O O . GLU B 1 44 ? 13.516 -33.094 -20.703 1 98.19 44 GLU B O 1
ATOM 2292 N N . ARG B 1 45 ? 12.367 -31.531 -19.672 1 97.38 45 ARG B N 1
ATOM 2293 C CA . ARG B 1 45 ? 12.461 -32.188 -18.375 1 97.38 45 ARG B CA 1
ATOM 2294 C C . ARG B 1 45 ? 11.273 -33.094 -18.141 1 97.38 45 ARG B C 1
ATOM 2296 O O . ARG B 1 45 ? 11.102 -33.625 -17.031 1 97.38 45 ARG B O 1
ATOM 2303 N N . GLY B 1 46 ? 10.453 -33.25 -19.141 1 97.69 46 GLY B N 1
ATOM 2304 C CA . GLY B 1 46 ? 9.352 -34.188 -19.094 1 97.69 46 GLY B CA 1
ATOM 2305 C C . GLY B 1 46 ? 8.062 -33.594 -18.578 1 97.69 46 GLY B C 1
ATOM 2306 O O . GLY B 1 46 ? 7.094 -34.312 -18.312 1 97.69 46 GLY B O 1
ATOM 2307 N N . GLY B 1 47 ? 8.023 -32.25 -18.406 1 98.12 47 GLY B N 1
ATOM 2308 C CA . GLY B 1 47 ? 6.832 -31.609 -17.906 1 98.12 47 GLY B CA 1
ATOM 2309 C C . GLY B 1 47 ? 5.918 -31.109 -19 1 98.12 47 GLY B C 1
ATOM 2310 O O . GLY B 1 47 ? 6.172 -31.344 -20.188 1 98.12 47 GLY B O 1
ATOM 2311 N N . GLU B 1 48 ? 4.84 -30.469 -18.578 1 98.25 48 GLU B N 1
ATOM 2312 C CA . GLU B 1 48 ? 3.854 -29.891 -19.484 1 98.25 48 GLU B CA 1
ATOM 2313 C C . GLU B 1 48 ? 3.719 -28.391 -19.25 1 98.25 48 GLU B C 1
ATOM 2315 O O . GLU B 1 48 ? 3.492 -27.938 -18.125 1 98.25 48 GLU B O 1
ATOM 2320 N N . GLY B 1 49 ? 3.92 -27.656 -20.281 1 98.06 49 GLY B N 1
ATOM 2321 C CA . GLY B 1 49 ? 3.791 -26.203 -20.172 1 98.06 49 GLY B CA 1
ATOM 2322 C C . GLY B 1 49 ? 3.375 -25.547 -21.484 1 98.06 49 GLY B C 1
ATOM 2323 O O . GLY B 1 49 ? 3.479 -26.156 -22.547 1 98.06 49 GLY B O 1
ATOM 2324 N N . CYS B 1 50 ? 2.832 -24.359 -21.391 1 98.5 50 CYS B N 1
ATOM 2325 C CA . CYS B 1 50 ? 2.531 -23.531 -22.562 1 98.5 50 CYS B CA 1
ATOM 2326 C C . CYS B 1 50 ? 2.781 -22.062 -22.266 1 98.5 50 CYS B C 1
ATOM 2328 O O . CYS B 1 50 ? 2.879 -21.672 -21.094 1 98.5 50 CYS B O 1
ATOM 2330 N N . PHE B 1 51 ? 3.002 -21.328 -23.312 1 98.75 51 PHE B N 1
ATOM 2331 C CA . PHE B 1 51 ? 3.195 -19.891 -23.219 1 98.75 51 PHE B CA 1
ATOM 2332 C C . PHE B 1 51 ? 1.977 -19.141 -23.734 1 98.75 51 PHE B C 1
ATOM 2334 O O . PHE B 1 51 ? 1.455 -19.469 -24.812 1 98.75 51 PHE B O 1
ATOM 2341 N N . LEU B 1 52 ? 1.463 -18.203 -23 1 98.75 52 LEU B N 1
ATOM 2342 C CA . LEU B 1 52 ? 0.387 -17.297 -23.391 1 98.75 52 LEU B CA 1
ATOM 2343 C C . LEU B 1 52 ? 0.844 -15.844 -23.297 1 98.75 52 LEU B C 1
ATOM 2345 O O . LEU B 1 52 ? 1.166 -15.359 -22.203 1 98.75 52 LEU B O 1
ATOM 2349 N N . PRO B 1 53 ? 0.907 -15.125 -24.453 1 98.62 53 PRO B N 1
ATOM 2350 C CA . PRO B 1 53 ? 1.189 -13.695 -24.328 1 98.62 53 PRO B CA 1
ATOM 2351 C C . PRO B 1 53 ? 0.257 -12.992 -23.344 1 98.62 53 PRO B C 1
ATOM 2353 O O . PRO B 1 53 ? -0.961 -13.18 -23.406 1 98.62 53 PRO B O 1
ATOM 2356 N N . CYS B 1 54 ? 0.86 -12.219 -22.453 1 98.75 54 CYS B N 1
ATOM 2357 C CA . CYS B 1 54 ? 0.066 -11.641 -21.375 1 98.75 54 CYS B CA 1
ATOM 2358 C C . CYS B 1 54 ? 0.665 -10.32 -20.891 1 98.75 54 CYS B C 1
ATOM 2360 O O . CYS B 1 54 ? 1.809 -10.281 -20.438 1 98.75 54 CYS B O 1
ATOM 2362 N N . ASP B 1 55 ? -0.068 -9.281 -21.062 1 98.81 55 ASP B N 1
ATOM 2363 C CA . ASP B 1 55 ? 0.227 -7.98 -20.469 1 98.81 55 ASP B CA 1
ATOM 2364 C C . ASP B 1 55 ? -0.73 -7.668 -19.312 1 98.81 55 ASP B C 1
ATOM 2366 O O . ASP B 1 55 ? -1.903 -7.367 -19.547 1 98.81 55 ASP B O 1
ATOM 2370 N N . VAL B 1 56 ? -0.185 -7.66 -18.094 1 98.75 56 VAL B N 1
ATOM 2371 C CA . VAL B 1 56 ? -1.039 -7.539 -16.922 1 98.75 56 VAL B CA 1
ATOM 2372 C C . VAL B 1 56 ? -1.59 -6.117 -16.828 1 98.75 56 VAL B C 1
ATOM 2374 O O . VAL B 1 56 ? -2.473 -5.84 -16.016 1 98.75 56 VAL B O 1
ATOM 2377 N N . THR B 1 57 ? -1.07 -5.168 -17.641 1 98.25 57 THR B N 1
ATOM 2378 C CA . THR B 1 57 ? -1.586 -3.801 -17.641 1 98.25 57 THR B CA 1
ATOM 2379 C C . THR B 1 57 ? -2.76 -3.666 -18.609 1 98.25 57 THR B C 1
ATOM 2381 O O . THR B 1 57 ? -3.352 -2.592 -18.719 1 98.25 57 THR B O 1
ATOM 2384 N N . ASP B 1 58 ? -3.105 -4.746 -19.281 1 98.38 58 ASP B N 1
ATOM 2385 C CA . ASP B 1 58 ? -4.141 -4.738 -20.312 1 98.38 58 ASP B CA 1
ATOM 2386 C C . ASP B 1 58 ? -5.234 -5.754 -20 1 98.38 58 ASP B C 1
ATOM 2388 O O . ASP B 1 58 ? -5.031 -6.961 -20.156 1 98.38 58 ASP B O 1
ATOM 2392 N N . GLU B 1 59 ? -6.434 -5.242 -19.703 1 97.5 59 GLU B N 1
ATOM 2393 C CA . GLU B 1 59 ? -7.543 -6.113 -19.328 1 97.5 59 GLU B CA 1
ATOM 2394 C C . GLU B 1 59 ? -7.906 -7.07 -20.453 1 97.5 59 GLU B C 1
ATOM 2396 O O . GLU B 1 59 ? -8.297 -8.211 -20.219 1 97.5 59 GLU B O 1
ATOM 2401 N N . ALA B 1 60 ? -7.793 -6.637 -21.672 1 98.12 60 ALA B N 1
ATOM 2402 C CA . ALA B 1 60 ? -8.094 -7.496 -22.812 1 98.12 60 ALA B CA 1
ATOM 2403 C C . ALA B 1 60 ? -7.102 -8.648 -22.906 1 98.12 60 ALA B C 1
ATOM 2405 O O . ALA B 1 60 ? -7.473 -9.766 -23.281 1 98.12 60 ALA B O 1
ATOM 2406 N N . SER B 1 61 ? -5.867 -8.344 -22.656 1 98.75 61 SER B N 1
ATOM 2407 C CA . SER B 1 61 ? -4.836 -9.383 -22.656 1 98.75 61 SER B CA 1
ATOM 2408 C C . SER B 1 61 ? -5.152 -10.469 -21.625 1 98.75 61 SER B C 1
ATOM 2410 O O . SER B 1 61 ? -5.059 -11.656 -21.922 1 98.75 61 SER B O 1
ATOM 2412 N N . LEU B 1 62 ? -5.602 -10.125 -20.453 1 98.69 62 LEU B N 1
ATOM 2413 C CA . LEU B 1 62 ? -5.918 -11.062 -19.391 1 98.69 62 LEU B CA 1
ATOM 2414 C C . LEU B 1 62 ? -7.199 -11.828 -19.703 1 98.69 62 LEU B C 1
ATOM 2416 O O . LEU B 1 62 ? -7.324 -13.008 -19.359 1 98.69 62 LEU B O 1
ATOM 2420 N N . ALA B 1 63 ? -8.109 -11.141 -20.344 1 98.38 63 ALA B N 1
ATOM 2421 C CA . ALA B 1 63 ? -9.32 -11.82 -20.766 1 98.38 63 ALA B CA 1
ATOM 2422 C C . ALA B 1 63 ? -9 -12.93 -21.766 1 98.38 63 ALA B C 1
ATOM 2424 O O . ALA B 1 63 ? -9.609 -14 -21.734 1 98.38 63 ALA B O 1
ATOM 2425 N N . ALA B 1 64 ? -8.133 -12.641 -22.672 1 98.69 64 ALA B N 1
ATOM 2426 C CA . ALA B 1 64 ? -7.703 -13.648 -23.656 1 98.69 64 ALA B CA 1
ATOM 2427 C C . ALA B 1 64 ? -7.043 -14.836 -22.953 1 98.69 64 ALA B C 1
ATOM 2429 O O . ALA B 1 64 ? -7.277 -15.984 -23.328 1 98.69 64 ALA B O 1
ATOM 2430 N N . VAL B 1 65 ? -6.234 -14.562 -21.953 1 98.75 65 VAL B N 1
ATOM 2431 C CA . VAL B 1 65 ? -5.59 -15.617 -21.188 1 98.75 65 VAL B CA 1
ATOM 2432 C C . VAL B 1 65 ? -6.652 -16.469 -20.5 1 98.75 65 VAL B C 1
ATOM 2434 O O . VAL B 1 65 ? -6.586 -17.703 -20.531 1 98.75 65 VAL B O 1
ATOM 2437 N N . ALA B 1 66 ? -7.609 -15.844 -19.844 1 98.69 66 ALA B N 1
ATOM 2438 C CA . ALA B 1 66 ? -8.688 -16.562 -19.172 1 98.69 66 ALA B CA 1
ATOM 2439 C C . ALA B 1 66 ? -9.43 -17.484 -20.125 1 98.69 66 ALA B C 1
ATOM 2441 O O . ALA B 1 66 ? -9.703 -18.641 -19.812 1 98.69 66 ALA B O 1
ATOM 2442 N N . SER B 1 67 ? -9.711 -16.938 -21.297 1 98.44 67 SER B N 1
ATOM 2443 C CA . SER B 1 67 ? -10.414 -17.703 -22.312 1 98.44 67 SER B CA 1
ATOM 2444 C C . SER B 1 67 ? -9.602 -18.922 -22.734 1 98.44 67 SER B C 1
ATOM 2446 O O . SER B 1 67 ? -10.141 -20.031 -22.859 1 98.44 67 SER B O 1
ATOM 2448 N N . GLU B 1 68 ? -8.383 -18.75 -22.953 1 98.38 68 GLU B N 1
ATOM 2449 C CA . GLU B 1 68 ? -7.508 -19.844 -23.359 1 98.38 68 GLU B CA 1
ATOM 2450 C C . GLU B 1 68 ? -7.422 -20.922 -22.281 1 98.38 68 GLU B C 1
ATOM 2452 O O . GLU B 1 68 ? -7.449 -22.109 -22.594 1 98.38 68 GLU B O 1
ATOM 2457 N N . LEU B 1 69 ? -7.27 -20.531 -21.031 1 98.19 69 LEU B N 1
ATOM 2458 C CA . LEU B 1 69 ? -7.152 -21.484 -19.938 1 98.19 69 LEU B CA 1
ATOM 2459 C C . LEU B 1 69 ? -8.453 -22.266 -19.734 1 98.19 69 LEU B C 1
ATOM 2461 O O . LEU B 1 69 ? -8.43 -23.453 -19.422 1 98.19 69 LEU B O 1
ATOM 2465 N N . ARG B 1 70 ? -9.547 -21.531 -19.906 1 97.12 70 ARG B N 1
ATOM 2466 C CA . ARG B 1 70 ? -10.844 -22.203 -19.828 1 97.12 70 ARG B CA 1
ATOM 2467 C C . ARG B 1 70 ? -10.953 -23.297 -20.906 1 97.12 70 ARG B C 1
ATOM 2469 O O . ARG B 1 70 ? -11.414 -24.406 -20.625 1 97.12 70 ARG B O 1
ATOM 2476 N N . GLN B 1 71 ? -10.547 -23 -22.047 1 97.19 71 GLN B N 1
ATOM 2477 C CA . GLN B 1 71 ? -10.633 -23.922 -23.172 1 97.19 71 GLN B CA 1
ATOM 2478 C C . GLN B 1 71 ? -9.672 -25.094 -23 1 97.19 71 GLN B C 1
ATOM 2480 O O . GLN B 1 71 ? -10.039 -26.25 -23.234 1 97.19 71 GLN B O 1
ATOM 2485 N N . ARG B 1 72 ? -8.523 -24.859 -22.5 1 95.81 72 ARG B N 1
ATOM 2486 C CA . ARG B 1 72 ? -7.469 -25.875 -22.422 1 95.81 72 ARG B CA 1
ATOM 2487 C C . ARG B 1 72 ? -7.652 -26.766 -21.203 1 95.81 72 ARG B C 1
ATOM 2489 O O . ARG B 1 72 ? -7.383 -27.969 -21.266 1 95.81 72 ARG B O 1
ATOM 2496 N N . TRP B 1 73 ? -7.992 -26.125 -20.094 1 96.19 73 TRP B N 1
ATOM 2497 C CA . TRP B 1 73 ? -7.879 -26.859 -18.844 1 96.19 73 TRP B CA 1
ATOM 2498 C C . TRP B 1 73 ? -9.227 -26.953 -18.141 1 96.19 73 TRP B C 1
ATOM 2500 O O . TRP B 1 73 ? -9.375 -27.672 -17.156 1 96.19 73 TRP B O 1
ATOM 2510 N N . GLU B 1 74 ? -10.258 -26.219 -18.547 1 93.81 74 GLU B N 1
ATOM 2511 C CA . GLU B 1 74 ? -11.578 -26.094 -17.938 1 93.81 74 GLU B CA 1
ATOM 2512 C C . GLU B 1 74 ? -11.492 -25.578 -16.516 1 93.81 74 GLU B C 1
ATOM 2514 O O . GLU B 1 74 ? -12.234 -26.016 -15.633 1 93.81 74 GLU B O 1
ATOM 2519 N N . GLY B 1 75 ? -10.414 -24.859 -16.297 1 94.75 75 GLY B N 1
ATOM 2520 C CA . GLY B 1 75 ? -10.266 -24.266 -14.977 1 94.75 75 GLY B CA 1
ATOM 2521 C C . GLY B 1 75 ? -8.82 -24.062 -14.562 1 94.75 75 GLY B C 1
ATOM 2522 O O . GLY B 1 75 ? -7.914 -24.172 -15.391 1 94.75 75 GLY B O 1
ATOM 2523 N N . LEU B 1 76 ? -8.586 -23.688 -13.305 1 97.88 76 LEU B N 1
ATOM 2524 C CA . LEU B 1 76 ? -7.293 -23.344 -12.719 1 97.88 76 LEU B CA 1
ATOM 2525 C C . LEU B 1 76 ? -7.234 -23.75 -11.25 1 97.88 76 LEU B C 1
ATOM 2527 O O . LEU B 1 76 ? -8.242 -23.688 -10.539 1 97.88 76 LEU B O 1
ATOM 2531 N N . ASP B 1 77 ? -6.098 -24.203 -10.82 1 98.31 77 ASP B N 1
ATOM 2532 C CA . ASP B 1 77 ? -5.945 -24.609 -9.422 1 98.31 77 ASP B CA 1
ATOM 2533 C C . ASP B 1 77 ? -5.113 -23.594 -8.648 1 98.31 77 ASP B C 1
ATOM 2535 O O . ASP B 1 77 ? -5.293 -23.422 -7.438 1 98.31 77 ASP B O 1
ATOM 2539 N N . LEU B 1 78 ? -4.164 -22.906 -9.305 1 98.81 78 LEU B N 1
ATOM 2540 C CA . LEU B 1 78 ? -3.271 -21.938 -8.672 1 98.81 78 LEU B CA 1
ATOM 2541 C C . LEU B 1 78 ? -2.988 -20.766 -9.602 1 98.81 78 LEU B C 1
ATOM 2543 O O . LEU B 1 78 ? -2.48 -20.953 -10.711 1 98.81 78 LEU B O 1
ATOM 2547 N N . LEU B 1 79 ? -3.381 -19.594 -9.195 1 98.94 79 LEU B N 1
ATOM 2548 C CA . LEU B 1 79 ? -3.035 -18.344 -9.844 1 98.94 79 LEU B CA 1
ATOM 2549 C C . LEU B 1 79 ? -1.838 -17.688 -9.164 1 98.94 79 LEU B C 1
ATOM 2551 O O . LEU B 1 79 ? -1.889 -17.391 -7.969 1 98.94 79 LEU B O 1
ATOM 2555 N N . VAL B 1 80 ? -0.753 -17.531 -9.898 1 98.94 80 VAL B N 1
ATOM 2556 C CA . VAL B 1 80 ? 0.427 -16.844 -9.375 1 98.94 80 VAL B CA 1
ATOM 2557 C C . VAL B 1 80 ? 0.582 -15.484 -10.039 1 98.94 80 VAL B C 1
ATOM 2559 O O . VAL B 1 80 ? 0.923 -15.398 -11.219 1 98.94 80 VAL B O 1
ATOM 2562 N N . CYS B 1 81 ? 0.331 -14.477 -9.273 1 98.94 81 CYS B N 1
ATOM 2563 C CA . CYS B 1 81 ? 0.603 -13.117 -9.719 1 98.94 81 CYS B CA 1
ATOM 2564 C C . CYS B 1 81 ? 2.035 -12.711 -9.391 1 98.94 81 CYS B C 1
ATOM 2566 O O . CYS B 1 81 ? 2.309 -12.203 -8.305 1 98.94 81 CYS B O 1
ATOM 2568 N N . ASN B 1 82 ? 2.906 -12.828 -10.398 1 98.5 82 ASN B N 1
ATOM 2569 C CA . ASN B 1 82 ? 4.34 -12.656 -10.188 1 98.5 82 ASN B CA 1
ATOM 2570 C C . ASN B 1 82 ? 4.895 -11.492 -11 1 98.5 82 ASN B C 1
ATOM 2572 O O . ASN B 1 82 ? 5.93 -10.93 -10.656 1 98.5 82 ASN B O 1
ATOM 2576 N N . ALA B 1 83 ? 4.203 -11.133 -12.133 1 97.75 83 ALA B N 1
ATOM 2577 C CA . ALA B 1 83 ? 4.688 -10.023 -12.953 1 97.75 83 ALA B CA 1
ATOM 2578 C C . ALA B 1 83 ? 4.938 -8.781 -12.102 1 97.75 83 ALA B C 1
ATOM 2580 O O . ALA B 1 83 ? 4.09 -8.391 -11.297 1 97.75 83 ALA B O 1
ATOM 2581 N N . GLY B 1 84 ? 6.09 -8.234 -12.227 1 96.19 84 GLY B N 1
ATOM 2582 C CA . GLY B 1 84 ? 6.441 -7.059 -11.438 1 96.19 84 GLY B CA 1
ATOM 2583 C C . GLY B 1 84 ? 7.719 -6.391 -11.906 1 96.19 84 GLY B C 1
ATOM 2584 O O . GLY B 1 84 ? 8.484 -6.969 -12.672 1 96.19 84 GLY B O 1
ATOM 2585 N N . VAL B 1 85 ? 7.879 -5.184 -11.5 1 94.38 85 VAL B N 1
ATOM 2586 C CA . VAL B 1 85 ? 9.055 -4.367 -11.789 1 94.38 85 VAL B CA 1
ATOM 2587 C C . VAL B 1 85 ? 9.508 -3.648 -10.523 1 94.38 85 VAL B C 1
ATOM 2589 O O . VAL B 1 85 ? 8.797 -3.635 -9.516 1 94.38 85 VAL B O 1
ATOM 2592 N N . ALA B 1 86 ? 10.711 -3.137 -10.594 1 92.44 86 ALA B N 1
ATOM 2593 C CA . ALA B 1 86 ? 11.242 -2.424 -9.438 1 92.44 86 ALA B CA 1
ATOM 2594 C C . ALA B 1 86 ? 11.688 -1.014 -9.82 1 92.44 86 ALA B C 1
ATOM 2596 O O . ALA B 1 86 ? 12.047 -0.762 -10.969 1 92.44 86 ALA B O 1
ATOM 2597 N N . THR B 1 87 ? 11.57 -0.134 -8.898 1 91.69 87 THR B N 1
ATOM 2598 C CA . THR B 1 87 ? 12.07 1.232 -9 1 91.69 87 THR B CA 1
ATOM 2599 C C . THR B 1 87 ? 12.875 1.602 -7.758 1 91.69 87 THR B C 1
ATOM 2601 O O . THR B 1 87 ? 12.773 0.939 -6.723 1 91.69 87 THR B O 1
ATOM 2604 N N . ALA B 1 88 ? 13.734 2.639 -7.988 1 91.06 88 ALA B N 1
ATOM 2605 C CA . ALA B 1 88 ? 14.492 3.184 -6.867 1 91.06 88 ALA B CA 1
ATOM 2606 C C . ALA B 1 88 ? 14.727 4.68 -7.039 1 91.06 88 ALA B C 1
ATOM 2608 O O . ALA B 1 88 ? 14.945 5.156 -8.156 1 91.06 88 ALA B O 1
ATOM 2609 N N . GLY B 1 89 ? 14.68 5.379 -5.918 1 90.75 89 GLY B N 1
ATOM 2610 C CA . GLY B 1 89 ? 14.922 6.812 -5.875 1 90.75 89 GLY B CA 1
ATOM 2611 C C . GLY B 1 89 ? 14.312 7.484 -4.66 1 90.75 89 GLY B C 1
ATOM 2612 O O . GLY B 1 89 ? 13.391 6.945 -4.039 1 90.75 89 GLY B O 1
ATOM 2613 N N . THR B 1 90 ? 14.852 8.648 -4.355 1 91.81 90 THR B N 1
ATOM 2614 C CA . THR B 1 90 ? 14.273 9.453 -3.285 1 91.81 90 THR B CA 1
ATOM 2615 C C . THR B 1 90 ? 12.977 10.109 -3.742 1 91.81 90 THR B C 1
ATOM 2617 O O . THR B 1 90 ? 12.617 10.031 -4.918 1 91.81 90 THR B O 1
ATOM 2620 N N . LEU B 1 91 ? 12.266 10.734 -2.771 1 91.56 91 LEU B N 1
ATOM 2621 C CA . LEU B 1 91 ? 11.07 11.508 -3.084 1 91.56 91 LEU B CA 1
ATOM 2622 C C . LEU B 1 91 ? 11.352 12.508 -4.203 1 91.56 91 LEU B C 1
ATOM 2624 O O . LEU B 1 91 ? 10.539 12.656 -5.121 1 91.56 91 LEU B O 1
ATOM 2628 N N . GLU B 1 92 ? 12.484 13.086 -4.148 1 88.56 92 GLU B N 1
ATOM 2629 C CA . GLU B 1 92 ? 12.836 14.141 -5.098 1 88.56 92 GLU B CA 1
ATOM 2630 C C . GLU B 1 92 ? 13.227 13.555 -6.449 1 88.56 92 GLU B C 1
ATOM 2632 O O . GLU B 1 92 ? 12.945 14.141 -7.496 1 88.56 92 GLU B O 1
ATOM 2637 N N . GLN B 1 93 ? 13.812 12.383 -6.445 1 89.81 93 GLN B N 1
ATOM 2638 C CA . GLN B 1 93 ? 14.406 11.828 -7.652 1 89.81 93 GLN B CA 1
ATOM 2639 C C . GLN B 1 93 ? 13.383 11.047 -8.469 1 89.81 93 GLN B C 1
ATOM 2641 O O . GLN B 1 93 ? 13.484 10.969 -9.695 1 89.81 93 GLN B O 1
ATOM 2646 N N . GLU B 1 94 ? 12.461 10.5 -7.828 1 92.06 94 GLU B N 1
ATOM 2647 C CA . GLU B 1 94 ? 11.508 9.656 -8.547 1 92.06 94 GLU B CA 1
ATOM 2648 C C . GLU B 1 94 ? 10.328 10.477 -9.062 1 92.06 94 GLU B C 1
ATOM 2650 O O . GLU B 1 94 ? 9.633 11.133 -8.281 1 92.06 94 GLU B O 1
ATOM 2655 N N . SER B 1 95 ? 10.086 10.391 -10.336 1 92.25 95 SER B N 1
ATOM 2656 C CA . SER B 1 95 ? 8.977 11.109 -10.945 1 92.25 95 SER B CA 1
ATOM 2657 C C . SER B 1 95 ? 7.645 10.422 -10.648 1 92.25 95 SER B C 1
ATOM 2659 O O . SER B 1 95 ? 7.613 9.234 -10.32 1 92.25 95 SER B O 1
ATOM 2661 N N . LEU B 1 96 ? 6.582 11.164 -10.773 1 94.06 96 LEU B N 1
ATOM 2662 C CA . LEU B 1 96 ? 5.258 10.578 -10.586 1 94.06 96 LEU B CA 1
ATOM 2663 C C . LEU B 1 96 ? 4.965 9.531 -11.656 1 94.06 96 LEU B C 1
ATOM 2665 O O . LEU B 1 96 ? 4.242 8.57 -11.406 1 94.06 96 LEU B O 1
ATOM 2669 N N . ALA B 1 97 ? 5.512 9.781 -12.836 1 94.56 97 ALA B N 1
ATOM 2670 C CA . ALA B 1 97 ? 5.344 8.797 -13.898 1 94.56 97 ALA B CA 1
ATOM 2671 C C . ALA B 1 97 ? 5.918 7.441 -13.492 1 94.56 97 ALA B C 1
ATOM 2673 O O . ALA B 1 97 ? 5.348 6.398 -13.82 1 94.56 97 ALA B O 1
ATOM 2674 N N . GLN B 1 98 ? 7.004 7.449 -12.781 1 94.44 98 GLN B N 1
ATOM 2675 C CA . GLN B 1 98 ? 7.598 6.207 -12.297 1 94.44 98 GLN B CA 1
ATOM 2676 C C . GLN B 1 98 ? 6.723 5.562 -11.227 1 94.44 98 GLN B C 1
ATOM 2678 O O . GLN B 1 98 ? 6.559 4.34 -11.203 1 94.44 98 GLN B O 1
ATOM 2683 N N . TRP B 1 99 ? 6.207 6.43 -10.359 1 96.75 99 TRP B N 1
ATOM 2684 C CA . TRP B 1 99 ? 5.262 5.934 -9.359 1 96.75 99 TRP B CA 1
ATOM 2685 C C . TRP B 1 99 ? 4.082 5.234 -10.023 1 96.75 99 TRP B C 1
ATOM 2687 O O . TRP B 1 99 ? 3.738 4.105 -9.672 1 96.75 99 TRP B O 1
ATOM 2697 N N . GLN B 1 100 ? 3.521 5.879 -10.977 1 96.62 100 GLN B N 1
ATOM 2698 C CA . GLN B 1 100 ? 2.354 5.332 -11.656 1 96.62 100 GLN B CA 1
ATOM 2699 C C . GLN B 1 100 ? 2.701 4.043 -12.391 1 96.62 100 GLN B C 1
ATOM 2701 O O . GLN B 1 100 ? 1.92 3.088 -12.383 1 96.62 100 GLN B O 1
ATOM 2706 N N . TRP B 1 101 ? 3.848 4.004 -12.984 1 96.62 101 TRP B N 1
ATOM 2707 C CA . TRP B 1 101 ? 4.301 2.844 -13.742 1 96.62 101 TRP B CA 1
ATOM 2708 C C . TRP B 1 101 ? 4.43 1.621 -12.844 1 96.62 101 TRP B C 1
ATOM 2710 O O . TRP B 1 101 ? 3.906 0.551 -13.156 1 96.62 101 TRP B O 1
ATOM 2720 N N . VAL B 1 102 ? 5.098 1.776 -11.695 1 97.38 102 VAL B N 1
ATOM 2721 C CA . VAL B 1 102 ? 5.359 0.641 -10.82 1 97.38 102 VAL B CA 1
ATOM 2722 C C . VAL B 1 102 ? 4.055 0.156 -10.195 1 97.38 102 VAL B C 1
ATOM 2724 O O . VAL B 1 102 ? 3.865 -1.046 -9.992 1 97.38 102 VAL B O 1
ATOM 2727 N N . PHE B 1 103 ? 3.074 1.049 -9.93 1 98.5 103 PHE B N 1
ATOM 2728 C CA . PHE B 1 103 ? 1.789 0.654 -9.359 1 98.5 103 PHE B CA 1
ATOM 2729 C C . PHE B 1 103 ? 0.919 -0.021 -10.414 1 98.5 103 PHE B C 1
ATOM 2731 O O . PHE B 1 103 ? 0.201 -0.977 -10.117 1 98.5 103 PHE B O 1
ATOM 2738 N N . ASP B 1 104 ? 0.983 0.468 -11.625 1 98.31 104 ASP B N 1
ATOM 2739 C CA . ASP B 1 104 ? 0.165 -0.087 -12.703 1 98.31 104 ASP B CA 1
ATOM 2740 C C . ASP B 1 104 ? 0.496 -1.559 -12.938 1 98.31 104 ASP B C 1
ATOM 2742 O O . ASP B 1 104 ? -0.394 -2.361 -13.234 1 98.31 104 ASP B O 1
ATOM 2746 N N . ILE B 1 105 ? 1.681 -1.912 -12.766 1 98.12 105 ILE B N 1
ATOM 2747 C CA . ILE B 1 105 ? 2.123 -3.275 -13.047 1 98.12 105 ILE B CA 1
ATOM 2748 C C . ILE B 1 105 ? 2.01 -4.121 -11.781 1 98.12 105 ILE B C 1
ATOM 2750 O O . ILE B 1 105 ? 1.372 -5.18 -11.789 1 98.12 105 ILE B O 1
ATOM 2754 N N . ASN B 1 106 ? 2.574 -3.643 -10.672 1 98.5 106 ASN B N 1
ATOM 2755 C CA . ASN B 1 106 ? 2.773 -4.492 -9.5 1 98.5 106 ASN B CA 1
ATOM 2756 C C . ASN B 1 106 ? 1.489 -4.641 -8.695 1 98.5 106 ASN B C 1
ATOM 2758 O O . ASN B 1 106 ? 1.283 -5.656 -8.031 1 98.5 106 ASN B O 1
ATOM 2762 N N . LEU B 1 107 ? 0.679 -3.598 -8.672 1 98.81 107 LEU B N 1
ATOM 2763 C CA . LEU B 1 107 ? -0.544 -3.703 -7.887 1 98.81 107 LEU B CA 1
ATOM 2764 C C . LEU B 1 107 ? -1.762 -3.863 -8.789 1 98.81 107 LEU B C 1
ATOM 2766 O O . LEU B 1 107 ? -2.496 -4.848 -8.68 1 98.81 107 LEU B O 1
ATOM 2770 N N . PHE B 1 108 ? -1.953 -2.914 -9.695 1 98.69 108 PHE B N 1
ATOM 2771 C CA . PHE B 1 108 ? -3.137 -2.996 -10.547 1 98.69 108 PHE B CA 1
ATOM 2772 C C . PHE B 1 108 ? -3.066 -4.219 -11.453 1 98.69 108 PHE B C 1
ATOM 2774 O O . PHE B 1 108 ? -4.098 -4.812 -11.781 1 98.69 108 PHE B O 1
ATOM 2781 N N . GLY B 1 109 ? -1.833 -4.617 -11.828 1 98.75 109 GLY B N 1
ATOM 2782 C CA . GLY B 1 109 ? -1.671 -5.871 -12.547 1 98.75 109 GLY B CA 1
ATOM 2783 C C . GLY B 1 109 ? -2.17 -7.074 -11.766 1 98.75 109 GLY B C 1
ATOM 2784 O O . GLY B 1 109 ? -2.783 -7.977 -12.336 1 98.75 109 GLY B O 1
ATOM 2785 N N . VAL B 1 110 ? -1.911 -7.113 -10.469 1 98.81 110 VAL B N 1
ATOM 2786 C CA . VAL B 1 110 ? -2.391 -8.18 -9.594 1 98.81 110 VAL B CA 1
ATOM 2787 C C . VAL B 1 110 ? -3.914 -8.141 -9.516 1 98.81 110 VAL B C 1
ATOM 2789 O O . VAL B 1 110 ? -4.574 -9.172 -9.633 1 98.81 110 VAL B O 1
ATOM 2792 N N . VAL B 1 111 ? -4.477 -6.945 -9.344 1 98.62 111 VAL B N 1
ATOM 2793 C CA . VAL B 1 111 ? -5.922 -6.773 -9.242 1 98.62 111 VAL B CA 1
ATOM 2794 C C . VAL B 1 111 ? -6.594 -7.234 -10.531 1 98.62 111 VAL B C 1
ATOM 2796 O O . VAL B 1 111 ? -7.551 -8.016 -10.5 1 98.62 111 VAL B O 1
ATOM 2799 N N . ARG B 1 112 ? -6.09 -6.797 -11.688 1 98.5 112 ARG B N 1
ATOM 2800 C CA . ARG B 1 112 ? -6.629 -7.199 -12.984 1 98.5 112 ARG B CA 1
ATOM 2801 C C . ARG B 1 112 ? -6.551 -8.711 -13.164 1 98.5 112 ARG B C 1
ATOM 2803 O O . ARG B 1 112 ? -7.496 -9.336 -13.656 1 98.5 112 ARG B O 1
ATOM 2810 N N . SER B 1 113 ? -5.414 -9.258 -12.789 1 98.75 113 SER B N 1
ATOM 2811 C CA . SER B 1 113 ? -5.215 -10.695 -12.93 1 98.75 113 SER B CA 1
ATOM 2812 C C . SER B 1 113 ? -6.215 -11.477 -12.086 1 98.75 113 SER B C 1
ATOM 2814 O O . SER B 1 113 ? -6.816 -12.445 -12.562 1 98.75 113 SER B O 1
ATOM 2816 N N . CYS B 1 114 ? -6.367 -11.062 -10.852 1 98.56 114 CYS B N 1
ATOM 2817 C CA . CYS B 1 114 ? -7.309 -11.734 -9.961 1 98.56 114 CYS B CA 1
ATOM 2818 C C . CYS B 1 114 ? -8.734 -11.609 -10.484 1 98.56 114 CYS B C 1
ATOM 2820 O O . CYS B 1 114 ? -9.5 -12.578 -10.453 1 98.56 114 CYS B O 1
ATOM 2822 N N . ARG B 1 115 ? -9.109 -10.445 -10.953 1 97.44 115 ARG B N 1
ATOM 2823 C CA . ARG B 1 115 ? -10.445 -10.242 -11.5 1 97.44 115 ARG B CA 1
ATOM 2824 C C . ARG B 1 115 ? -10.711 -11.188 -12.672 1 97.44 115 ARG B C 1
ATOM 2826 O O . ARG B 1 115 ? -11.805 -11.727 -12.805 1 97.44 115 ARG B O 1
ATOM 2833 N N . ALA B 1 116 ? -9.742 -11.398 -13.469 1 97.88 116 ALA B N 1
ATOM 2834 C CA . ALA B 1 116 ? -9.898 -12.172 -14.703 1 97.88 116 ALA B CA 1
ATOM 2835 C C . ALA B 1 116 ? -9.836 -13.672 -14.43 1 97.88 116 ALA B C 1
ATOM 2837 O O . ALA B 1 116 ? -10.508 -14.461 -15.094 1 97.88 116 ALA B O 1
ATOM 2838 N N . LEU B 1 117 ? -9.031 -14.078 -13.422 1 98.56 117 LEU B N 1
ATOM 2839 C CA . LEU B 1 117 ? -8.656 -15.484 -13.398 1 98.56 117 LEU B CA 1
ATOM 2840 C C . LEU B 1 117 ? -9.203 -16.172 -12.156 1 98.56 117 LEU B C 1
ATOM 2842 O O . LEU B 1 117 ? -9.305 -17.406 -12.117 1 98.56 117 LEU B O 1
ATOM 2846 N N . VAL B 1 118 ? -9.57 -15.422 -11.125 1 97.94 118 VAL B N 1
ATOM 2847 C CA . VAL B 1 118 ? -10.133 -16.031 -9.922 1 97.94 118 VAL B CA 1
ATOM 2848 C C . VAL B 1 118 ? -11.406 -16.797 -10.281 1 97.94 118 VAL B C 1
ATOM 2850 O O . VAL B 1 118 ? -11.656 -17.875 -9.742 1 97.94 118 VAL B O 1
ATOM 2853 N N . PRO B 1 119 ? -12.234 -16.281 -11.227 1 96.62 119 PRO B N 1
ATOM 2854 C CA . PRO B 1 119 ? -13.438 -17.031 -11.594 1 96.62 119 PRO B CA 1
ATOM 2855 C C . PRO B 1 119 ? -13.125 -18.422 -12.133 1 96.62 119 PRO B C 1
ATOM 2857 O O . PRO B 1 119 ? -13.984 -19.297 -12.117 1 96.62 119 PRO B O 1
ATOM 2860 N N . LEU B 1 120 ? -11.938 -18.656 -12.594 1 97.56 120 LEU B N 1
ATOM 2861 C CA . LEU B 1 120 ? -11.547 -19.938 -13.172 1 97.56 120 LEU B CA 1
ATOM 2862 C C . LEU B 1 120 ? -11.086 -20.906 -12.086 1 97.56 120 LEU B C 1
ATOM 2864 O O . LEU B 1 120 ? -10.938 -22.109 -12.336 1 97.56 120 LEU B O 1
ATOM 2868 N N . LEU B 1 121 ? -10.82 -20.344 -10.844 1 97.44 121 LEU B N 1
ATOM 2869 C CA . LEU B 1 121 ? -10.273 -21.188 -9.781 1 97.44 121 LEU B CA 1
ATOM 2870 C C . LEU B 1 121 ? -11.328 -22.156 -9.258 1 97.44 121 LEU B C 1
ATOM 2872 O O . LEU B 1 121 ? -12.484 -21.781 -9.07 1 97.44 121 LEU B O 1
ATOM 2876 N N . SER B 1 122 ? -11.008 -23.328 -9.117 1 88.81 122 SER B N 1
ATOM 2877 C CA . SER B 1 122 ? -11.852 -24.359 -8.531 1 88.81 122 SER B CA 1
ATOM 2878 C C . SER B 1 122 ? -12.047 -24.141 -7.035 1 88.81 122 SER B C 1
ATOM 2880 O O . SER B 1 122 ? -11.336 -23.344 -6.426 1 88.81 122 SER B O 1
ATOM 2882 N N . GLU B 1 123 ? -13.031 -24.844 -6.539 1 86.62 123 GLU B N 1
ATOM 2883 C CA . GLU B 1 123 ? -13.125 -24.891 -5.082 1 86.62 123 GLU B CA 1
ATOM 2884 C C . GLU B 1 123 ? -11.836 -25.438 -4.465 1 86.62 123 GLU B C 1
ATOM 2886 O O . GLU B 1 123 ? -11.266 -26.406 -4.957 1 86.62 123 GLU B O 1
ATOM 2891 N N . GLY B 1 124 ? -11.352 -24.734 -3.496 1 89.94 124 GLY B N 1
ATOM 2892 C CA . GLY B 1 124 ? -10.094 -25.125 -2.879 1 89.94 124 GLY B CA 1
ATOM 2893 C C . GLY B 1 124 ? -8.883 -24.562 -3.604 1 89.94 124 GLY B C 1
ATOM 2894 O O . GLY B 1 124 ? -7.742 -24.828 -3.211 1 89.94 124 GLY B O 1
ATOM 2895 N N . GLY B 1 125 ? -9.148 -23.859 -4.711 1 97.06 125 GLY B N 1
ATOM 2896 C CA . GLY B 1 125 ? -8.07 -23.234 -5.461 1 97.06 125 GLY B CA 1
ATOM 2897 C C . GLY B 1 125 ? -7.277 -22.234 -4.645 1 97.06 125 GLY B C 1
ATOM 2898 O O . GLY B 1 125 ? -7.598 -21.984 -3.48 1 97.06 125 GLY B O 1
ATOM 2899 N N . GLN B 1 126 ? -6.125 -21.766 -5.203 1 98.56 126 GLN B N 1
ATOM 2900 C CA . GLN B 1 126 ? -5.238 -20.891 -4.465 1 98.56 126 GLN B CA 1
ATOM 2901 C C . GLN B 1 126 ? -4.781 -19.719 -5.332 1 98.56 126 GLN B C 1
ATOM 2903 O O . GLN B 1 126 ? -4.668 -19.844 -6.555 1 98.56 126 GLN B O 1
ATOM 2908 N N . VAL B 1 127 ? -4.621 -18.609 -4.703 1 98.81 127 VAL B N 1
ATOM 2909 C CA . VAL B 1 127 ? -3.949 -17.453 -5.281 1 98.81 127 VAL B CA 1
ATOM 2910 C C . VAL B 1 127 ? -2.631 -17.203 -4.551 1 98.81 127 VAL B C 1
ATOM 2912 O O . VAL B 1 127 ? -2.574 -17.25 -3.32 1 98.81 127 VAL B O 1
ATOM 2915 N N . LEU B 1 128 ? -1.567 -17.031 -5.305 1 98.94 128 LEU B N 1
ATOM 2916 C CA . LEU B 1 128 ? -0.283 -16.578 -4.781 1 98.94 128 LEU B CA 1
ATOM 2917 C C . LEU B 1 128 ? 0.098 -15.227 -5.371 1 98.94 128 LEU B C 1
ATOM 2919 O O . LEU B 1 128 ? 0.332 -15.109 -6.574 1 98.94 128 LEU B O 1
ATOM 2923 N N . ASN B 1 129 ? 0.088 -14.211 -4.539 1 98.94 129 ASN B N 1
ATOM 2924 C CA . ASN B 1 129 ? 0.618 -12.906 -4.93 1 98.94 129 ASN B CA 1
ATOM 2925 C C . ASN B 1 129 ? 2.072 -12.742 -4.5 1 98.94 129 ASN B C 1
ATOM 2927 O O . ASN B 1 129 ? 2.422 -13.047 -3.357 1 98.94 129 ASN B O 1
ATOM 2931 N N . ILE B 1 130 ? 2.912 -12.289 -5.418 1 98.75 130 ILE B N 1
ATOM 2932 C CA . ILE B 1 130 ? 4.309 -12.039 -5.086 1 98.75 130 ILE B CA 1
ATOM 2933 C C . ILE B 1 130 ? 4.496 -10.57 -4.723 1 98.75 130 ILE B C 1
ATOM 2935 O O . ILE B 1 130 ? 4.332 -9.68 -5.566 1 98.75 130 ILE B O 1
ATOM 2939 N N . ALA B 1 131 ? 4.762 -10.344 -3.488 1 98.31 131 ALA B N 1
ATOM 2940 C CA . ALA B 1 131 ? 5.152 -9.023 -3.002 1 98.31 131 ALA B CA 1
ATOM 2941 C C . ALA B 1 131 ? 6.664 -8.93 -2.824 1 98.31 131 ALA B C 1
ATOM 2943 O O . ALA B 1 131 ? 7.422 -9.18 -3.766 1 98.31 131 ALA B O 1
ATOM 2944 N N . SER B 1 132 ? 7.137 -8.406 -1.74 1 96.38 132 SER B N 1
ATOM 2945 C CA . SER B 1 132 ? 8.547 -8.234 -1.413 1 96.38 132 SER B CA 1
ATOM 2946 C C . SER B 1 132 ? 8.742 -7.969 0.076 1 96.38 132 SER B C 1
ATOM 2948 O O . SER B 1 132 ? 7.82 -7.523 0.758 1 96.38 132 SER B O 1
ATOM 2950 N N . GLN B 1 133 ? 9.938 -8.297 0.524 1 95 133 GLN B N 1
ATOM 2951 C CA . GLN B 1 133 ? 10.312 -7.863 1.868 1 95 133 GLN B CA 1
ATOM 2952 C C . GLN B 1 133 ? 10.148 -6.355 2.027 1 95 133 GLN B C 1
ATOM 2954 O O . GLN B 1 133 ? 9.812 -5.871 3.109 1 95 133 GLN B O 1
ATOM 2959 N N . ALA B 1 134 ? 10.375 -5.629 0.982 1 94.06 134 ALA B N 1
ATOM 2960 C CA . ALA B 1 134 ? 10.242 -4.172 0.98 1 94.06 134 ALA B CA 1
ATOM 2961 C C . ALA B 1 134 ? 8.812 -3.752 1.326 1 94.06 134 ALA B C 1
ATOM 2963 O O . ALA B 1 134 ? 8.586 -2.639 1.806 1 94.06 134 ALA B O 1
ATOM 2964 N N . GLY B 1 135 ? 7.855 -4.59 1.118 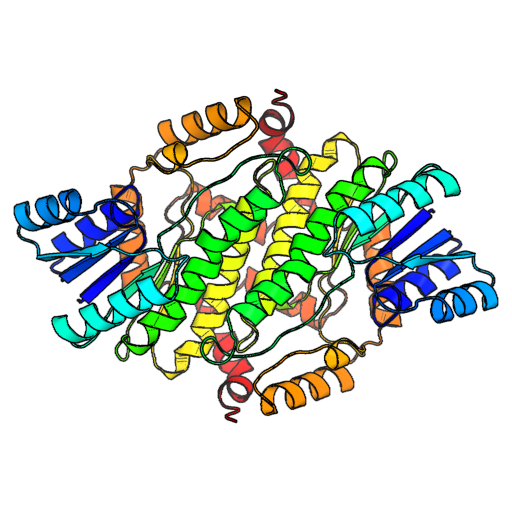1 96.62 135 GLY B N 1
ATOM 2965 C CA . GLY B 1 135 ? 6.473 -4.297 1.458 1 96.62 135 GLY B CA 1
ATOM 2966 C C . GLY B 1 135 ? 6.188 -4.41 2.943 1 96.62 135 GLY B C 1
ATOM 2967 O O . GLY B 1 135 ? 5.164 -3.914 3.424 1 96.62 135 GLY B O 1
ATOM 2968 N N . LEU B 1 136 ? 7.059 -5.105 3.645 1 95 136 LEU B N 1
ATOM 2969 C CA . LEU B 1 136 ? 6.926 -5.301 5.082 1 95 136 LEU B CA 1
ATOM 2970 C C . LEU B 1 136 ? 7.875 -4.387 5.848 1 95 136 LEU B C 1
ATOM 2972 O O . LEU B 1 136 ? 7.555 -3.943 6.957 1 95 136 LEU B O 1
ATOM 2976 N N . ASN B 1 137 ? 9.031 -4.18 5.227 1 93.69 137 ASN B N 1
ATOM 2977 C CA . ASN B 1 137 ? 10.102 -3.371 5.805 1 93.69 137 ASN B CA 1
ATOM 2978 C C . ASN B 1 137 ? 10.555 -2.273 4.848 1 93.69 137 ASN B C 1
ATOM 2980 O O . ASN B 1 137 ? 11.555 -2.43 4.145 1 93.69 137 ASN B O 1
ATOM 2984 N N . PRO B 1 138 ? 9.883 -1.166 4.91 1 92.81 138 PRO B N 1
ATOM 2985 C CA . PRO B 1 138 ? 10.234 -0.096 3.975 1 92.81 138 PRO B CA 1
ATOM 2986 C C . PRO B 1 138 ? 11.688 0.361 4.121 1 92.81 138 PRO B C 1
ATOM 2988 O 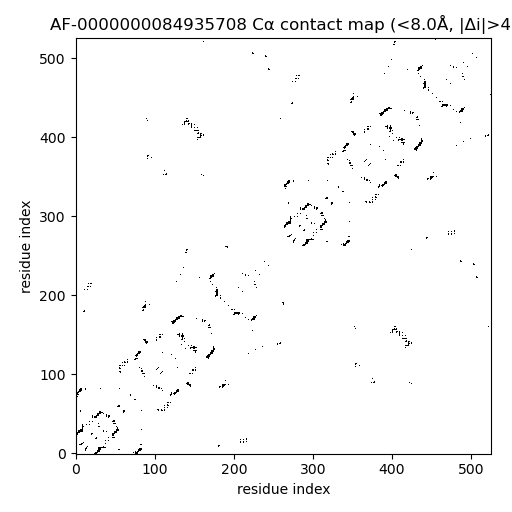O . PRO B 1 138 ? 12.211 0.414 5.238 1 92.81 138 PRO B O 1
ATOM 2991 N N . MET B 1 139 ? 12.305 0.673 2.973 1 88.75 139 MET B N 1
ATOM 2992 C CA . MET B 1 139 ? 13.703 1.082 2.896 1 88.75 139 MET B CA 1
ATOM 2993 C C . MET B 1 139 ? 13.836 2.467 2.273 1 88.75 139 MET B C 1
ATOM 2995 O O . MET B 1 139 ? 13.062 2.83 1.387 1 88.75 139 MET B O 1
ATOM 2999 N N . PRO B 1 140 ? 14.852 3.203 2.74 1 90.62 140 PRO B N 1
ATOM 3000 C CA . PRO B 1 140 ? 15.07 4.484 2.068 1 90.62 140 PRO B CA 1
ATOM 3001 C C . PRO B 1 140 ? 15.398 4.328 0.584 1 90.62 140 PRO B C 1
ATOM 3003 O O . PRO B 1 140 ? 16 3.33 0.185 1 90.62 140 PRO B O 1
ATOM 3006 N N . LYS B 1 141 ? 14.984 5.301 -0.228 1 91 141 LYS B N 1
ATOM 3007 C CA . LYS B 1 141 ? 15.25 5.391 -1.661 1 91 141 LYS B CA 1
ATOM 3008 C C . LYS B 1 141 ? 14.469 4.332 -2.432 1 91 141 LYS B C 1
ATOM 3010 O O . LYS B 1 141 ? 14.773 4.047 -3.59 1 91 141 LYS B O 1
ATOM 3015 N N . MET B 1 142 ? 13.508 3.73 -1.74 1 92.44 142 MET B N 1
ATOM 3016 C CA . MET B 1 142 ? 12.625 2.764 -2.383 1 92.44 142 MET B CA 1
ATOM 3017 C C . MET B 1 142 ? 11.164 3.074 -2.066 1 92.44 142 MET B C 1
ATOM 3019 O O . MET B 1 142 ? 10.359 2.162 -1.857 1 92.44 142 MET B O 1
ATOM 3023 N N . GLY B 1 143 ? 10.852 4.316 -2.035 1 95.12 143 GLY B N 1
ATOM 3024 C CA . GLY B 1 143 ? 9.539 4.758 -1.595 1 95.12 143 GLY B CA 1
ATOM 3025 C C . GLY B 1 143 ? 8.406 4.164 -2.412 1 95.12 143 GLY B C 1
ATOM 3026 O O . GLY B 1 143 ? 7.48 3.57 -1.858 1 95.12 143 GLY B O 1
ATOM 3027 N N . SER B 1 144 ? 8.469 4.289 -3.732 1 96.44 144 SER B N 1
ATOM 3028 C CA . SER B 1 144 ? 7.398 3.797 -4.594 1 96.44 144 SER B CA 1
ATOM 3029 C C . SER B 1 144 ? 7.312 2.275 -4.551 1 96.44 144 SER B C 1
ATOM 3031 O O . SER B 1 144 ? 6.219 1.711 -4.5 1 96.44 144 SER B O 1
ATOM 3033 N N . TYR B 1 145 ? 8.438 1.618 -4.543 1 96 145 TYR B N 1
ATOM 3034 C CA . TYR B 1 145 ? 8.469 0.16 -4.543 1 96 145 TYR B CA 1
ATOM 3035 C C . TYR B 1 145 ? 7.973 -0.399 -3.217 1 96 145 TYR B C 1
ATOM 3037 O O . TYR B 1 145 ? 7.16 -1.324 -3.193 1 96 145 TYR B O 1
ATOM 3045 N N . SER B 1 146 ? 8.461 0.187 -2.098 1 97.5 146 SER B N 1
ATOM 3046 C CA . SER B 1 146 ? 7.988 -0.249 -0.79 1 97.5 146 SER B CA 1
ATOM 3047 C C . SER B 1 146 ? 6.484 -0.032 -0.648 1 97.5 146 SER B C 1
ATOM 3049 O O . SER B 1 146 ? 5.773 -0.898 -0.136 1 97.5 146 SER B O 1
ATOM 3051 N N . ALA B 1 147 ? 6.031 1.088 -1.12 1 98.56 147 ALA B N 1
ATOM 3052 C CA . ALA B 1 147 ? 4.609 1.421 -1.016 1 98.56 147 ALA B CA 1
ATOM 3053 C C . ALA B 1 147 ? 3.758 0.445 -1.82 1 98.56 147 ALA B C 1
ATOM 3055 O O . ALA B 1 147 ? 2.748 -0.06 -1.326 1 98.56 147 ALA B O 1
ATOM 3056 N N . VAL B 1 148 ? 4.121 0.164 -3.041 1 98.62 148 VAL B N 1
ATOM 3057 C CA . VAL B 1 148 ? 3.301 -0.683 -3.9 1 98.62 148 VAL B CA 1
ATOM 3058 C C . VAL B 1 148 ? 3.301 -2.115 -3.367 1 98.62 148 VAL B C 1
ATOM 3060 O O . VAL B 1 148 ? 2.279 -2.803 -3.416 1 98.62 148 VAL B O 1
ATOM 3063 N N . LYS B 1 149 ? 4.418 -2.578 -2.889 1 98.62 149 LYS B N 1
ATOM 3064 C CA . LYS B 1 149 ? 4.477 -3.949 -2.385 1 98.62 149 LYS B CA 1
ATOM 3065 C C . LYS B 1 149 ? 3.752 -4.074 -1.047 1 98.62 149 LYS B C 1
ATOM 3067 O O . LYS B 1 149 ? 3.16 -5.113 -0.75 1 98.62 149 LYS B O 1
ATOM 3072 N N . ALA B 1 150 ? 3.738 -2.988 -0.243 1 98.56 150 ALA B N 1
ATOM 3073 C CA . ALA B 1 150 ? 2.867 -2.963 0.929 1 98.56 150 ALA B CA 1
ATOM 3074 C C . ALA B 1 150 ? 1.399 -3.064 0.523 1 98.56 150 ALA B C 1
ATOM 3076 O O . ALA B 1 150 ? 0.61 -3.74 1.188 1 98.56 150 ALA B O 1
ATOM 3077 N N . ALA B 1 151 ? 1.058 -2.373 -0.512 1 98.81 151 ALA B N 1
ATOM 3078 C CA . ALA B 1 151 ? -0.308 -2.428 -1.025 1 98.81 151 ALA B CA 1
ATOM 3079 C C . ALA B 1 151 ? -0.67 -3.842 -1.473 1 98.81 151 ALA B C 1
ATOM 3081 O O . ALA B 1 151 ? -1.792 -4.301 -1.25 1 98.81 151 ALA B O 1
ATOM 3082 N N . VAL B 1 152 ? 0.262 -4.539 -2.088 1 98.88 152 VAL B N 1
ATOM 3083 C CA . VAL B 1 152 ? 0.027 -5.91 -2.529 1 98.88 152 VAL B CA 1
ATOM 3084 C C . VAL B 1 152 ? -0.216 -6.809 -1.318 1 98.88 152 VAL B C 1
ATOM 3086 O O . VAL B 1 152 ? -1.112 -7.656 -1.337 1 98.88 152 VAL B O 1
ATOM 3089 N N . VAL B 1 153 ? 0.57 -6.664 -0.271 1 98.56 153 VAL B N 1
ATOM 3090 C CA . VAL B 1 153 ? 0.387 -7.445 0.947 1 98.56 153 VAL B CA 1
ATOM 3091 C C . VAL B 1 153 ? -1.006 -7.195 1.519 1 98.56 153 VAL B C 1
ATOM 3093 O O . VAL B 1 153 ? -1.735 -8.141 1.831 1 98.56 153 VAL B O 1
ATOM 3096 N N . SER B 1 154 ? -1.378 -5.922 1.604 1 98.31 154 SER B N 1
ATOM 3097 C CA . SER B 1 154 ? -2.68 -5.543 2.143 1 98.31 154 SER B CA 1
ATOM 3098 C C . SER B 1 154 ? -3.814 -6.109 1.295 1 98.31 154 SER B C 1
ATOM 3100 O O . SER B 1 154 ? -4.77 -6.68 1.827 1 98.31 154 SER B O 1
ATOM 3102 N N . PHE B 1 155 ? -3.711 -6.008 -0.005 1 98.44 155 PHE B N 1
ATOM 3103 C CA . PHE B 1 155 ? -4.727 -6.512 -0.92 1 98.44 155 PHE B CA 1
ATOM 3104 C C . PHE B 1 155 ? -4.875 -8.023 -0.785 1 98.44 155 PHE B C 1
ATOM 3106 O O . PHE B 1 155 ? -5.988 -8.547 -0.815 1 98.44 155 PHE B O 1
ATOM 3113 N N . SER B 1 156 ? -3.766 -8.703 -0.644 1 98.5 156 SER B N 1
ATOM 3114 C CA . SER B 1 156 ? -3.793 -10.156 -0.483 1 98.5 156 SER B CA 1
ATOM 3115 C C . SER B 1 156 ? -4.605 -10.562 0.744 1 98.5 156 SER B C 1
ATOM 3117 O O . SER B 1 156 ? -5.355 -11.531 0.704 1 98.5 156 SER B O 1
ATOM 3119 N N . GLU B 1 157 ? -4.426 -9.812 1.803 1 96.62 157 GLU B N 1
ATOM 3120 C CA . GLU B 1 157 ? -5.16 -10.102 3.031 1 96.62 157 GLU B CA 1
ATOM 3121 C C . GLU B 1 157 ? -6.656 -9.883 2.848 1 96.62 157 GLU B C 1
ATOM 3123 O O . GLU B 1 157 ? -7.473 -10.695 3.287 1 96.62 157 GLU B O 1
ATOM 3128 N N . THR B 1 158 ? -7.035 -8.797 2.203 1 96.44 158 THR B N 1
ATOM 3129 C CA . THR B 1 158 ? -8.445 -8.531 1.937 1 96.44 158 THR B CA 1
ATOM 3130 C C . THR B 1 158 ? -9.031 -9.609 1.032 1 96.44 158 THR B C 1
ATOM 3132 O O . THR B 1 158 ? -10.133 -10.109 1.289 1 96.44 158 THR B O 1
ATOM 3135 N N . LEU B 1 159 ? -8.312 -9.93 0.031 1 97.31 159 LEU B N 1
ATOM 3136 C CA . LEU B 1 159 ? -8.758 -10.93 -0.929 1 97.31 159 LEU B CA 1
ATOM 3137 C C . LEU B 1 159 ? -8.992 -12.273 -0.244 1 97.31 159 LEU B C 1
ATOM 3139 O O . LEU B 1 159 ? -9.953 -12.969 -0.553 1 97.31 159 LEU B O 1
ATOM 3143 N N . ALA B 1 160 ? -8.086 -12.648 0.68 1 97.12 160 ALA B N 1
ATOM 3144 C CA . ALA B 1 160 ? -8.211 -13.906 1.42 1 97.12 160 ALA B CA 1
ATOM 3145 C C . ALA B 1 160 ? -9.531 -13.961 2.178 1 97.12 160 ALA B C 1
ATOM 3147 O O . ALA B 1 160 ? -10.195 -15 2.203 1 97.12 160 ALA B O 1
ATOM 3148 N N . LEU B 1 161 ? -9.883 -12.844 2.779 1 95.06 161 LEU B N 1
ATOM 3149 C CA . LEU B 1 161 ? -11.141 -12.781 3.525 1 95.06 161 LEU B CA 1
ATOM 3150 C C . LEU B 1 161 ? -12.336 -12.906 2.588 1 95.06 161 LEU B C 1
ATOM 3152 O O . LEU B 1 161 ? -13.305 -13.609 2.898 1 95.06 161 LEU B O 1
ATOM 3156 N N . GLU B 1 162 ? -12.266 -12.32 1.455 1 93.75 162 GLU B N 1
ATOM 3157 C CA . GLU B 1 162 ? -13.383 -12.289 0.515 1 93.75 162 GLU B CA 1
ATOM 3158 C C . GLU B 1 162 ? -13.578 -13.648 -0.153 1 93.75 162 GLU B C 1
ATOM 3160 O O . GLU B 1 162 ? -14.703 -14.023 -0.478 1 93.75 162 GLU B O 1
ATOM 3165 N N . LEU B 1 163 ? -12.5 -14.367 -0.337 1 95.06 163 LEU B N 1
ATOM 3166 C CA . LEU B 1 163 ? -12.586 -15.617 -1.086 1 95.06 163 LEU B CA 1
ATOM 3167 C C . LEU B 1 163 ? -12.734 -16.797 -0.143 1 95.06 163 LEU B C 1
ATOM 3169 O O . LEU B 1 163 ? -12.906 -17.938 -0.592 1 95.06 163 LEU B O 1
ATOM 3173 N N . ALA B 1 164 ? -12.695 -16.547 1.133 1 92.94 164 ALA B N 1
ATOM 3174 C CA . ALA B 1 164 ? -12.719 -17.609 2.133 1 92.94 164 ALA B CA 1
ATOM 3175 C C . ALA B 1 164 ? -13.977 -18.469 2.002 1 92.94 164 ALA B C 1
ATOM 3177 O O . ALA B 1 164 ? -13.922 -19.688 2.145 1 92.94 164 ALA B O 1
ATOM 3178 N N . ASP B 1 165 ? -15.055 -17.859 1.686 1 89.56 165 ASP B N 1
ATOM 3179 C CA . ASP B 1 165 ? -16.312 -18.594 1.625 1 89.56 165 ASP B CA 1
ATOM 3180 C C . ASP B 1 165 ? -16.344 -19.531 0.423 1 89.56 165 ASP B C 1
ATOM 3182 O O . ASP B 1 165 ? -17.125 -20.484 0.4 1 89.56 165 ASP B O 1
ATOM 3186 N N . ARG B 1 166 ? -15.547 -19.266 -0.55 1 91.56 166 ARG B N 1
ATOM 3187 C CA . ARG B 1 166 ? -15.438 -20.156 -1.712 1 91.56 166 ARG B CA 1
ATOM 3188 C C . ARG B 1 166 ? -14.398 -21.234 -1.477 1 91.56 166 ARG B C 1
ATOM 3190 O O . ARG B 1 166 ? -14.18 -22.094 -2.338 1 91.56 166 ARG B O 1
ATOM 3197 N N . GLY B 1 167 ? -13.766 -21.141 -0.339 1 94.25 167 GLY B N 1
ATOM 3198 C CA . GLY B 1 167 ? -12.719 -22.109 -0.034 1 94.25 167 GLY B CA 1
ATOM 3199 C C . GLY B 1 167 ? -11.43 -21.844 -0.78 1 94.25 167 GLY B C 1
ATOM 3200 O O . GLY B 1 167 ? -10.578 -22.734 -0.891 1 94.25 167 GLY B O 1
ATOM 3201 N N . ILE B 1 168 ? -11.312 -20.688 -1.387 1 96.62 168 ILE B N 1
ATOM 3202 C CA . ILE B 1 168 ? -10.094 -20.328 -2.102 1 96.62 168 ILE B CA 1
ATOM 3203 C C . ILE B 1 168 ? -9.094 -19.688 -1.134 1 96.62 168 ILE B C 1
ATOM 3205 O O . ILE B 1 168 ? -9.445 -18.797 -0.367 1 96.62 168 ILE B O 1
ATOM 3209 N N . HIS B 1 169 ? -7.852 -20.234 -1.132 1 97.38 169 HIS B N 1
ATOM 3210 C CA . HIS B 1 169 ? -6.812 -19.734 -0.235 1 97.38 169 HIS B CA 1
ATOM 3211 C C . HIS B 1 169 ? -5.922 -18.719 -0.931 1 97.38 169 HIS B C 1
ATOM 3213 O O . HIS B 1 169 ? -5.594 -18.875 -2.109 1 97.38 169 HIS B O 1
ATOM 3219 N N . VAL B 1 170 ? -5.566 -17.656 -0.206 1 98.31 170 VAL B N 1
ATOM 3220 C CA . VAL B 1 170 ? -4.691 -16.625 -0.744 1 98.31 170 VAL B CA 1
ATOM 3221 C C . VAL B 1 170 ? -3.408 -16.547 0.082 1 98.31 170 VAL B C 1
ATOM 3223 O O . VAL B 1 170 ? -3.457 -16.422 1.307 1 98.31 170 VAL B O 1
ATOM 3226 N N . SER B 1 171 ? -2.273 -16.672 -0.595 1 98.69 171 SER B N 1
ATOM 3227 C CA . SER B 1 171 ? -0.952 -16.484 -0.007 1 98.69 171 SER B CA 1
ATOM 3228 C C . SER B 1 171 ? -0.25 -15.273 -0.6 1 98.69 171 SER B C 1
ATOM 3230 O O . SER B 1 171 ? -0.499 -14.906 -1.751 1 98.69 171 SER B O 1
ATOM 3232 N N . VAL B 1 172 ? 0.554 -14.664 0.196 1 98.75 172 VAL B N 1
ATOM 3233 C CA . VAL B 1 172 ? 1.445 -13.617 -0.297 1 98.75 172 VAL B CA 1
ATOM 3234 C C . VAL B 1 172 ? 2.887 -13.945 0.086 1 98.75 172 VAL B C 1
ATOM 3236 O O . VAL B 1 172 ? 3.166 -14.305 1.233 1 98.75 172 VAL B O 1
ATOM 3239 N N . ALA B 1 173 ? 3.795 -13.953 -0.871 1 98.81 173 ALA B N 1
ATOM 3240 C CA . ALA B 1 173 ? 5.215 -14.18 -0.629 1 98.81 173 ALA B CA 1
ATOM 3241 C C . ALA B 1 173 ? 5.992 -12.867 -0.629 1 98.81 173 ALA B C 1
ATOM 3243 O O . ALA B 1 173 ? 5.734 -11.984 -1.452 1 98.81 173 ALA B O 1
ATOM 3244 N N . CYS B 1 174 ? 6.887 -12.75 0.275 1 98.12 174 CYS B N 1
ATOM 3245 C CA . CYS B 1 174 ? 7.699 -11.547 0.415 1 98.12 174 CYS B CA 1
ATOM 3246 C C . CYS B 1 174 ? 9.188 -11.891 0.443 1 98.12 174 CYS B C 1
ATOM 3248 O O . CYS B 1 174 ? 9.82 -11.828 1.495 1 98.12 174 CYS B O 1
ATOM 3250 N N . PRO B 1 175 ? 9.742 -12.18 -0.713 1 96.75 175 PRO B N 1
ATOM 3251 C CA . PRO B 1 175 ? 11.18 -12.469 -0.76 1 96.75 175 PRO B CA 1
ATOM 3252 C C . PRO B 1 175 ? 12.039 -11.227 -0.507 1 96.75 175 PRO B C 1
ATOM 3254 O O . PRO B 1 175 ? 11.609 -10.109 -0.788 1 96.75 175 PRO B O 1
ATOM 3257 N N . ALA B 1 176 ? 13.227 -11.484 0.061 1 93.44 176 ALA B N 1
ATOM 3258 C CA . ALA B 1 176 ? 14.289 -10.492 0.071 1 93.44 176 ALA B CA 1
ATOM 3259 C C . ALA B 1 176 ? 15.164 -10.602 -1.176 1 93.44 176 ALA B C 1
ATOM 3261 O O . ALA B 1 176 ? 14.719 -11.117 -2.207 1 93.44 176 ALA B O 1
ATOM 3262 N N . PHE B 1 177 ? 16.297 -9.953 -1.124 1 87.69 177 PHE B N 1
ATOM 3263 C CA . PHE B 1 177 ? 17.172 -9.992 -2.289 1 87.69 177 PHE B CA 1
ATOM 3264 C C . PHE B 1 177 ? 17.625 -11.422 -2.588 1 87.69 177 PHE B C 1
ATOM 3266 O O . PHE B 1 177 ? 17.953 -12.18 -1.674 1 87.69 177 PHE B O 1
ATOM 3273 N N . PHE B 1 178 ? 17.5 -11.742 -3.801 1 82.81 178 PHE B N 1
ATOM 3274 C CA . PHE B 1 178 ? 18.016 -13.008 -4.32 1 82.81 178 PHE B CA 1
ATOM 3275 C C . PHE B 1 178 ? 18.5 -12.844 -5.75 1 82.81 178 PHE B C 1
ATOM 3277 O O . PHE B 1 178 ? 18.25 -11.82 -6.387 1 82.81 178 PHE B O 1
ATOM 3284 N N . LYS B 1 179 ? 19.25 -13.797 -6.141 1 83 179 LYS B N 1
ATOM 3285 C CA . LYS B 1 179 ? 19.812 -13.711 -7.484 1 83 179 LYS B CA 1
ATOM 3286 C C . LYS B 1 179 ? 18.734 -13.844 -8.547 1 83 179 LYS B C 1
ATOM 3288 O O . LYS B 1 179 ? 18.156 -14.914 -8.727 1 83 179 LYS B O 1
ATOM 3293 N N . THR B 1 180 ? 18.422 -12.695 -9.156 1 81 180 THR B N 1
ATOM 3294 C CA . THR B 1 180 ? 17.359 -12.625 -10.164 1 81 180 THR B CA 1
ATOM 3295 C C . THR B 1 180 ? 17.641 -11.516 -11.172 1 81 180 THR B C 1
ATOM 3297 O O . THR B 1 180 ? 18.594 -10.75 -11.008 1 81 180 THR B O 1
ATOM 3300 N N . ASN B 1 181 ? 16.844 -11.562 -12.203 1 74.44 181 ASN B N 1
ATOM 3301 C CA . ASN B 1 181 ? 17 -10.555 -13.242 1 74.44 181 ASN B CA 1
ATOM 3302 C C . ASN B 1 181 ? 16.156 -9.312 -12.945 1 74.44 181 ASN B C 1
ATOM 3304 O O . ASN B 1 181 ? 15.977 -8.453 -13.812 1 74.44 181 ASN B O 1
ATOM 3308 N N . LEU B 1 182 ? 15.609 -9.211 -11.812 1 78.94 182 LEU B N 1
ATOM 3309 C CA . LEU B 1 182 ? 14.828 -8.031 -11.469 1 78.94 182 LEU B CA 1
ATOM 3310 C C . LEU B 1 182 ? 15.656 -6.762 -11.609 1 78.94 182 LEU B C 1
ATOM 3312 O O . LEU B 1 182 ? 15.125 -5.691 -11.906 1 78.94 182 LEU B O 1
ATOM 3316 N N . ASP B 1 183 ? 16.844 -6.922 -11.555 1 75.69 183 ASP B N 1
ATOM 3317 C CA . ASP B 1 183 ? 17.766 -5.797 -11.672 1 75.69 183 ASP B CA 1
ATOM 3318 C C . ASP B 1 183 ? 17.844 -5.285 -13.102 1 75.69 183 ASP B C 1
ATOM 3320 O O . ASP B 1 183 ? 18.141 -4.113 -13.336 1 75.69 183 ASP B O 1
ATOM 3324 N N . LYS B 1 184 ? 17.547 -6.207 -14.031 1 75.81 184 LYS B N 1
ATOM 3325 C CA . LYS B 1 184 ? 17.609 -5.789 -15.43 1 75.81 184 LYS B CA 1
ATOM 3326 C C . LYS B 1 184 ? 16.438 -4.863 -15.773 1 75.81 184 LYS B C 1
ATOM 3328 O O . LYS B 1 184 ? 16.562 -4.02 -16.672 1 75.81 184 LYS B O 1
ATOM 3333 N N . GLY B 1 185 ? 15.359 -4.973 -15.016 1 77.75 185 GLY B N 1
ATOM 3334 C CA . GLY B 1 185 ? 14.211 -4.117 -15.258 1 77.75 185 GLY B CA 1
ATOM 3335 C C . GLY B 1 185 ? 14.078 -2.986 -14.258 1 77.75 185 GLY B C 1
ATOM 3336 O O . GLY B 1 185 ? 13.078 -2.268 -14.25 1 77.75 185 GLY B O 1
ATOM 3337 N N . LEU B 1 186 ? 15.117 -2.834 -13.469 1 83.44 186 LEU B N 1
ATOM 3338 C CA . LEU B 1 186 ? 15.109 -1.783 -12.453 1 83.44 186 LEU B CA 1
ATOM 3339 C C . LEU B 1 186 ? 15.195 -0.406 -13.102 1 83.44 186 LEU B C 1
ATOM 3341 O O . LEU B 1 186 ? 16.078 -0.162 -13.938 1 83.44 186 LEU B O 1
ATOM 3345 N N . ARG B 1 187 ? 14.273 0.458 -12.797 1 83.31 187 ARG B N 1
ATOM 3346 C CA . ARG B 1 187 ? 14.312 1.846 -13.242 1 83.31 187 ARG B CA 1
ATOM 3347 C C . ARG B 1 187 ? 14.664 2.783 -12.094 1 83.31 187 ARG B C 1
ATOM 3349 O O . ARG B 1 187 ? 14 2.777 -11.055 1 83.31 187 ARG B O 1
ATOM 3356 N N . SER B 1 188 ? 15.766 3.506 -12.297 1 84.5 188 SER B N 1
ATOM 3357 C CA . SER B 1 188 ? 16.188 4.512 -11.328 1 84.5 188 SER B CA 1
ATOM 3358 C C . SER B 1 188 ? 16.859 5.695 -12.008 1 84.5 188 SER B C 1
ATOM 3360 O O . SER B 1 188 ? 17.578 5.523 -12.992 1 84.5 188 SER B O 1
ATOM 3362 N N . ALA B 1 189 ? 16.547 6.852 -11.492 1 78.56 189 ALA B N 1
ATOM 3363 C CA . ALA B 1 189 ? 17.234 8.039 -12.008 1 78.56 189 ALA B CA 1
ATOM 3364 C C . ALA B 1 189 ? 18.578 8.242 -11.312 1 78.56 189 ALA B C 1
ATOM 3366 O O . ALA B 1 189 ? 19.328 9.148 -11.672 1 78.56 189 ALA B O 1
ATOM 3367 N N . ASP B 1 190 ? 18.891 7.406 -10.336 1 81.69 190 ASP B N 1
ATOM 3368 C CA . ASP B 1 190 ?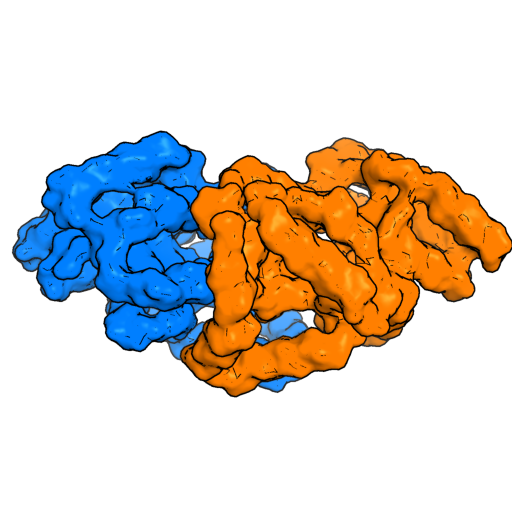 20.125 7.48 -9.57 1 81.69 190 ASP B CA 1
ATOM 3369 C C . ASP B 1 190 ? 21.047 6.309 -9.898 1 81.69 190 ASP B C 1
ATOM 3371 O O . ASP B 1 190 ? 20.875 5.211 -9.367 1 81.69 190 ASP B O 1
ATOM 3375 N N . PRO B 1 191 ? 22.047 6.586 -10.656 1 79.38 191 PRO B N 1
ATOM 3376 C CA . PRO B 1 191 ? 22.953 5.508 -11.055 1 79.38 191 PRO B CA 1
ATOM 3377 C C . PRO B 1 191 ? 23.609 4.82 -9.859 1 79.38 191 PRO B C 1
ATOM 3379 O O . PRO B 1 191 ? 23.906 3.625 -9.914 1 79.38 191 PRO B O 1
ATOM 3382 N N . ALA B 1 192 ? 23.859 5.641 -8.836 1 79.25 192 ALA B N 1
ATOM 3383 C CA . ALA B 1 192 ? 24.469 5.051 -7.648 1 79.25 192 ALA B CA 1
ATOM 3384 C C . ALA B 1 192 ? 23.562 4.004 -7.023 1 79.25 192 ALA B C 1
ATOM 3386 O O . ALA B 1 192 ? 24.016 2.941 -6.602 1 79.25 192 ALA B O 1
ATOM 3387 N N . MET B 1 193 ? 22.328 4.324 -7.031 1 81.5 193 MET B N 1
ATOM 3388 C CA . MET B 1 193 ? 21.359 3.381 -6.48 1 81.5 193 MET B CA 1
ATOM 3389 C C . MET B 1 193 ? 21.281 2.125 -7.34 1 81.5 193 MET B C 1
ATOM 3391 O O . MET B 1 193 ? 21.156 1.015 -6.816 1 81.5 193 MET B O 1
ATOM 3395 N N . THR B 1 194 ? 21.312 2.279 -8.625 1 82.62 194 THR B N 1
ATOM 3396 C CA . THR B 1 194 ? 21.281 1.141 -9.531 1 82.62 194 THR B CA 1
ATOM 3397 C C . THR B 1 194 ? 22.438 0.196 -9.266 1 82.62 194 THR B C 1
ATOM 3399 O O . THR B 1 194 ? 22.266 -1.021 -9.195 1 82.62 194 THR B O 1
ATOM 3402 N N . ALA B 1 195 ? 23.609 0.775 -9.055 1 83.62 195 ALA B N 1
ATOM 3403 C CA . ALA B 1 195 ? 24.797 -0.026 -8.805 1 83.62 195 ALA B CA 1
ATOM 3404 C C . ALA B 1 195 ? 24.703 -0.77 -7.48 1 83.62 195 ALA B C 1
ATOM 3406 O O . ALA B 1 195 ? 25.062 -1.943 -7.387 1 83.62 195 ALA B O 1
ATOM 3407 N N . ILE B 1 196 ? 24.172 -0.066 -6.52 1 82.75 196 ILE B N 1
ATOM 3408 C CA . ILE B 1 196 ? 24.047 -0.656 -5.195 1 82.75 196 ILE B CA 1
ATOM 3409 C C . ILE B 1 196 ? 23.062 -1.827 -5.25 1 82.75 196 ILE B C 1
ATOM 3411 O O . ILE B 1 196 ? 23.359 -2.912 -4.738 1 82.75 196 ILE B O 1
ATOM 3415 N N . LEU B 1 197 ? 21.969 -1.616 -5.891 1 83.81 197 LEU B N 1
ATOM 3416 C CA . LEU B 1 197 ? 20.953 -2.662 -5.965 1 83.81 197 LEU B CA 1
ATOM 3417 C C . LEU B 1 197 ? 21.453 -3.848 -6.785 1 83.81 197 LEU B C 1
ATOM 3419 O O . LEU B 1 197 ? 21.219 -5 -6.426 1 83.81 197 LEU B O 1
ATOM 3423 N N . HIS B 1 198 ? 22.156 -3.578 -7.828 1 84.69 198 HIS B N 1
ATOM 3424 C CA . HIS B 1 198 ? 22.734 -4.652 -8.625 1 84.69 198 HIS B CA 1
ATOM 3425 C C . HIS B 1 198 ? 23.656 -5.52 -7.785 1 84.69 198 HIS B C 1
ATOM 3427 O O . HIS B 1 198 ? 23.656 -6.746 -7.91 1 84.69 198 HIS B O 1
ATOM 3433 N N . LYS B 1 199 ? 24.438 -4.855 -6.949 1 84.44 199 LYS B N 1
ATOM 3434 C CA . LYS B 1 199 ? 25.359 -5.582 -6.082 1 84.44 199 LYS B CA 1
ATOM 3435 C C . LYS B 1 199 ? 24.609 -6.426 -5.059 1 84.44 199 LYS B C 1
ATOM 3437 O O . LYS B 1 199 ? 25 -7.555 -4.766 1 84.44 199 LYS B O 1
ATOM 3442 N N . LEU B 1 200 ? 23.547 -5.852 -4.547 1 83.56 200 LEU B N 1
ATOM 3443 C CA . LEU B 1 200 ? 22.75 -6.566 -3.553 1 83.56 200 LEU B CA 1
ATOM 3444 C C . LEU B 1 200 ? 22.109 -7.805 -4.164 1 83.56 200 LEU B C 1
ATOM 3446 O O . LEU B 1 200 ? 22.047 -8.859 -3.529 1 83.56 200 LEU B O 1
ATOM 3450 N N . PHE B 1 201 ? 21.672 -7.723 -5.391 1 85.44 201 PHE B N 1
ATOM 3451 C CA . PHE B 1 201 ? 21.094 -8.867 -6.078 1 85.44 201 PHE B CA 1
ATOM 3452 C C . PHE B 1 201 ? 22.156 -9.906 -6.406 1 85.44 201 PHE B C 1
ATOM 3454 O O . PHE B 1 201 ? 21.953 -11.102 -6.195 1 85.44 201 PHE B O 1
ATOM 3461 N N . ALA B 1 202 ? 23.281 -9.445 -6.836 1 83.62 202 ALA B N 1
ATOM 3462 C CA . ALA B 1 202 ? 24.375 -10.328 -7.254 1 83.62 202 ALA B CA 1
ATOM 3463 C C . ALA B 1 202 ? 24.953 -11.086 -6.062 1 83.62 202 ALA B C 1
ATOM 3465 O O . ALA B 1 202 ? 25.328 -12.25 -6.188 1 83.62 202 ALA B O 1
ATOM 3466 N N . LYS B 1 203 ? 24.906 -10.477 -4.883 1 86.94 203 LYS B N 1
ATOM 3467 C CA . LYS B 1 203 ? 25.562 -11.055 -3.711 1 86.94 203 LYS B CA 1
ATOM 3468 C C . LYS B 1 203 ? 24.547 -11.766 -2.816 1 86.94 203 LYS B C 1
ATOM 3470 O O . LYS B 1 203 ? 24.891 -12.242 -1.736 1 86.94 203 LYS B O 1
ATOM 3475 N N . ALA B 1 204 ? 23.375 -11.797 -3.326 1 87.88 204 ALA B N 1
ATOM 3476 C CA . ALA B 1 204 ? 22.328 -12.391 -2.502 1 87.88 204 ALA B CA 1
ATOM 3477 C C . ALA B 1 204 ? 22.609 -13.859 -2.225 1 87.88 204 ALA B C 1
ATOM 3479 O O . ALA B 1 204 ? 23.141 -14.57 -3.084 1 87.88 204 ALA B O 1
ATOM 3480 N N . PRO B 1 205 ? 22.25 -14.305 -1.075 1 87.75 205 PRO B N 1
ATOM 3481 C CA . PRO B 1 205 ? 22.625 -15.656 -0.638 1 87.75 205 PRO B CA 1
ATOM 3482 C C . PRO B 1 205 ? 21.812 -16.75 -1.31 1 87.75 205 PRO B C 1
ATOM 3484 O O . PRO B 1 205 ? 22.25 -17.891 -1.405 1 87.75 205 PRO B O 1
ATOM 3487 N N . LEU B 1 206 ? 20.594 -16.469 -1.747 1 93.81 206 LEU B N 1
ATOM 3488 C CA . LEU B 1 206 ? 19.703 -17.484 -2.311 1 93.81 206 LEU B CA 1
ATOM 3489 C C . LEU B 1 206 ? 19.562 -17.297 -3.816 1 93.81 206 LEU B C 1
ATOM 3491 O O . LEU B 1 206 ? 19.5 -16.156 -4.305 1 93.81 206 LEU B O 1
ATOM 3495 N N . SER B 1 207 ? 19.469 -18.469 -4.523 1 95.19 207 SER B N 1
ATOM 3496 C CA . SER B 1 207 ? 19.125 -18.453 -5.941 1 95.19 207 SER B CA 1
ATOM 3497 C C . SER B 1 207 ? 17.609 -18.344 -6.148 1 95.19 207 SER B C 1
ATOM 3499 O O . SER B 1 207 ? 16.844 -18.547 -5.211 1 95.19 207 SER B O 1
ATOM 3501 N N . ALA B 1 208 ? 17.234 -18.047 -7.371 1 96.06 208 ALA B N 1
ATOM 3502 C CA . ALA B 1 208 ? 15.812 -18 -7.715 1 96.06 208 ALA B CA 1
ATOM 3503 C C . ALA B 1 208 ? 15.156 -19.359 -7.473 1 96.06 208 ALA B C 1
ATOM 3505 O O . ALA B 1 208 ? 14.008 -19.438 -7.039 1 96.06 208 ALA B O 1
ATOM 3506 N N . GLU B 1 209 ? 15.906 -20.422 -7.715 1 97 209 GLU B N 1
ATOM 3507 C CA . GLU B 1 209 ? 15.398 -21.766 -7.535 1 97 209 GLU B CA 1
ATOM 3508 C C . GLU B 1 209 ? 15.141 -22.078 -6.062 1 97 209 GLU B C 1
ATOM 3510 O O . GLU B 1 209 ? 14.133 -22.688 -5.715 1 97 209 GLU B O 1
ATOM 3515 N N . GLN B 1 210 ? 16.062 -21.594 -5.195 1 97.38 210 GLN B N 1
ATOM 3516 C CA . GLN B 1 210 ? 15.906 -21.812 -3.762 1 97.38 210 GLN B CA 1
ATOM 3517 C C . GLN B 1 210 ? 14.711 -21.031 -3.209 1 97.38 210 GLN B C 1
ATOM 3519 O O . GLN B 1 210 ? 13.953 -21.547 -2.387 1 97.38 210 GLN B O 1
ATOM 3524 N N . VAL B 1 211 ? 14.562 -19.844 -3.686 1 97.94 211 VAL B N 1
ATOM 3525 C CA . VAL B 1 211 ? 13.438 -19.016 -3.266 1 97.94 211 VAL B CA 1
ATOM 3526 C C . VAL B 1 211 ? 12.133 -19.641 -3.762 1 97.94 211 VAL B C 1
ATOM 3528 O O . VAL B 1 211 ? 11.156 -19.734 -3.014 1 97.94 211 VAL B O 1
ATOM 3531 N N . ALA B 1 212 ? 12.125 -20.125 -4.992 1 98.44 212 ALA B N 1
ATOM 3532 C CA . ALA B 1 212 ? 10.945 -20.75 -5.582 1 98.44 212 ALA B CA 1
ATOM 3533 C C . ALA B 1 212 ? 10.516 -21.969 -4.781 1 98.44 212 ALA B C 1
ATOM 3535 O O . ALA B 1 212 ? 9.328 -22.172 -4.523 1 98.44 212 ALA B O 1
ATOM 3536 N N . ALA B 1 213 ? 11.477 -22.766 -4.367 1 98.44 213 ALA B N 1
ATOM 3537 C CA . ALA B 1 213 ? 11.18 -23.969 -3.586 1 98.44 213 ALA B CA 1
ATOM 3538 C C . ALA B 1 213 ? 10.539 -23.609 -2.248 1 98.44 213 ALA B C 1
ATOM 3540 O O . ALA B 1 213 ? 9.578 -24.25 -1.821 1 98.44 213 ALA B O 1
ATOM 3541 N N . SER B 1 214 ? 11.117 -22.594 -1.624 1 98.31 214 SER B N 1
ATOM 3542 C CA . SER B 1 214 ? 10.578 -22.141 -0.345 1 98.31 214 SER B CA 1
ATOM 3543 C C . SER B 1 214 ? 9.156 -21.625 -0.497 1 98.31 214 SER B C 1
ATOM 3545 O O . SER B 1 214 ? 8.289 -21.906 0.33 1 98.31 214 SER B O 1
ATOM 3547 N N . ILE B 1 215 ? 8.914 -20.875 -1.541 1 98.69 215 ILE B N 1
ATOM 3548 C CA . ILE B 1 215 ? 7.59 -20.312 -1.799 1 98.69 215 ILE B CA 1
ATOM 3549 C C . ILE B 1 215 ? 6.605 -21.453 -2.09 1 98.69 215 ILE B C 1
ATOM 3551 O O . ILE B 1 215 ? 5.488 -21.453 -1.563 1 98.69 215 ILE B O 1
ATOM 3555 N N . ALA B 1 216 ? 7.008 -22.391 -2.896 1 98.75 216 ALA B N 1
ATOM 3556 C CA . ALA B 1 216 ? 6.145 -23.531 -3.227 1 98.75 216 ALA B CA 1
ATOM 3557 C C . ALA B 1 216 ? 5.766 -24.312 -1.974 1 98.75 216 ALA B C 1
ATOM 3559 O O . ALA B 1 216 ? 4.625 -24.75 -1.835 1 98.75 216 ALA B O 1
ATOM 3560 N N . ASP B 1 217 ? 6.715 -24.484 -1.056 1 98.5 217 ASP B N 1
ATOM 3561 C CA . ASP B 1 217 ? 6.438 -25.141 0.216 1 98.5 217 ASP B CA 1
ATOM 3562 C C . ASP B 1 217 ? 5.379 -24.375 1.011 1 98.5 217 ASP B C 1
ATOM 3564 O O . ASP B 1 217 ? 4.488 -24.984 1.609 1 98.5 217 ASP B O 1
ATOM 3568 N N . GLY B 1 218 ? 5.504 -23.078 1.044 1 98.38 218 GLY B N 1
ATOM 3569 C CA . GLY B 1 218 ? 4.52 -22.25 1.719 1 98.38 218 GLY B CA 1
ATOM 3570 C C . GLY B 1 218 ? 3.133 -22.359 1.112 1 98.38 218 GLY B C 1
ATOM 3571 O O . GLY B 1 218 ? 2.135 -22.391 1.835 1 98.38 218 GLY B O 1
ATOM 3572 N N . VAL B 1 219 ? 3.086 -22.359 -0.21 1 98.31 219 VAL B N 1
ATOM 3573 C CA . VAL B 1 219 ? 1.818 -22.484 -0.921 1 98.31 219 VAL B CA 1
ATOM 3574 C C . VAL B 1 219 ? 1.174 -23.828 -0.58 1 98.31 219 VAL B C 1
ATOM 3576 O O . VAL B 1 219 ? -0.027 -23.906 -0.309 1 98.31 219 VAL B O 1
ATOM 3579 N N . ALA B 1 220 ? 1.971 -24.906 -0.553 1 97.94 220 ALA B N 1
ATOM 3580 C CA . ALA B 1 220 ? 1.473 -26.234 -0.234 1 97.94 220 ALA B CA 1
ATOM 3581 C C . ALA B 1 220 ? 0.877 -26.281 1.17 1 97.94 220 ALA B C 1
ATOM 3583 O O . ALA B 1 220 ? -0.1 -27 1.415 1 97.94 220 ALA B O 1
ATOM 3584 N N . ARG B 1 221 ? 1.433 -25.516 2.082 1 97 221 ARG B N 1
ATOM 3585 C CA . ARG B 1 221 ? 0.967 -25.469 3.465 1 97 221 ARG B CA 1
ATOM 3586 C C . ARG B 1 221 ? -0.145 -24.438 3.639 1 97 221 ARG B C 1
ATOM 3588 O O . ARG B 1 221 ? -0.644 -24.234 4.746 1 97 221 ARG B O 1
ATOM 3595 N N . ARG B 1 222 ? -0.514 -23.75 2.547 1 96.69 222 ARG B N 1
ATOM 3596 C CA . ARG B 1 222 ? -1.536 -22.719 2.545 1 96.69 222 ARG B CA 1
ATOM 3597 C C . ARG B 1 222 ? -1.205 -21.625 3.553 1 96.69 222 ARG B C 1
ATOM 3599 O O . ARG B 1 222 ? -2.078 -21.172 4.297 1 96.69 222 ARG B O 1
ATOM 3606 N N . ALA B 1 223 ? 0.099 -21.281 3.621 1 97.19 223 ALA B N 1
ATOM 3607 C CA . ALA B 1 223 ? 0.542 -20.203 4.508 1 97.19 223 ALA B CA 1
ATOM 3608 C C . ALA B 1 223 ? 0.065 -18.844 4.008 1 97.19 223 ALA B C 1
ATOM 3610 O O . ALA B 1 223 ? 0.243 -18.516 2.834 1 97.19 223 ALA B O 1
ATOM 3611 N N . PRO B 1 224 ? -0.53 -18.047 4.922 1 97.12 224 PRO B N 1
ATOM 3612 C CA . PRO B 1 224 ? -0.993 -16.719 4.477 1 97.12 224 PRO B CA 1
ATOM 3613 C C . PRO B 1 224 ? 0.155 -15.797 4.074 1 97.12 224 PRO B C 1
ATOM 3615 O O . PRO B 1 224 ? 0.025 -15.031 3.119 1 97.12 224 PRO B O 1
ATOM 3618 N N . LEU B 1 225 ? 1.208 -15.836 4.793 1 97.31 225 LEU B N 1
ATOM 3619 C CA . LEU B 1 225 ? 2.414 -15.047 4.562 1 97.31 225 LEU B CA 1
ATOM 3620 C C . LEU B 1 225 ? 3.639 -15.945 4.445 1 97.31 225 LEU B C 1
ATOM 3622 O O . LEU B 1 225 ? 3.914 -16.75 5.344 1 97.31 225 LEU B O 1
ATOM 3626 N N . ILE B 1 226 ? 4.379 -15.812 3.334 1 98.25 226 ILE B N 1
ATOM 3627 C CA . ILE B 1 226 ? 5.543 -16.641 3.066 1 98.25 226 ILE B CA 1
ATOM 3628 C C . ILE B 1 226 ? 6.801 -15.781 3.025 1 98.25 226 ILE B C 1
ATOM 3630 O O . ILE B 1 226 ? 6.922 -14.891 2.178 1 98.25 226 ILE B O 1
ATOM 3634 N N . LEU B 1 227 ? 7.727 -16.016 3.896 1 97.56 227 LEU B N 1
ATOM 3635 C CA . LEU B 1 227 ? 9.008 -15.32 3.998 1 97.56 227 LEU B CA 1
ATOM 3636 C C . LEU B 1 227 ? 10.164 -16.281 3.734 1 97.56 227 LEU B C 1
ATOM 3638 O O . LEU B 1 227 ? 10.664 -16.922 4.656 1 97.56 227 LEU B O 1
ATOM 3642 N N . PRO B 1 228 ? 10.641 -16.312 2.523 1 96.56 228 PRO B N 1
ATOM 3643 C CA . PRO B 1 228 ? 11.609 -17.344 2.158 1 96.56 228 PRO B CA 1
ATOM 3644 C C . PRO B 1 228 ? 12.969 -17.125 2.82 1 96.56 228 PRO B C 1
ATOM 3646 O O . PRO B 1 228 ? 13.75 -18.078 2.955 1 96.56 228 PRO B O 1
ATOM 3649 N N . HIS B 1 229 ? 13.336 -15.914 3.189 1 95.56 229 HIS B N 1
ATOM 3650 C CA . HIS B 1 229 ? 14.664 -15.594 3.703 1 95.56 229 HIS B CA 1
ATOM 3651 C C . HIS B 1 229 ? 14.672 -15.555 5.227 1 95.56 229 HIS B C 1
ATOM 3653 O O . HIS B 1 229 ? 13.797 -14.93 5.84 1 95.56 229 HIS B O 1
ATOM 3659 N N . GLN B 1 230 ? 15.703 -16.156 5.797 1 92.56 230 GLN B N 1
ATOM 3660 C CA . GLN B 1 230 ? 15.844 -16.078 7.25 1 92.56 230 GLN B CA 1
ATOM 3661 C C . GLN B 1 230 ? 16 -14.633 7.711 1 92.56 230 GLN B C 1
ATOM 3663 O O . GLN B 1 230 ? 15.414 -14.234 8.719 1 92.56 230 GLN B O 1
ATOM 3668 N N . SER B 1 231 ? 16.828 -13.945 7 1 89.38 231 SER B N 1
ATOM 3669 C CA . SER B 1 231 ? 17.016 -12.531 7.332 1 89.38 231 SER B CA 1
ATOM 3670 C C . SER B 1 231 ? 15.703 -11.758 7.242 1 89.38 231 SER B C 1
ATOM 3672 O O . SER B 1 231 ? 15.453 -10.859 8.047 1 89.38 231 SER B O 1
ATOM 3674 N N . GLY B 1 232 ? 14.875 -12.086 6.281 1 91.88 232 GLY B N 1
ATOM 3675 C CA . GLY B 1 232 ? 13.578 -11.453 6.141 1 91.88 232 GLY B CA 1
ATOM 3676 C C . GLY B 1 232 ? 12.641 -11.742 7.297 1 91.88 232 GLY B C 1
ATOM 3677 O O . GLY B 1 232 ? 11.922 -10.859 7.762 1 91.88 232 GLY B O 1
ATOM 3678 N N . ARG B 1 233 ? 12.703 -12.992 7.781 1 93.19 233 ARG B N 1
ATOM 3679 C CA . ARG B 1 233 ? 11.891 -13.375 8.93 1 93.19 233 ARG B CA 1
ATOM 3680 C C . ARG B 1 233 ? 12.312 -12.602 10.18 1 93.19 233 ARG B C 1
ATOM 3682 O O . ARG B 1 233 ? 11.461 -12.125 10.938 1 93.19 233 ARG B O 1
ATOM 3689 N N . ARG B 1 234 ? 13.586 -12.438 10.328 1 91.38 234 ARG B N 1
ATOM 3690 C CA . ARG B 1 234 ? 14.094 -11.695 11.469 1 91.38 234 ARG B CA 1
ATOM 3691 C C . ARG B 1 234 ? 13.664 -10.234 11.406 1 91.38 234 ARG B C 1
ATOM 3693 O O . ARG B 1 234 ? 13.211 -9.664 12.398 1 91.38 234 ARG B O 1
ATOM 3700 N N . ALA B 1 235 ? 13.836 -9.68 10.234 1 91.06 235 ALA B N 1
ATOM 3701 C CA . ALA B 1 235 ? 13.453 -8.281 10.055 1 91.06 235 ALA B CA 1
ATOM 3702 C C . ALA B 1 235 ? 11.961 -8.078 10.289 1 91.06 235 ALA B C 1
ATOM 3704 O O . ALA B 1 235 ? 11.547 -7.09 10.891 1 91.06 235 ALA B O 1
ATOM 3705 N N . PHE B 1 236 ? 11.203 -8.961 9.797 1 91.25 236 PHE B N 1
ATOM 3706 C CA . PHE B 1 236 ? 9.758 -8.93 9.969 1 91.25 236 PHE B CA 1
ATOM 3707 C C . PHE B 1 236 ? 9.391 -8.922 11.445 1 91.25 236 PHE B C 1
ATOM 3709 O O . PHE B 1 236 ? 8.57 -8.117 11.883 1 91.25 236 PHE B O 1
ATOM 3716 N N . TRP B 1 237 ? 10.031 -9.727 12.234 1 89.12 237 TRP B N 1
ATOM 3717 C CA . TRP B 1 237 ? 9.719 -9.836 13.656 1 89.12 237 TRP B CA 1
ATOM 3718 C C . TRP B 1 237 ? 10.234 -8.625 14.422 1 89.12 237 TRP B C 1
ATOM 3720 O O . TRP B 1 237 ? 9.586 -8.148 15.359 1 89.12 237 TRP B O 1
ATOM 3730 N N . LEU B 1 238 ? 11.375 -8.117 14.039 1 87.75 238 LEU B N 1
ATOM 3731 C CA . LEU B 1 238 ? 11.898 -6.922 14.695 1 87.75 238 LEU B CA 1
ATOM 3732 C C . LEU B 1 238 ? 10.953 -5.742 14.516 1 87.75 238 LEU B C 1
ATOM 3734 O O . LEU B 1 238 ? 10.68 -5.008 15.469 1 87.75 238 LEU B O 1
ATOM 3738 N N . MET B 1 239 ? 10.438 -5.629 13.352 1 87.75 239 MET B N 1
ATOM 3739 C CA . MET B 1 239 ? 9.5 -4.543 13.062 1 87.75 239 MET B CA 1
ATOM 3740 C C . MET B 1 239 ? 8.227 -4.684 13.891 1 87.75 239 MET B C 1
ATOM 3742 O O . MET B 1 239 ? 7.629 -3.682 14.281 1 87.75 239 MET B O 1
ATOM 3746 N N . ARG B 1 240 ? 7.859 -5.891 14.133 1 84.38 240 ARG B N 1
ATOM 3747 C CA . ARG B 1 240 ? 6.613 -6.176 14.844 1 84.38 240 ARG B CA 1
ATOM 3748 C C . ARG B 1 240 ? 6.793 -6.027 16.344 1 84.38 240 ARG B C 1
ATOM 3750 O O . ARG B 1 240 ? 5.875 -5.594 17.047 1 84.38 240 ARG B O 1
ATOM 3757 N N . LEU B 1 241 ? 7.953 -6.34 16.828 1 86.12 241 LEU B N 1
ATOM 3758 C CA . LEU B 1 241 ? 8.125 -6.473 18.281 1 86.12 241 LEU B CA 1
ATOM 3759 C C . LEU B 1 241 ? 8.688 -5.184 18.875 1 86.12 241 LEU B C 1
ATOM 3761 O O . LEU B 1 241 ? 8.445 -4.879 20.047 1 86.12 241 LEU B O 1
ATOM 3765 N N . LEU B 1 242 ? 9.445 -4.43 18.109 1 88.06 242 LEU B N 1
ATOM 3766 C CA . LEU B 1 242 ? 10.031 -3.201 18.625 1 88.06 242 LEU B CA 1
ATOM 3767 C C . LEU B 1 242 ? 9.031 -2.051 18.562 1 88.06 242 LEU B C 1
ATOM 3769 O O . LEU B 1 242 ? 8.281 -1.932 17.594 1 88.06 242 LEU B O 1
ATOM 3773 N N . PRO B 1 243 ? 9.125 -1.233 19.609 1 87.12 243 PRO B N 1
ATOM 3774 C CA . PRO B 1 243 ? 8.391 0.024 19.438 1 87.12 243 PRO B CA 1
ATOM 3775 C C . PRO B 1 243 ? 8.805 0.783 18.188 1 87.12 243 PRO B C 1
ATOM 3777 O O . PRO B 1 243 ? 9.984 0.779 17.812 1 87.12 243 PRO B O 1
ATOM 3780 N N . ARG B 1 244 ? 7.848 1.396 17.547 1 88.25 244 ARG B N 1
ATOM 3781 C CA . ARG B 1 244 ? 8.078 2.027 16.25 1 88.25 244 ARG B CA 1
ATOM 3782 C C . ARG B 1 244 ? 9.227 3.021 16.328 1 88.25 244 ARG B C 1
ATOM 3784 O O . ARG B 1 244 ? 10.016 3.133 15.383 1 88.25 244 ARG B O 1
ATOM 3791 N N . GLN B 1 245 ? 9.352 3.723 17.422 1 90.31 245 GLN B N 1
ATOM 3792 C CA . GLN B 1 245 ? 10.445 4.68 17.578 1 90.31 245 GLN B CA 1
ATOM 3793 C C . GLN B 1 245 ? 11.797 3.979 17.594 1 90.31 245 GLN B C 1
ATOM 3795 O O . GLN B 1 245 ? 12.758 4.469 17 1 90.31 245 GLN B O 1
ATOM 3800 N N . ARG B 1 246 ? 11.844 2.832 18.281 1 91.38 246 ARG B N 1
ATOM 3801 C CA . ARG B 1 246 ? 13.086 2.072 18.359 1 91.38 246 ARG B CA 1
ATOM 3802 C C . ARG B 1 246 ? 13.422 1.444 17 1 91.38 246 ARG B C 1
ATOM 3804 O O . ARG B 1 246 ? 14.594 1.398 16.609 1 91.38 246 ARG B O 1
ATOM 3811 N N . TYR B 1 247 ? 12.414 0.974 16.406 1 91 247 TYR B N 1
ATOM 3812 C CA . TYR B 1 247 ? 12.641 0.4 15.094 1 91 247 TYR B CA 1
ATOM 3813 C C . TYR B 1 247 ? 13.141 1.459 14.117 1 91 247 TYR B C 1
ATOM 3815 O O . TYR B 1 247 ? 14.055 1.202 13.328 1 91 247 TYR B O 1
ATOM 3823 N N . ARG B 1 248 ? 12.57 2.625 14.148 1 91.69 248 ARG B N 1
ATOM 3824 C CA . ARG B 1 248 ? 13.008 3.725 13.297 1 91.69 248 ARG B CA 1
ATOM 3825 C C . ARG B 1 248 ? 14.469 4.066 13.547 1 91.69 248 ARG B C 1
ATOM 3827 O O . ARG B 1 248 ? 15.234 4.293 12.609 1 91.69 248 ARG B O 1
ATOM 3834 N N . ALA B 1 249 ? 14.82 4.129 14.781 1 92.31 249 ALA B N 1
ATOM 3835 C CA . ALA B 1 249 ? 16.203 4.41 15.141 1 92.31 249 ALA B CA 1
ATOM 3836 C C . ALA B 1 249 ? 17.141 3.336 14.602 1 92.31 249 ALA B C 1
ATOM 3838 O O . ALA B 1 249 ? 18.234 3.645 14.102 1 92.31 249 ALA B O 1
ATOM 3839 N N . LEU B 1 250 ? 16.703 2.127 14.75 1 91.06 250 LEU B N 1
ATOM 3840 C CA . LEU B 1 250 ? 17.484 1.009 14.234 1 91.06 250 LEU B CA 1
ATOM 3841 C C . LEU B 1 250 ? 17.672 1.127 12.719 1 91.06 250 LEU B C 1
ATOM 3843 O O . LEU B 1 250 ? 18.781 0.961 12.211 1 91.06 250 LEU B O 1
ATOM 3847 N N . MET B 1 251 ? 16.625 1.419 12.008 1 91.12 251 MET B N 1
ATOM 3848 C CA . MET B 1 251 ? 16.672 1.528 10.555 1 91.12 251 MET B CA 1
ATOM 3849 C C . MET B 1 251 ? 17.547 2.699 10.125 1 91.12 251 MET B C 1
ATOM 3851 O O . MET B 1 251 ? 18.266 2.613 9.117 1 91.12 251 MET B O 1
ATOM 3855 N N . LEU B 1 252 ? 17.484 3.814 10.859 1 92.06 252 LEU B N 1
ATOM 3856 C CA . LEU B 1 252 ? 18.328 4.965 10.555 1 92.06 252 LEU B CA 1
ATOM 3857 C C . LEU B 1 252 ? 19.797 4.602 10.648 1 92.06 252 LEU B C 1
ATOM 3859 O O . LEU B 1 252 ? 20.594 5 9.797 1 92.06 252 LEU B O 1
ATOM 3863 N N . ARG B 1 253 ? 20.109 3.824 11.625 1 90.31 253 ARG B N 1
ATOM 3864 C CA . ARG B 1 253 ? 21.484 3.396 11.797 1 90.31 253 ARG B CA 1
ATOM 3865 C C . ARG B 1 253 ? 21.906 2.438 10.688 1 90.31 253 ARG B C 1
ATOM 3867 O O . ARG B 1 253 ? 22.984 2.586 10.109 1 90.31 253 ARG B O 1
ATOM 3874 N N . GLN B 1 254 ? 21.031 1.549 10.328 1 86.31 254 GLN B N 1
ATOM 3875 C CA . GLN B 1 254 ? 21.344 0.477 9.391 1 86.31 254 GLN B CA 1
ATOM 3876 C C . GLN B 1 254 ? 21.406 1 7.961 1 86.31 254 GLN B C 1
ATOM 3878 O O . GLN B 1 254 ? 22.094 0.422 7.113 1 86.31 254 GLN B O 1
ATOM 3883 N N . THR B 1 255 ? 20.766 2.119 7.723 1 85.38 255 THR B N 1
ATOM 3884 C CA . THR B 1 255 ? 20.672 2.57 6.34 1 85.38 255 THR B CA 1
ATOM 3885 C C . THR B 1 255 ? 21.5 3.834 6.125 1 85.38 255 THR B C 1
ATOM 3887 O O . THR B 1 255 ? 21.344 4.52 5.113 1 85.38 255 THR B O 1
ATOM 3890 N N . ALA B 1 256 ? 22.297 4.172 7.047 1 85.56 256 ALA B N 1
ATOM 3891 C CA . ALA B 1 256 ? 23.094 5.395 6.996 1 85.56 256 ALA B CA 1
ATOM 3892 C C . ALA B 1 256 ? 23.922 5.461 5.715 1 85.56 256 ALA B C 1
ATOM 3894 O O . ALA B 1 256 ? 23.969 6.5 5.055 1 85.56 256 ALA B O 1
ATOM 3895 N N . LYS B 1 257 ? 24.5 4.34 5.316 1 78.44 257 LYS B N 1
ATOM 3896 C CA . LYS B 1 257 ? 25.344 4.309 4.117 1 78.44 257 LYS B CA 1
ATOM 3897 C C . LYS B 1 257 ? 24.5 4.508 2.857 1 78.44 257 LYS B C 1
ATOM 3899 O O . LYS B 1 257 ? 24.922 5.207 1.932 1 78.44 257 LYS B O 1
ATOM 3904 N N . LEU B 1 258 ? 23.359 3.945 2.865 1 78.88 258 LEU B N 1
ATOM 3905 C CA . LEU B 1 258 ? 22.453 4.066 1.723 1 78.88 258 LEU B CA 1
ATOM 3906 C C . LEU B 1 258 ? 21.953 5.5 1.57 1 78.88 258 LEU B C 1
ATOM 3908 O O . LEU B 1 258 ? 21.859 6.012 0.453 1 78.88 258 LEU B O 1
ATOM 3912 N N . ARG B 1 259 ? 21.703 6.113 2.686 1 79.44 259 ARG B N 1
ATOM 3913 C CA . ARG B 1 259 ? 21.141 7.461 2.674 1 79.44 259 ARG B CA 1
ATOM 3914 C C . ARG B 1 259 ? 22.203 8.484 2.24 1 79.44 259 ARG B C 1
ATOM 3916 O O . ARG B 1 259 ? 21.875 9.484 1.603 1 79.44 259 ARG B O 1
ATOM 3923 N N . ARG B 1 260 ? 23.391 8.164 2.566 1 74.5 260 ARG B N 1
ATOM 3924 C CA . ARG B 1 260 ? 24.484 9.102 2.26 1 74.5 260 ARG B CA 1
ATOM 3925 C C . ARG B 1 260 ? 24.984 8.898 0.836 1 74.5 260 AR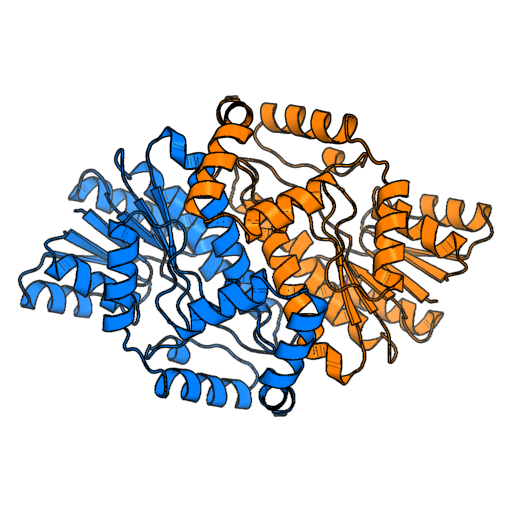G B C 1
ATOM 3927 O O . ARG B 1 260 ? 25.656 9.773 0.278 1 74.5 260 ARG B O 1
ATOM 3934 N N . ALA B 1 261 ? 24.766 7.82 0.394 1 62.59 261 ALA B N 1
ATOM 3935 C CA . ALA B 1 261 ? 25.266 7.527 -0.95 1 62.59 261 ALA B CA 1
ATOM 3936 C C . ALA B 1 261 ? 24.688 8.508 -1.969 1 62.59 261 ALA B C 1
ATOM 3938 O O . ALA B 1 261 ? 23.469 8.633 -2.111 1 62.59 261 ALA B O 1
ATOM 3939 N N . ARG B 1 262 ? 25.266 9.695 -1.986 1 56.84 262 ARG B N 1
ATOM 3940 C CA . ARG B 1 262 ? 24.938 10.797 -2.881 1 56.84 262 ARG B CA 1
ATOM 3941 C C . ARG B 1 262 ? 25.391 10.508 -4.305 1 56.84 262 ARG B C 1
ATOM 3943 O O . ARG B 1 262 ? 26.422 9.859 -4.512 1 56.84 262 ARG B O 1
ATOM 3950 N N . ALA B 1 263 ? 24.422 10.695 -5.402 1 42.66 263 ALA B N 1
ATOM 3951 C CA . ALA B 1 263 ? 25.031 10.836 -6.723 1 42.66 263 ALA B CA 1
ATOM 3952 C C . ALA B 1 263 ? 26.094 11.93 -6.727 1 42.66 263 ALA B C 1
ATOM 3954 O O . ALA B 1 263 ? 26.016 12.883 -5.949 1 42.66 263 ALA B O 1
#

Solvent-accessible surface area (backbone atoms only — not comparable to full-atom values): 25468 Å² total; per-residue (Å²): 96,38,36,40,27,30,32,18,49,46,44,55,28,28,28,39,49,48,50,44,16,73,73,65,18,40,31,38,31,21,16,80,56,81,28,58,67,53,29,50,52,30,40,74,72,71,29,43,53,43,62,41,78,27,40,57,78,34,71,67,37,40,46,52,46,36,53,49,38,41,71,75,61,72,36,33,40,33,43,34,41,48,42,65,70,44,49,40,29,42,77,85,60,44,51,68,68,55,44,51,52,48,34,43,37,44,33,48,11,42,52,49,46,47,61,48,43,52,81,40,38,41,79,62,12,36,38,38,39,59,45,27,33,39,28,78,51,54,40,65,42,20,34,62,43,13,12,36,20,15,17,38,50,33,30,40,55,12,48,26,57,65,32,42,88,58,46,29,45,41,24,31,34,26,46,58,70,32,38,53,54,59,60,78,59,48,46,54,82,39,67,60,57,51,54,50,50,45,49,47,22,71,66,27,88,40,46,30,56,56,44,27,51,44,46,51,53,30,57,74,68,65,35,55,69,31,57,61,32,69,69,47,48,51,51,53,48,47,61,57,70,37,56,67,67,56,40,49,52,51,49,50,64,72,38,43,67,67,70,60,61,66,127,96,37,35,41,28,31,33,18,49,44,42,55,28,29,28,39,48,48,51,44,16,73,72,64,18,40,32,37,31,21,16,81,57,83,28,59,66,52,29,50,53,30,41,74,71,72,28,44,52,43,64,42,77,28,41,57,78,34,72,66,36,40,47,52,47,36,51,50,38,41,72,75,62,70,36,32,40,32,43,33,41,47,42,66,69,42,49,39,30,42,78,84,59,44,51,68,69,55,44,51,52,47,35,42,38,43,32,48,11,41,52,48,46,46,62,48,42,51,80,39,37,42,81,63,11,36,38,37,40,56,46,27,34,40,28,79,52,53,40,65,43,20,34,59,43,14,11,36,22,16,17,36,50,32,30,41,54,12,48,27,56,64,31,44,86,58,46,28,46,40,25,32,34,25,46,56,69,31,38,53,55,62,61,78,59,47,47,53,83,39,67,60,56,51,52,52,51,46,49,48,22,71,65,28,88,40,46,29,56,57,45,27,52,44,47,52,54,29,56,76,67,64,34,54,70,31,58,62,34,69,68,48,47,52,51,54,47,46,61,56,70,37,55,68,67,57,39,50,52,51,48,50,64,73,38,44,66,67,71,59,60,65,127

Sequence (526 aa):
MRVFISGGASGLGRALALYWAAEGARVAIGDVQDGTAVVAEIKERGGEGCFLPCDVTDEASLAAVASELRQRWEGLDLLVCNAGVATAGTLEQESLAQWQWVFDINLFGVVRSCRALVPLLSEGGQVLNIASQAGLNPMPKMGSYSAVKAAVVSFSETLALELADRGIHVSVACPAFFKTNLDKGLRSADPAMTAILHKLFAKAPLSAEQVAASIADGVARRAPLILPHQSGRRAFWLMRLLPRQRYRALMLRQTAKLRRARAMRVFISGGASGLGRALALYWAAEGARVAIGDVQDGTAVVAEIKERGGEGCFLPCDVTDEASLAAVASELRQRWEGLDLLVCNAGVATAGTLEQESLAQWQWVFDINLFGVVRSCRALVPLLSEGGQVLNIASQAGLNPMPKMGSYSAVKAAVVSFSETLALELADRGIHVSVACPAFFKTNLDKGLRSADPAMTAILHKLFAKAPLSAEQVAASIADGVARRAPLILPHQSGRRAFWLMRLLPRQRYRALMLRQTAKLRRARA

Nearest PDB structures (foldseek):
  4i5e-assembly1_A  TM=8.783E-01  e=1.364E-18  Ralstonia sp. DSMZ 6428
  6ihi-assembly1_D  TM=8.503E-01  e=7.959E-18  Ralstonia sp.
  6ihi-assembly1_C  TM=8.413E-01  e=6.672E-18  Ralstonia sp.
  4bms-assembly1_A  TM=8.738E-01  e=3.670E-17  Ralstonia sp. DSMZ 6428
  4eso-assembly1_C  TM=8.261E-01  e=1.274E-17  Sinorhizobium meliloti 1021

InterPro domains:
  IPR002347 Short-chain dehydrogenase/reductase SDR [PF00106] (3-188)
  IPR002347 Short-chain dehydrogenase/reductase SDR [PR00080] (74-85)
  IPR002347 Short-chain dehydrogenase/reductase SDR [PR00080] (125-133)
  IPR002347 Short-chain dehydrogenase/reductase SDR [PR00080] (145-164)
  IPR002347 Short-chain dehydrogenase/reductase SDR [PR00081] (2-19)
  IPR002347 Short-chain dehydrogenase/reductase SDR [PR00081] (74-85)
  IPR002347 Short-chain dehydrogenase/reductase SDR [PR00081] (119-135)
  IPR002347 Short-chain dehydrogenase/reductase SDR [PR00081] (145-164)
  IPR002347 Short-chain dehydrogenase/reductase SDR [PR00081] (166-183)
  IPR036291 NAD(P)-binding domain superfamily [SSF51735] (3-255)

pLDDT: mean 93.72, std 7.36, range [41.94, 98.94]

Organism: Ferrimonas balearica (strain DSM 9799 / CCM 4581 / KCTC 23876 / PAT) (NCBI:txid550540)